Protein AF-A0A7J7HL01-F1 (afdb_monomer_lite)

Foldseek 3Di:
DDDDDDDDDDDDDDDDDDDDDDDDDDDDDDDDDDDPDDDDDDDDDDDDDDDDDDDDDDDDDDDDDPPPDDPPPFPAFDAFDAFFPQFDWDWDAFLNDIHIDTFAWLVSLLSVCQLCPPWAEDEQEDDAQQRLLVLLLVVVSCVSNVHNHAYAYAYAPPDPCQVVCVVSVQDVVVPRYDHNVVSVVPGLDDDDDDDDLPHWDKDKAFLFTNLQQNQQSVVCVVPIRTGTDIQMDGPGDDDPRNGDDYHDDPDPCLLAAWAAALLLQVLVQQLVVCVVVPHDNLLSLLQRLLQGTDFFDDDDDDDDDPPDDDDDDDDPQPDPNNVSVVVSLVPDDDPDSGDDDPVNNVVRVVSLVVQLVVVSSVSHDLLCSCSSRPVRRPQHQSVQCVARHSCSRQVSHDPSSNVTNVVPSVVSNVCCNPPVVVCVVVVPDDDVVVVVCSVPPSSVVSNVSVVVSHPPDGGDDHNQDPSTDPVRHDDDD

Sequence (477 aa):
MSAATSFSPSVAAAAGSASSSSKTLKPASKTLGFNLGFLSSSSSKTALKSLKAQVMLGNRFGLGSALGARMDSMPEMTSLDFESSVFKKEKITLAGHDEYIVRGGRDLFPLLPDAFKCIKQIGVIGWGSQGPAQAQNLRDSLAEAKSDIVVKTGLRKGSRSFAEARAAGFSDENGTLGDIWETISGSDLSMGLDFPKNMSVIAVCPKGMGLSVRRLYVQGKEINGAGINSSFGVHQLLNIFVDSMLMARPLMLPLDGILLGAVHGIVETLFRRYTENGMSEDLAYKNTVECITGNISKTISTQEKDGLPAFPMGKIDQTRIWKIGEQVRAARPAGDLGPLCSFTAGVYVALMMAQIEVLRKKGHSYSEIINESIIEAVDSLNPFMHACGVSFMVDNCSTTARLGSRKWAPRFDYILTQWAFVTVHNGDPIDQDLISNFLSDPVHAAMEVCAQLRPTVDISVPPDADFVWPELRQSGN

Organism: Camellia sinensis (NCBI:txid4442)

pLDDT: mean 70.43, std 24.14, range [22.98, 97.81]

Structure (mmCIF, N/CA/C/O backbone):
data_AF-A0A7J7HL01-F1
#
_entry.id   AF-A0A7J7HL01-F1
#
loop_
_atom_site.group_PDB
_atom_site.id
_atom_site.type_symbol
_atom_site.label_atom_id
_atom_site.label_alt_id
_atom_site.label_comp_id
_atom_site.label_asym_id
_atom_site.label_entity_id
_atom_site.label_seq_id
_atom_site.pdbx_PDB_ins_code
_atom_site.Cartn_x
_atom_site.Cartn_y
_atom_site.Cartn_z
_atom_site.occupancy
_atom_site.B_iso_or_equiv
_atom_site.auth_seq_id
_atom_site.auth_comp_id
_atom_site.auth_asym_id
_atom_site.auth_atom_id
_atom_site.pdbx_PDB_model_num
ATOM 1 N N . MET A 1 1 ? 14.677 51.785 24.207 1.00 29.34 1 MET A N 1
ATOM 2 C CA . MET A 1 1 ? 15.734 52.059 23.206 1.00 29.34 1 MET A CA 1
ATOM 3 C C . MET A 1 1 ? 17.082 51.722 23.824 1.00 29.34 1 MET A C 1
ATOM 5 O O . MET A 1 1 ? 17.170 51.781 25.043 1.00 29.34 1 MET A O 1
ATOM 9 N N . SER A 1 2 ? 18.090 51.453 22.989 1.00 25.84 2 SER A N 1
ATOM 10 C CA . SER A 1 2 ? 19.509 51.273 23.350 1.00 25.84 2 SER A CA 1
ATOM 11 C C . SER A 1 2 ? 19.879 50.061 24.221 1.00 25.84 2 SER A C 1
ATOM 13 O O . SER A 1 2 ? 19.065 49.499 24.947 1.00 25.84 2 SER A O 1
ATOM 15 N N . ALA A 1 3 ? 21.144 49.660 24.087 1.00 24.02 3 ALA A N 1
ATOM 16 C CA . ALA A 1 3 ? 21.828 48.568 24.776 1.00 24.02 3 ALA A CA 1
ATOM 17 C C . ALA A 1 3 ? 23.306 48.969 25.007 1.00 24.02 3 ALA A C 1
ATOM 19 O O . ALA A 1 3 ? 23.694 50.066 24.602 1.00 24.02 3 ALA A O 1
ATOM 20 N N . ALA A 1 4 ? 24.121 48.062 25.571 1.00 25.55 4 ALA A N 1
ATOM 21 C CA . ALA A 1 4 ? 25.527 48.272 25.978 1.00 25.55 4 ALA A CA 1
ATOM 22 C C . ALA A 1 4 ? 25.672 49.218 27.204 1.00 25.55 4 ALA A C 1
ATOM 24 O O . ALA A 1 4 ? 24.794 50.032 27.464 1.00 25.55 4 ALA A O 1
ATOM 25 N N . THR A 1 5 ? 26.701 49.120 28.055 1.00 26.72 5 THR A N 1
ATOM 26 C CA . THR A 1 5 ? 28.123 48.813 27.788 1.00 26.72 5 THR A CA 1
ATOM 27 C C . THR A 1 5 ? 28.791 47.846 28.782 1.00 26.72 5 THR A C 1
ATOM 29 O O . THR A 1 5 ? 28.269 47.538 29.849 1.00 26.72 5 THR A O 1
ATOM 32 N N . SER A 1 6 ? 29.978 47.360 28.403 1.00 25.86 6 SER A N 1
ATOM 33 C CA . SER A 1 6 ? 30.926 46.574 29.210 1.00 25.86 6 SER A CA 1
ATOM 34 C C . SER A 1 6 ? 32.072 47.445 29.754 1.00 25.86 6 SER A C 1
ATOM 36 O O . SER A 1 6 ? 32.301 48.517 29.204 1.00 25.86 6 SER A O 1
ATOM 38 N N . PHE A 1 7 ? 32.830 46.970 30.760 1.00 23.83 7 PHE A N 1
ATOM 39 C CA . PHE A 1 7 ? 34.312 47.051 30.821 1.00 23.83 7 PHE A CA 1
ATOM 40 C C . PHE A 1 7 ? 34.902 46.243 32.008 1.00 23.83 7 PHE A C 1
ATOM 42 O O . PHE A 1 7 ? 34.169 45.809 32.896 1.00 23.83 7 PHE A O 1
ATOM 49 N N . SER A 1 8 ? 36.225 46.023 32.023 1.00 27.44 8 SER A N 1
ATOM 50 C CA . SER A 1 8 ? 36.982 45.295 33.070 1.00 27.44 8 SER A CA 1
ATOM 51 C C . SER A 1 8 ? 38.372 45.914 33.323 1.00 27.44 8 SER A C 1
ATOM 53 O O . SER A 1 8 ? 38.898 46.593 32.441 1.00 27.44 8 SER A O 1
ATOM 55 N N . PRO A 1 9 ? 38.985 45.660 34.496 1.00 34.47 9 PRO A N 1
ATOM 56 C CA . PRO A 1 9 ? 40.424 45.312 34.603 1.00 34.47 9 PRO A CA 1
ATOM 57 C C . PRO A 1 9 ? 40.630 43.999 35.417 1.00 34.47 9 PRO A C 1
ATOM 59 O O . PRO A 1 9 ? 39.782 43.679 36.244 1.00 34.47 9 PRO A O 1
ATOM 62 N N . SER A 1 10 ? 41.613 43.108 35.180 1.00 26.17 10 SER A N 1
ATOM 63 C CA . SER A 1 10 ? 43.100 43.233 35.099 1.00 26.17 10 SER A CA 1
ATOM 64 C C . SER A 1 10 ? 43.760 43.377 36.494 1.00 26.17 10 SER A C 1
ATOM 66 O O . SER A 1 10 ? 43.157 43.974 37.376 1.00 26.17 10 SER A O 1
ATOM 68 N N . VAL A 1 11 ? 44.967 42.863 36.811 1.00 30.42 11 VAL A N 1
ATOM 69 C CA . VAL A 1 11 ? 46.184 42.593 35.994 1.00 30.42 11 VAL A CA 1
ATOM 70 C C . VAL A 1 11 ? 46.802 41.183 36.297 1.00 30.42 11 VAL A C 1
ATOM 72 O O . VAL A 1 11 ? 46.057 40.228 36.483 1.00 30.42 11 VAL A O 1
ATOM 75 N N . ALA A 1 12 ? 48.138 41.022 36.268 1.00 27.64 12 ALA A N 1
ATOM 76 C CA . ALA A 1 12 ? 48.958 39.786 36.310 1.00 27.64 12 ALA A CA 1
ATOM 77 C C . ALA A 1 12 ? 49.573 39.503 37.722 1.00 27.64 12 ALA A C 1
ATOM 79 O O . ALA A 1 12 ? 49.213 40.196 38.667 1.00 27.64 12 ALA A O 1
ATOM 80 N N . ALA A 1 13 ? 50.490 38.550 37.995 1.00 28.02 13 ALA A N 1
ATOM 81 C CA . ALA A 1 13 ? 51.474 37.775 37.196 1.00 28.02 13 ALA A CA 1
ATOM 82 C C . ALA A 1 13 ? 51.797 36.402 37.888 1.00 28.02 13 ALA A C 1
ATOM 84 O O . ALA A 1 13 ? 51.077 36.041 38.811 1.00 28.02 13 ALA A O 1
ATOM 85 N N . ALA A 1 14 ? 52.792 35.551 37.555 1.00 28.11 14 ALA A N 1
ATOM 86 C CA . ALA A 1 14 ? 54.014 35.663 36.730 1.00 28.11 14 ALA A CA 1
ATOM 87 C C . ALA A 1 14 ? 54.484 34.294 36.129 1.00 28.11 14 ALA A C 1
ATOM 89 O O . ALA A 1 14 ? 53.663 33.420 35.867 1.00 28.11 14 ALA A O 1
ATOM 90 N N . ALA A 1 15 ? 55.796 34.118 35.886 1.00 29.08 15 ALA A N 1
ATOM 91 C CA . ALA A 1 15 ? 56.472 32.951 35.273 1.00 29.08 15 ALA A CA 1
ATOM 92 C C . ALA A 1 15 ? 57.658 32.452 36.158 1.00 29.08 15 ALA A C 1
ATOM 94 O O . ALA A 1 15 ? 57.999 33.137 37.117 1.00 29.08 15 ALA A O 1
ATOM 95 N N . GLY A 1 16 ? 58.358 31.326 35.916 1.00 26.47 16 GLY A N 1
ATOM 96 C CA . GLY A 1 16 ? 58.182 30.242 34.928 1.00 26.47 16 GLY A CA 1
ATOM 97 C C . GLY A 1 16 ? 59.416 29.309 34.775 1.00 26.47 16 GLY A C 1
ATOM 98 O O . GLY A 1 16 ? 60.464 29.562 35.355 1.00 26.47 16 GLY A O 1
ATOM 99 N N . SER A 1 17 ? 59.256 28.240 33.976 1.00 26.05 17 SER A N 1
ATOM 100 C CA . SER A 1 17 ? 60.257 27.429 33.220 1.00 26.05 17 SER A CA 1
ATOM 101 C C . SER A 1 17 ? 61.647 27.035 33.790 1.00 26.05 17 SER A C 1
ATOM 103 O O . SER A 1 17 ? 62.511 27.892 33.942 1.00 26.05 17 SER A O 1
ATOM 105 N N . ALA A 1 18 ? 61.941 25.719 33.818 1.00 26.92 18 ALA A N 1
ATOM 106 C CA . ALA A 1 18 ? 63.184 25.087 33.299 1.00 26.92 18 ALA A CA 1
ATOM 107 C C . ALA A 1 18 ? 63.057 23.535 33.258 1.00 26.92 18 ALA A C 1
ATOM 109 O O . ALA A 1 18 ? 62.106 22.986 33.812 1.00 26.92 18 ALA A O 1
ATOM 110 N N . SER A 1 19 ? 63.981 22.815 32.602 1.00 25.48 19 SER A N 1
ATOM 111 C CA . SER A 1 19 ? 63.919 21.351 32.374 1.00 25.48 19 SER A CA 1
ATOM 112 C C . SER A 1 19 ? 65.281 20.639 32.512 1.00 25.48 19 SER A C 1
ATOM 114 O O . SER A 1 19 ? 66.314 21.280 32.332 1.00 25.48 19 SER A O 1
ATOM 116 N N . SER A 1 20 ? 65.300 19.315 32.783 1.00 25.81 20 SER A N 1
ATOM 117 C CA . SER A 1 20 ? 66.121 18.313 32.040 1.00 25.81 20 SER A CA 1
ATOM 118 C C . SER A 1 20 ? 66.154 16.866 32.615 1.00 25.81 20 SER A C 1
ATOM 120 O O . SER A 1 20 ? 66.310 16.626 33.805 1.00 25.81 20 SER A O 1
ATOM 122 N N . SER A 1 21 ? 66.024 15.896 31.696 1.00 25.55 21 SER A N 1
ATOM 123 C CA . SER A 1 21 ? 66.677 14.563 31.602 1.00 25.55 21 SER A CA 1
ATOM 124 C C . SER A 1 21 ? 66.883 13.598 32.807 1.00 25.55 21 SER A C 1
ATOM 126 O O . SER A 1 21 ? 67.878 13.664 33.521 1.00 25.55 21 SER A O 1
ATOM 128 N N . SER A 1 22 ? 66.097 12.506 32.779 1.00 23.73 22 SER A N 1
ATOM 129 C CA . SER A 1 22 ? 66.529 11.080 32.720 1.00 23.73 22 SER A CA 1
ATOM 130 C C . SER A 1 22 ? 67.330 10.373 33.839 1.00 23.73 22 SER A C 1
ATOM 132 O O . SER A 1 22 ? 68.417 10.800 34.222 1.00 23.73 22 SER A O 1
ATOM 134 N N . LYS A 1 23 ? 66.927 9.118 34.121 1.00 25.91 23 LYS A N 1
ATOM 135 C CA . LYS A 1 23 ? 67.829 7.942 34.184 1.00 25.91 23 LYS A CA 1
ATOM 136 C C . LYS A 1 23 ? 67.082 6.626 33.883 1.00 25.91 23 LYS A C 1
ATOM 138 O O . LYS A 1 23 ? 65.862 6.562 33.992 1.00 25.91 23 LYS A O 1
ATOM 143 N N . THR A 1 24 ? 67.817 5.614 33.425 1.00 24.47 24 THR A N 1
ATOM 144 C CA . THR A 1 24 ? 67.344 4.318 32.886 1.00 24.47 24 THR A CA 1
ATOM 145 C C . THR A 1 24 ? 67.360 3.184 33.918 1.00 24.47 24 THR A C 1
ATOM 147 O O . THR A 1 24 ? 68.121 3.272 34.875 1.00 24.47 24 THR A O 1
ATOM 150 N N . LEU A 1 25 ? 66.622 2.081 33.668 1.00 24.61 25 LEU A N 1
ATOM 151 C CA . LEU A 1 25 ? 67.093 0.702 33.940 1.00 24.61 25 LEU A CA 1
ATOM 152 C C . LEU A 1 25 ? 66.208 -0.430 33.348 1.00 24.61 25 LEU A C 1
ATOM 154 O O . LEU A 1 25 ? 64.989 -0.450 33.491 1.00 24.61 25 LEU A O 1
ATOM 158 N N . LYS A 1 26 ? 66.886 -1.392 32.711 1.00 23.83 26 LYS A N 1
ATOM 159 C CA . LYS A 1 26 ? 66.555 -2.789 32.322 1.00 23.83 26 LYS A CA 1
ATOM 160 C C . LYS A 1 26 ? 67.925 -3.457 32.007 1.00 23.83 26 LYS A C 1
ATOM 162 O O . LYS A 1 26 ? 68.878 -2.691 31.840 1.00 23.83 26 LYS A O 1
ATOM 167 N N . PRO A 1 27 ? 68.089 -4.796 31.868 1.00 35.81 27 PRO A N 1
ATOM 168 C CA . PRO A 1 27 ? 67.086 -5.875 31.797 1.00 35.81 27 PRO A CA 1
ATOM 169 C C . PRO A 1 27 ? 67.367 -7.084 32.736 1.00 35.81 27 PRO A C 1
ATOM 171 O O . PRO A 1 27 ? 68.411 -7.141 33.373 1.00 35.81 27 PRO A O 1
ATOM 174 N N . ALA A 1 28 ? 66.499 -8.110 32.720 1.00 26.06 28 ALA A N 1
ATOM 175 C CA . ALA A 1 28 ? 66.891 -9.532 32.810 1.00 26.06 28 ALA A CA 1
ATOM 176 C C . ALA A 1 28 ? 65.736 -10.474 32.391 1.00 26.06 28 ALA A C 1
ATOM 178 O O . ALA A 1 28 ? 64.565 -10.112 32.476 1.00 26.06 28 ALA A O 1
ATOM 179 N N . SER A 1 29 ? 66.081 -11.676 31.920 1.00 25.03 29 SER A N 1
ATOM 180 C CA . SER A 1 29 ? 65.177 -12.700 31.362 1.00 25.03 29 SER A CA 1
ATOM 181 C C . SER A 1 29 ? 64.543 -13.624 32.415 1.00 25.03 29 SER A C 1
ATOM 183 O O . SER A 1 29 ? 65.210 -13.974 33.390 1.00 25.03 29 SER A O 1
ATOM 185 N N . LYS A 1 30 ? 63.329 -14.137 32.138 1.00 24.41 30 LYS A N 1
ATOM 186 C CA . LYS A 1 30 ? 63.052 -15.592 32.164 1.00 24.41 30 LYS A CA 1
ATOM 187 C C . LYS A 1 30 ? 61.769 -15.968 31.409 1.00 24.41 30 LYS A C 1
ATOM 189 O O . LYS A 1 30 ? 60.782 -15.241 31.439 1.00 24.41 30 LYS A O 1
ATOM 194 N N . THR A 1 31 ? 61.804 -17.127 30.752 1.00 25.42 31 THR A N 1
ATOM 195 C CA . THR A 1 31 ? 60.706 -17.717 29.966 1.00 25.42 31 THR A CA 1
ATOM 196 C C . THR A 1 31 ? 60.035 -18.844 30.747 1.00 25.42 31 THR A C 1
ATOM 198 O O . THR A 1 31 ? 60.753 -19.639 31.345 1.00 25.42 31 THR A O 1
ATOM 201 N N . LEU A 1 32 ? 58.698 -18.911 30.697 1.00 24.52 32 LEU A N 1
ATOM 202 C CA . LEU A 1 32 ? 57.771 -20.059 30.855 1.00 24.52 32 LEU A CA 1
ATOM 203 C C . LEU A 1 32 ? 56.378 -19.452 31.157 1.00 24.52 32 LEU A C 1
ATOM 205 O O . LEU A 1 32 ? 56.291 -18.478 31.893 1.00 24.52 32 LEU A O 1
ATOM 209 N N . GLY A 1 33 ? 55.247 -19.912 30.620 1.00 27.34 33 GLY A N 1
ATOM 210 C CA . GLY A 1 33 ? 54.995 -21.149 29.879 1.00 27.34 33 GLY A CA 1
ATOM 211 C C . GLY A 1 33 ? 54.044 -22.048 30.668 1.00 27.34 33 GLY A C 1
ATOM 212 O O . GLY A 1 33 ? 54.488 -23.041 31.231 1.00 27.34 33 GLY A O 1
ATOM 213 N N . PHE A 1 34 ? 52.759 -21.681 30.741 1.00 24.05 34 PHE A N 1
ATOM 214 C CA . PHE A 1 34 ? 51.744 -22.413 31.506 1.00 24.05 34 PHE A CA 1
ATOM 215 C C . PHE A 1 34 ? 50.504 -22.732 30.668 1.00 24.05 34 PHE A C 1
ATOM 217 O O . PHE A 1 34 ? 49.886 -21.845 30.083 1.00 24.05 34 PHE A O 1
ATOM 224 N N . ASN A 1 35 ? 50.135 -24.014 30.649 1.00 23.86 35 ASN A N 1
ATOM 225 C CA . ASN A 1 35 ? 48.920 -24.510 30.011 1.00 23.86 35 ASN A CA 1
ATOM 226 C C . ASN A 1 35 ? 47.704 -24.299 30.923 1.00 23.86 35 ASN A C 1
ATOM 228 O O . ASN A 1 35 ? 47.723 -24.720 32.079 1.00 23.86 35 ASN A O 1
ATOM 232 N N . LEU A 1 36 ? 46.611 -23.767 30.373 1.00 25.75 36 LEU A N 1
ATOM 233 C CA . LEU A 1 36 ? 45.279 -23.875 30.972 1.00 25.75 36 LEU A CA 1
ATOM 234 C C . LEU A 1 36 ? 44.612 -25.162 30.472 1.00 25.75 36 LEU A C 1
ATOM 236 O O . LEU A 1 36 ? 43.933 -25.180 29.448 1.00 25.75 36 LEU A O 1
ATOM 240 N N . GLY A 1 37 ? 44.855 -26.262 31.185 1.00 22.98 37 GLY A N 1
ATOM 241 C CA . GLY A 1 37 ? 44.195 -27.538 30.920 1.00 22.98 37 GLY A CA 1
ATOM 242 C C . GLY A 1 37 ? 42.749 -27.517 31.413 1.00 22.98 37 GLY A C 1
ATOM 243 O O . GLY A 1 37 ? 42.517 -27.518 32.619 1.00 22.98 37 GLY A O 1
ATOM 244 N N . PHE A 1 38 ? 41.783 -27.531 30.495 1.00 24.66 38 PHE A N 1
ATOM 245 C CA . PHE A 1 38 ? 40.377 -27.768 30.830 1.00 24.66 38 PHE A CA 1
ATOM 246 C C . PHE A 1 38 ? 40.073 -29.271 30.812 1.00 24.66 38 PHE A C 1
ATOM 248 O O . PHE A 1 38 ? 40.457 -29.981 29.882 1.00 24.66 38 PHE A O 1
ATOM 255 N N . LEU A 1 39 ? 39.393 -29.759 31.851 1.00 25.38 39 LEU A N 1
ATOM 256 C CA . LEU A 1 39 ? 39.050 -31.175 31.990 1.00 25.38 39 LEU A CA 1
ATOM 257 C C . LEU A 1 39 ? 37.976 -31.580 30.972 1.00 25.38 39 LEU A C 1
ATOM 259 O O . LEU A 1 39 ? 36.962 -30.903 30.815 1.00 25.38 39 LEU A O 1
ATOM 263 N N . SER A 1 40 ? 38.200 -32.705 30.294 1.00 23.88 40 SER A N 1
ATOM 264 C CA . SER A 1 40 ? 37.270 -33.258 29.308 1.00 23.88 40 SER A CA 1
ATOM 265 C C . SER A 1 40 ? 36.294 -34.237 29.958 1.00 23.88 40 SER A C 1
ATOM 267 O O . SER A 1 40 ? 36.717 -35.195 30.604 1.00 23.88 40 SER A O 1
ATOM 269 N N . SER A 1 41 ? 34.997 -34.054 29.705 1.00 25.88 41 SER A N 1
ATOM 270 C CA . SER A 1 41 ? 33.998 -35.117 29.810 1.00 25.88 41 SER A CA 1
ATOM 271 C C . SER A 1 41 ? 33.519 -35.520 28.411 1.00 25.88 41 SER A C 1
ATOM 273 O O . SER A 1 41 ? 32.897 -34.755 27.678 1.00 25.88 41 SER A O 1
ATOM 275 N N . SER A 1 42 ? 33.824 -36.761 28.036 1.00 27.56 42 SER A N 1
ATOM 276 C CA . SER A 1 42 ? 33.091 -37.486 26.990 1.00 27.56 42 SER A CA 1
ATOM 277 C C . SER A 1 42 ? 31.805 -38.061 27.617 1.00 27.56 42 SER A C 1
ATOM 279 O O . SER A 1 42 ? 31.741 -38.204 28.834 1.00 27.56 42 SER A O 1
ATOM 281 N N . SER A 1 43 ? 30.717 -38.396 26.921 1.00 27.75 43 SER A N 1
ATOM 282 C CA . SER A 1 43 ? 30.431 -38.630 25.492 1.00 27.75 43 SER A CA 1
ATOM 283 C C . SER A 1 43 ? 29.081 -37.939 25.129 1.00 27.75 43 SER A C 1
ATOM 285 O O . SER A 1 43 ? 28.450 -37.369 26.008 1.00 27.75 43 SER A O 1
ATOM 287 N N . SER A 1 44 ? 28.536 -37.906 23.904 1.00 29.05 44 SER A N 1
ATOM 288 C CA . SER A 1 44 ? 28.429 -38.969 22.890 1.00 29.05 44 SER A CA 1
ATOM 289 C C . SER A 1 44 ? 28.151 -38.446 21.463 1.00 29.05 44 SER A C 1
ATOM 291 O O . SER A 1 44 ? 28.151 -37.245 21.215 1.00 29.05 44 SER A O 1
ATOM 293 N N . LYS A 1 45 ? 28.052 -39.366 20.490 1.00 27.83 45 LYS A N 1
ATOM 294 C CA . LYS A 1 45 ? 28.295 -39.118 19.057 1.00 27.83 45 LYS A CA 1
ATOM 295 C C . LYS A 1 45 ? 27.015 -39.169 18.211 1.00 27.83 45 LYS A C 1
ATOM 297 O O . LYS A 1 45 ? 26.355 -40.201 18.188 1.00 27.83 45 LYS A O 1
ATOM 302 N N . THR A 1 46 ? 26.828 -38.178 17.342 1.00 27.48 46 THR A N 1
ATOM 303 C CA . THR A 1 46 ? 26.179 -38.334 16.022 1.00 27.48 46 THR A CA 1
ATOM 304 C C . THR A 1 46 ? 26.951 -37.497 15.003 1.00 27.48 46 THR A C 1
ATOM 306 O O . THR A 1 46 ? 27.298 -36.355 15.289 1.00 27.48 46 THR A O 1
ATOM 309 N N . ALA A 1 47 ? 27.287 -38.065 13.842 1.00 28.06 47 ALA A N 1
ATOM 310 C CA . ALA A 1 47 ? 28.289 -37.491 12.940 1.00 28.06 47 ALA A CA 1
ATOM 311 C C . ALA A 1 47 ? 27.681 -36.843 11.686 1.00 28.06 47 ALA A C 1
ATOM 313 O O . ALA A 1 47 ? 27.060 -37.530 10.874 1.00 28.06 47 ALA A O 1
ATOM 314 N N . LEU A 1 48 ? 27.956 -35.553 11.466 1.00 26.66 48 LEU A N 1
ATOM 315 C CA . LEU A 1 48 ? 27.807 -34.940 10.143 1.00 26.66 48 LEU A CA 1
ATOM 316 C C . LEU A 1 48 ? 28.952 -35.416 9.237 1.00 26.66 48 LEU A C 1
ATOM 318 O O . LEU A 1 48 ? 30.127 -35.275 9.579 1.00 26.66 48 LEU A O 1
ATOM 322 N N . LYS A 1 49 ? 28.619 -35.945 8.055 1.00 27.55 49 LYS A N 1
ATOM 323 C CA . LYS A 1 49 ? 29.601 -36.221 6.998 1.00 27.55 49 LYS A CA 1
ATOM 324 C C . LYS A 1 49 ? 29.780 -34.976 6.131 1.00 27.55 49 LYS A C 1
ATOM 326 O O . LYS A 1 49 ? 28.821 -34.499 5.534 1.00 27.55 49 LYS A O 1
ATOM 331 N N . SER A 1 50 ? 31.012 -34.481 6.033 1.00 24.91 50 SER A N 1
ATOM 332 C CA . SER A 1 50 ? 31.370 -33.433 5.073 1.00 24.91 50 SER A CA 1
ATOM 333 C C . SER A 1 50 ? 31.376 -34.002 3.650 1.00 24.91 50 SER A C 1
ATOM 335 O O . SER A 1 50 ? 32.115 -34.945 3.359 1.00 24.91 50 SER A O 1
ATOM 337 N N . LEU A 1 51 ? 30.551 -33.432 2.770 1.00 25.31 51 LEU A N 1
ATOM 338 C CA . LEU A 1 51 ? 30.561 -33.710 1.335 1.00 25.31 51 LEU A CA 1
ATOM 339 C C . LEU A 1 51 ? 31.586 -32.796 0.656 1.00 25.31 51 LEU A C 1
ATOM 341 O O . LEU A 1 51 ? 31.399 -31.583 0.575 1.00 25.31 51 LEU A O 1
ATOM 345 N N . LYS A 1 52 ? 32.676 -33.386 0.158 1.00 26.05 52 LYS A N 1
ATOM 346 C CA . LYS A 1 52 ? 33.639 -32.689 -0.702 1.00 26.05 52 LYS A CA 1
ATOM 347 C C . LYS A 1 52 ? 33.086 -32.625 -2.124 1.00 26.05 52 LYS A C 1
ATOM 349 O O . LYS A 1 52 ? 32.767 -33.664 -2.695 1.00 26.05 52 LYS A O 1
ATOM 354 N N . ALA A 1 53 ? 33.030 -31.432 -2.708 1.00 24.77 53 ALA A N 1
ATOM 355 C CA . ALA A 1 53 ? 32.809 -31.289 -4.142 1.00 24.77 53 ALA A CA 1
ATOM 356 C C . ALA A 1 53 ? 34.078 -31.711 -4.903 1.00 24.77 53 ALA A C 1
ATOM 358 O O . ALA A 1 53 ? 35.177 -31.269 -4.570 1.00 24.77 53 ALA A O 1
ATOM 359 N N . GLN A 1 54 ? 33.924 -32.550 -5.928 1.00 25.16 54 GLN A N 1
ATOM 360 C CA . GLN A 1 54 ? 35.003 -32.955 -6.826 1.00 25.16 54 GLN A CA 1
ATOM 361 C C . GLN A 1 54 ? 34.537 -32.751 -8.268 1.00 25.16 54 GLN A C 1
ATOM 363 O O . GLN A 1 54 ? 33.583 -33.383 -8.714 1.00 25.16 54 GLN A O 1
ATOM 368 N N . VAL A 1 55 ? 35.194 -31.836 -8.980 1.00 23.55 55 VAL A N 1
ATOM 369 C CA . VAL A 1 55 ? 34.879 -31.525 -10.379 1.00 23.55 55 VAL A CA 1
ATOM 370 C C . VAL A 1 55 ? 35.398 -32.647 -11.275 1.00 23.55 55 VAL A C 1
ATOM 372 O O . VAL A 1 55 ? 36.560 -33.035 -11.166 1.00 23.55 55 VAL A O 1
ATOM 375 N N . MET A 1 56 ? 34.551 -33.134 -12.182 1.00 24.78 56 MET A N 1
ATOM 376 C CA . MET A 1 56 ? 34.934 -34.044 -13.262 1.00 24.78 56 MET A CA 1
ATOM 377 C C . MET A 1 56 ? 34.516 -33.447 -14.605 1.00 24.78 56 MET A C 1
ATOM 379 O O . MET A 1 56 ? 33.334 -33.226 -14.855 1.00 24.78 56 MET A O 1
ATOM 383 N N . LEU A 1 57 ? 35.498 -33.204 -15.473 1.00 28.83 57 LEU A N 1
ATOM 384 C CA . LEU A 1 57 ? 35.278 -32.876 -16.881 1.00 28.83 57 LEU A CA 1
ATOM 385 C C . LEU A 1 57 ? 34.977 -34.173 -17.645 1.00 28.83 57 LEU A C 1
ATOM 387 O O . LEU A 1 57 ? 35.785 -35.099 -17.628 1.00 28.83 57 LEU A O 1
ATOM 391 N N . GLY A 1 58 ? 33.827 -34.240 -18.317 1.00 27.31 58 GLY A N 1
ATOM 392 C CA . GLY A 1 58 ? 33.379 -35.432 -19.043 1.00 27.31 58 GLY A CA 1
ATOM 393 C C . GLY A 1 58 ? 32.575 -35.065 -20.285 1.00 27.31 58 GLY A C 1
ATOM 394 O O . GLY A 1 58 ? 31.376 -34.828 -20.206 1.00 27.31 58 GLY A O 1
ATOM 395 N N . ASN A 1 59 ? 33.244 -35.005 -21.435 1.00 28.52 59 ASN A N 1
ATOM 396 C CA . ASN A 1 59 ? 32.651 -34.557 -22.693 1.00 28.52 59 ASN A CA 1
ATOM 397 C C . ASN A 1 59 ? 31.877 -35.700 -23.388 1.00 28.52 59 ASN A C 1
ATOM 399 O O . ASN A 1 59 ? 32.481 -36.730 -23.695 1.00 28.52 59 ASN A O 1
ATOM 403 N N . ARG A 1 60 ? 30.576 -35.530 -23.676 1.00 27.61 60 ARG A N 1
ATOM 404 C CA . ARG A 1 60 ? 29.801 -36.415 -24.574 1.00 27.61 60 ARG A CA 1
ATOM 405 C C . ARG A 1 60 ? 28.719 -35.655 -25.348 1.00 27.61 60 ARG A C 1
ATOM 407 O O . ARG A 1 60 ? 27.884 -34.983 -24.756 1.00 27.61 60 ARG A O 1
ATOM 414 N N . PHE A 1 61 ? 28.706 -35.850 -26.666 1.00 28.66 61 PHE A N 1
ATOM 415 C CA . PHE A 1 61 ? 27.552 -35.590 -27.536 1.00 28.66 61 PHE A CA 1
ATOM 416 C C . PHE A 1 61 ? 26.453 -36.641 -27.296 1.00 28.66 61 PHE A C 1
ATOM 418 O O . PHE A 1 61 ? 26.778 -37.792 -26.996 1.00 28.66 61 PHE A O 1
ATOM 425 N N . GLY A 1 62 ? 25.183 -36.298 -27.550 1.00 26.55 62 GLY A N 1
ATOM 426 C CA . GLY A 1 62 ? 24.143 -37.312 -27.773 1.00 26.55 62 GLY A CA 1
ATOM 427 C C . GLY A 1 62 ? 22.695 -36.881 -27.532 1.00 26.55 62 GLY A C 1
ATOM 428 O O . GLY A 1 62 ? 22.199 -37.105 -26.440 1.00 26.55 62 GLY A O 1
ATOM 429 N N . LEU A 1 63 ? 22.038 -36.402 -28.600 1.00 27.33 63 LEU A N 1
ATOM 430 C CA . LEU A 1 63 ? 20.580 -36.311 -28.839 1.00 27.33 63 LEU A CA 1
ATOM 431 C C . LEU A 1 63 ? 19.690 -35.571 -27.812 1.00 27.33 63 LEU A C 1
ATOM 433 O O . LEU A 1 63 ? 19.908 -35.560 -26.607 1.00 27.33 63 LEU A O 1
ATOM 437 N N . GLY A 1 64 ? 18.635 -34.937 -28.329 1.00 33.34 64 GLY A N 1
ATOM 438 C CA . GLY A 1 64 ? 17.665 -34.205 -27.517 1.00 33.34 64 GLY A CA 1
ATOM 439 C C . GLY A 1 64 ? 16.651 -35.111 -26.816 1.00 33.34 64 GLY A C 1
ATOM 440 O O . GLY A 1 64 ? 16.284 -36.171 -27.319 1.00 33.34 64 GLY A O 1
ATOM 441 N N . SER A 1 65 ? 16.141 -34.629 -25.686 1.00 29.41 65 SER A N 1
ATOM 442 C CA . SER A 1 65 ? 14.900 -35.095 -25.070 1.00 29.41 65 SER A CA 1
ATOM 443 C C . SER A 1 65 ? 14.034 -33.872 -24.798 1.00 29.41 65 SER A C 1
ATOM 445 O O . SER A 1 65 ? 14.519 -32.896 -24.221 1.00 29.41 65 SER A O 1
ATOM 447 N N . ALA A 1 66 ? 12.772 -33.901 -25.223 1.00 35.34 66 ALA A N 1
ATOM 448 C CA . ALA A 1 66 ? 11.829 -32.848 -24.883 1.00 35.34 66 ALA A CA 1
ATOM 449 C C . ALA A 1 66 ? 11.514 -32.943 -23.384 1.00 35.34 66 ALA A C 1
ATOM 451 O O . ALA A 1 66 ? 10.842 -33.878 -22.942 1.00 35.34 66 ALA A O 1
ATOM 452 N N . LEU A 1 67 ? 11.990 -31.973 -22.601 1.00 31.50 67 LEU A N 1
ATOM 453 C CA . LEU A 1 67 ? 11.569 -31.788 -21.214 1.00 31.50 67 LEU A CA 1
ATOM 454 C C . LEU A 1 67 ? 10.151 -31.210 -21.196 1.00 31.50 67 LEU A C 1
ATOM 456 O O . LEU A 1 67 ? 9.943 -30.042 -20.882 1.00 31.50 67 LEU A O 1
ATOM 460 N N . GLY A 1 68 ? 9.172 -32.052 -21.535 1.00 29.55 68 GLY A N 1
ATOM 461 C CA . GLY A 1 68 ? 7.771 -31.774 -21.252 1.00 29.55 68 GLY A CA 1
ATOM 462 C C . GLY A 1 68 ? 7.632 -31.547 -19.752 1.00 29.55 68 GLY A C 1
ATOM 463 O O . GLY A 1 68 ? 7.827 -32.478 -18.964 1.00 29.55 68 GLY A O 1
ATOM 464 N N . ALA A 1 69 ? 7.370 -30.299 -19.365 1.00 31.11 69 ALA A N 1
ATOM 465 C CA . ALA A 1 69 ? 7.276 -29.909 -17.972 1.00 31.11 69 ALA A CA 1
ATOM 466 C C . ALA A 1 69 ? 6.159 -30.717 -17.306 1.00 31.11 69 ALA A C 1
ATOM 468 O O . ALA A 1 69 ? 4.979 -30.558 -17.620 1.00 31.11 69 ALA A O 1
ATOM 469 N N . ARG A 1 70 ? 6.530 -31.604 -16.378 1.00 28.55 70 ARG A N 1
ATOM 470 C CA . ARG A 1 70 ? 5.546 -32.178 -15.466 1.00 28.55 70 ARG A CA 1
ATOM 471 C C . ARG A 1 70 ? 4.939 -31.024 -14.681 1.00 28.55 70 ARG A C 1
ATOM 473 O O . ARG A 1 70 ? 5.676 -30.231 -14.097 1.00 28.55 70 ARG A O 1
ATOM 480 N N . MET A 1 71 ? 3.613 -30.984 -14.616 1.00 31.36 71 MET A N 1
ATOM 481 C CA . MET A 1 71 ? 2.944 -30.344 -13.493 1.00 31.36 71 MET A CA 1
ATOM 482 C C . MET A 1 71 ? 3.386 -31.086 -12.228 1.00 31.36 71 MET A C 1
ATOM 484 O O . MET A 1 71 ? 2.851 -32.149 -11.910 1.00 31.36 71 MET A O 1
ATOM 488 N N . ASP A 1 72 ? 4.383 -30.547 -11.524 1.00 35.53 72 ASP A N 1
ATOM 489 C CA . ASP A 1 72 ? 4.491 -30.799 -10.091 1.00 35.53 72 ASP A CA 1
ATOM 490 C C . ASP A 1 72 ? 3.154 -30.384 -9.472 1.00 35.53 72 ASP A C 1
ATOM 492 O O . ASP A 1 72 ? 2.609 -29.326 -9.801 1.00 35.53 72 ASP A O 1
ATOM 496 N N . SER A 1 73 ? 2.600 -31.237 -8.612 1.00 38.16 73 SER A N 1
ATOM 497 C CA . SER A 1 73 ? 1.329 -30.972 -7.944 1.00 38.16 73 SER A CA 1
ATOM 498 C C . SER A 1 73 ? 1.434 -29.657 -7.177 1.00 38.16 73 SER A C 1
ATOM 500 O O . SER A 1 73 ? 2.171 -29.587 -6.188 1.00 38.16 73 SER A O 1
ATOM 502 N N . MET A 1 74 ? 0.733 -28.617 -7.641 1.00 47.72 74 MET A N 1
ATOM 503 C CA . MET A 1 74 ? 0.742 -27.326 -6.957 1.00 47.72 74 MET A CA 1
ATOM 504 C C . MET A 1 74 ? 0.251 -27.516 -5.516 1.00 47.72 74 MET A C 1
ATOM 506 O O . MET A 1 74 ? -0.662 -28.318 -5.294 1.00 47.72 74 MET A O 1
ATOM 510 N N . PRO A 1 75 ? 0.849 -26.820 -4.532 1.00 54.78 75 PRO A N 1
ATOM 511 C CA . PRO A 1 75 ? 0.362 -26.883 -3.164 1.00 54.78 75 PRO A CA 1
ATOM 512 C C . PRO A 1 75 ? -1.094 -26.414 -3.122 1.00 54.78 75 PRO A C 1
ATOM 514 O O . PRO A 1 75 ? -1.458 -25.435 -3.774 1.00 54.78 75 PRO A O 1
ATOM 517 N N . GLU A 1 76 ? -1.914 -27.119 -2.349 1.00 58.62 76 GLU A N 1
ATOM 518 C CA . GLU A 1 76 ? -3.308 -26.761 -2.106 1.00 58.62 76 GLU A CA 1
ATOM 519 C C . GLU A 1 76 ? -3.363 -25.344 -1.510 1.00 58.62 76 GLU A C 1
ATOM 521 O O . GLU A 1 76 ? -2.855 -25.106 -0.412 1.00 58.62 76 GLU A O 1
ATOM 526 N N . MET A 1 77 ? -3.896 -24.374 -2.268 1.00 61.22 77 MET A N 1
ATOM 527 C CA . MET A 1 77 ? -3.949 -22.981 -1.812 1.00 61.22 77 MET A CA 1
ATOM 528 C C . MET A 1 77 ? -4.880 -22.868 -0.612 1.00 61.22 77 MET A C 1
ATOM 530 O O . MET A 1 77 ? -6.042 -23.276 -0.668 1.00 61.22 77 MET A O 1
ATOM 534 N N . THR A 1 78 ? -4.364 -22.305 0.480 1.00 62.12 78 THR A N 1
ATOM 535 C CA . THR A 1 78 ? -5.076 -22.283 1.755 1.00 62.12 78 THR A CA 1
ATOM 536 C C . THR A 1 78 ? -6.157 -21.209 1.745 1.00 62.12 78 THR A C 1
ATOM 538 O O . THR A 1 78 ? -5.883 -20.044 2.038 1.00 62.12 78 THR A O 1
ATOM 541 N N . SER A 1 79 ? -7.392 -21.608 1.444 1.00 65.81 79 SER A N 1
ATOM 542 C CA . SER A 1 79 ? -8.562 -20.830 1.845 1.00 65.81 79 SER A CA 1
ATOM 543 C C . SER A 1 79 ? -8.773 -20.961 3.355 1.00 65.81 79 SER A C 1
ATOM 545 O O . SER A 1 79 ? -8.552 -22.028 3.936 1.00 65.81 79 SER A O 1
ATOM 547 N N . LEU A 1 80 ? -9.167 -19.864 3.996 1.00 79.81 80 LEU A N 1
ATOM 548 C CA . LEU A 1 80 ? -9.434 -19.781 5.428 1.00 79.81 80 LEU A CA 1
ATOM 549 C C . LEU A 1 80 ? -10.852 -19.249 5.637 1.00 79.81 80 LEU A C 1
ATOM 551 O O . LEU A 1 80 ? -11.256 -18.272 5.008 1.00 79.81 80 LEU A O 1
ATOM 555 N N . ASP A 1 81 ? -11.586 -19.891 6.541 1.00 84.88 81 ASP A N 1
ATOM 556 C CA . ASP A 1 81 ? -12.940 -19.503 6.935 1.00 84.88 81 ASP A CA 1
ATOM 557 C C . ASP A 1 81 ? -12.958 -19.013 8.396 1.00 84.88 81 ASP A C 1
ATOM 559 O O . ASP A 1 81 ? -12.018 -19.237 9.165 1.00 84.88 81 ASP A O 1
ATOM 563 N N . PHE A 1 82 ? -14.016 -18.302 8.771 1.00 82.75 82 PHE A N 1
ATOM 564 C CA . PHE A 1 82 ? -14.211 -17.667 10.071 1.00 82.75 82 PHE A CA 1
ATOM 565 C C . PHE A 1 82 ? -15.692 -17.488 10.370 1.00 82.75 82 PHE A C 1
ATOM 567 O O . PHE A 1 82 ? -16.494 -17.332 9.457 1.00 82.75 82 PHE A O 1
ATOM 574 N N . GLU A 1 83 ? -16.047 -17.380 11.644 1.00 83.06 83 GLU A N 1
ATOM 575 C CA . GLU A 1 83 ? -17.387 -16.947 12.033 1.00 83.06 83 GLU A CA 1
ATOM 576 C C . GLU A 1 83 ? -17.390 -15.488 12.507 1.00 83.06 83 GLU A C 1
ATOM 578 O O . GLU A 1 83 ? -16.373 -14.940 12.946 1.00 83.06 83 GLU A O 1
ATOM 583 N N . SER A 1 84 ? -18.549 -14.850 12.357 1.00 83.06 84 SER A N 1
ATOM 584 C CA . SER A 1 84 ? -18.866 -13.536 12.911 1.00 83.06 84 SER A CA 1
ATOM 585 C C . SER A 1 84 ? -20.359 -13.487 13.209 1.00 83.06 84 SER A C 1
ATOM 587 O O . SER A 1 84 ? -21.175 -13.709 12.314 1.00 83.06 84 SER A O 1
ATOM 589 N N . SER A 1 85 ? -20.723 -13.174 14.451 1.00 87.44 85 SER A N 1
ATOM 590 C CA . SER A 1 85 ? -22.118 -12.884 14.814 1.00 87.44 85 SER A CA 1
ATOM 591 C C . SER A 1 85 ? -22.558 -11.449 14.489 1.00 87.44 85 SER A C 1
ATOM 593 O O . SER A 1 85 ? -23.757 -11.170 14.487 1.00 87.44 85 SER A O 1
ATOM 595 N N . VAL A 1 86 ? -21.609 -10.545 14.205 1.00 86.94 86 VAL A N 1
ATOM 596 C CA . VAL A 1 86 ? -21.850 -9.096 14.059 1.00 86.94 86 VAL A CA 1
ATOM 597 C C . VAL A 1 86 ? -21.834 -8.641 12.598 1.00 86.94 86 VAL A C 1
ATOM 599 O O . VAL A 1 86 ? -22.701 -7.872 12.187 1.00 86.94 86 VAL A O 1
ATOM 602 N N . PHE A 1 87 ? -20.876 -9.108 11.793 1.00 88.19 87 PHE A N 1
ATOM 603 C CA . PHE A 1 87 ? -20.714 -8.685 10.401 1.00 88.19 87 PHE A CA 1
ATOM 604 C C . PHE A 1 87 ? -21.078 -9.795 9.415 1.00 88.19 87 PHE A C 1
ATOM 606 O O . PHE A 1 87 ? -20.753 -10.967 9.592 1.00 88.19 87 PHE A O 1
ATOM 613 N N . LYS A 1 88 ? -21.702 -9.402 8.303 1.00 90.12 88 LYS A N 1
ATOM 614 C CA . LYS A 1 88 ? -22.053 -10.309 7.210 1.00 90.12 88 LYS A CA 1
ATOM 615 C C . LYS A 1 88 ? -20.790 -10.848 6.518 1.00 90.12 88 LYS A C 1
ATOM 617 O O . LYS A 1 88 ? -20.156 -10.132 5.743 1.00 90.12 88 LYS A O 1
ATOM 622 N N . LYS A 1 89 ? -20.477 -12.129 6.744 1.00 90.12 89 LYS A N 1
ATOM 623 C CA . LYS A 1 89 ? -19.537 -12.908 5.921 1.00 90.12 89 LYS A CA 1
ATOM 624 C C . LYS A 1 89 ? -20.086 -13.043 4.494 1.00 90.12 89 LYS A C 1
ATOM 626 O O . LYS A 1 89 ? -21.234 -13.445 4.302 1.00 90.12 89 LYS A O 1
ATOM 631 N N . GLU A 1 90 ? -19.270 -12.730 3.492 1.00 89.69 90 GLU A N 1
ATOM 632 C CA . GLU A 1 90 ? -19.559 -12.978 2.075 1.00 89.69 90 GLU A CA 1
ATOM 633 C C . GLU A 1 90 ? -18.519 -13.931 1.480 1.00 89.69 90 GLU A C 1
ATOM 635 O O . GLU A 1 90 ? -17.338 -13.846 1.810 1.00 89.69 90 GLU A O 1
ATOM 640 N N . LYS A 1 91 ? -18.951 -14.829 0.589 1.00 93.69 91 LYS A N 1
ATOM 641 C CA . LYS A 1 91 ? -18.066 -15.728 -0.163 1.00 93.69 91 LYS A CA 1
ATOM 642 C C . LYS A 1 91 ? -17.807 -15.150 -1.550 1.00 93.69 91 LYS A C 1
ATOM 644 O O . LYS A 1 91 ? -18.756 -14.795 -2.249 1.00 93.69 91 LYS A O 1
ATOM 649 N N . ILE A 1 92 ? -16.544 -15.101 -1.951 1.00 92.44 92 ILE A N 1
ATOM 650 C CA . ILE A 1 92 ? -16.099 -14.780 -3.310 1.00 92.44 92 ILE A CA 1
ATOM 651 C C . ILE A 1 92 ? -15.401 -16.002 -3.907 1.00 92.44 92 ILE A C 1
ATOM 653 O O . ILE A 1 92 ? -14.817 -16.795 -3.176 1.00 92.44 92 ILE A O 1
ATOM 657 N N . THR A 1 93 ? -15.444 -16.158 -5.229 1.00 94.81 93 THR A N 1
ATOM 658 C CA . THR A 1 93 ? -14.752 -17.252 -5.923 1.00 94.81 93 THR A CA 1
ATOM 659 C C . THR A 1 93 ? -13.703 -16.660 -6.856 1.00 94.81 93 THR A C 1
ATOM 661 O O . THR A 1 93 ? -14.036 -16.003 -7.840 1.00 94.81 93 THR A O 1
ATOM 664 N N . LEU A 1 94 ? -12.429 -16.881 -6.541 1.00 92.94 94 LEU A N 1
ATOM 665 C CA . LEU A 1 94 ? -11.274 -16.363 -7.265 1.00 92.94 94 LEU A CA 1
ATOM 666 C C . LEU A 1 94 ? -10.606 -17.516 -8.017 1.00 92.94 94 LEU A C 1
ATOM 668 O O . LEU A 1 94 ? -10.052 -18.426 -7.404 1.00 92.94 94 LEU A O 1
ATOM 672 N N . ALA A 1 95 ? -10.703 -17.513 -9.351 1.00 92.94 95 ALA A N 1
ATOM 673 C CA . ALA A 1 95 ? -10.145 -18.568 -10.211 1.00 92.94 95 ALA A CA 1
ATOM 674 C C . ALA A 1 95 ? -10.553 -20.011 -9.814 1.00 92.94 95 ALA A C 1
ATOM 676 O O . ALA A 1 95 ? -9.773 -20.950 -9.945 1.00 92.94 95 ALA A O 1
ATOM 677 N N . GLY A 1 96 ? -11.780 -20.189 -9.311 1.00 91.75 96 GLY A N 1
ATOM 678 C CA . GLY A 1 96 ? -12.297 -21.479 -8.834 1.00 91.75 96 GLY A CA 1
ATOM 679 C C . GLY A 1 96 ? -12.013 -21.794 -7.360 1.00 91.75 96 GLY A C 1
ATOM 680 O O . GLY A 1 96 ? -12.532 -22.785 -6.853 1.00 91.75 96 GLY A O 1
ATOM 681 N N . HIS A 1 97 ? -11.258 -20.950 -6.653 1.00 90.81 97 HIS A N 1
ATOM 682 C CA . HIS A 1 97 ? -11.036 -21.060 -5.211 1.00 90.81 97 HIS A CA 1
ATOM 683 C C . HIS A 1 97 ? -12.016 -20.156 -4.461 1.00 90.81 97 HIS A C 1
ATOM 685 O O . HIS A 1 97 ? -12.071 -18.953 -4.709 1.00 90.81 97 HIS A O 1
ATOM 691 N N . ASP A 1 98 ? -12.794 -20.723 -3.544 1.00 93.94 98 ASP A N 1
ATOM 692 C CA . ASP A 1 98 ? -13.646 -19.940 -2.650 1.00 93.94 98 ASP A CA 1
ATOM 693 C C . ASP A 1 98 ? -12.817 -19.287 -1.537 1.00 93.94 98 ASP A C 1
ATOM 695 O O . ASP A 1 98 ? -12.046 -19.966 -0.863 1.00 93.94 98 ASP A O 1
ATOM 699 N N . GLU A 1 99 ? -13.014 -17.991 -1.305 1.00 92.12 99 GLU A N 1
ATOM 700 C CA . GLU A 1 99 ? -12.459 -17.221 -0.185 1.00 92.12 99 GLU A CA 1
ATOM 701 C C . GLU A 1 99 ? -13.577 -16.416 0.501 1.00 92.12 99 GLU A C 1
ATOM 703 O O . GLU A 1 99 ? -14.601 -16.105 -0.116 1.00 92.12 99 GLU A O 1
ATOM 708 N N . TYR A 1 100 ? -13.396 -16.061 1.776 1.00 89.50 100 TYR A N 1
ATOM 709 C CA . TYR A 1 100 ? -14.404 -15.346 2.564 1.00 89.50 100 TYR A CA 1
ATOM 710 C C . TYR A 1 100 ? -13.937 -13.948 2.978 1.00 89.50 100 TYR A C 1
ATOM 712 O O . TYR A 1 100 ? -12.806 -13.759 3.421 1.00 89.50 100 TYR A O 1
ATOM 720 N N . ILE A 1 101 ? -14.834 -12.967 2.866 1.00 89.75 101 ILE A N 1
ATOM 721 C CA . ILE A 1 101 ? -14.573 -11.549 3.145 1.00 89.75 101 ILE A CA 1
ATOM 722 C C . ILE A 1 101 ? -15.669 -10.930 4.023 1.00 89.75 101 ILE A C 1
ATOM 724 O O . ILE A 1 101 ? -16.764 -11.473 4.169 1.00 89.75 101 ILE A O 1
ATOM 728 N N . VAL A 1 102 ? -15.387 -9.738 4.548 1.00 87.88 102 VAL A N 1
ATOM 729 C CA . VAL A 1 102 ? -16.390 -8.778 5.030 1.00 87.88 102 VAL A CA 1
ATOM 730 C C . VAL A 1 102 ? -16.217 -7.505 4.204 1.00 87.88 102 VAL A C 1
ATOM 732 O O . VAL A 1 102 ? -15.096 -7.012 4.078 1.00 87.88 102 VAL A O 1
ATOM 735 N N . ARG A 1 103 ? -17.296 -6.965 3.624 1.00 88.00 103 ARG A N 1
ATOM 736 C CA . ARG A 1 103 ? -17.245 -5.649 2.959 1.00 88.00 103 ARG A CA 1
ATOM 737 C C . ARG A 1 103 ? -17.253 -4.537 4.006 1.00 88.00 103 ARG A C 1
ATOM 739 O O . ARG A 1 103 ? -17.977 -4.634 4.988 1.00 88.00 103 ARG A O 1
ATOM 746 N N . GLY A 1 104 ? -16.466 -3.485 3.790 1.00 85.38 104 GLY A N 1
ATOM 747 C CA . GLY A 1 104 ? -16.467 -2.290 4.639 1.00 85.38 104 GLY A CA 1
ATOM 748 C C . GLY A 1 104 ? -17.470 -1.230 4.172 1.00 85.38 104 GLY A C 1
ATOM 749 O O . GLY A 1 104 ? -17.778 -1.143 2.985 1.00 85.38 104 GLY A O 1
ATOM 750 N N . GLY A 1 105 ? -17.929 -0.392 5.103 1.00 83.44 105 GLY A N 1
ATOM 751 C CA . GLY A 1 105 ? -18.817 0.742 4.834 1.00 83.44 105 GLY A CA 1
ATOM 752 C C . GLY A 1 105 ? -19.151 1.531 6.107 1.00 83.44 105 GLY A C 1
ATOM 753 O O . GLY A 1 105 ? -19.042 0.998 7.213 1.00 83.44 105 GLY A O 1
ATOM 754 N N . ARG A 1 106 ? -19.540 2.807 5.968 1.00 85.25 106 ARG A N 1
ATOM 755 C CA . ARG A 1 106 ? -20.007 3.658 7.087 1.00 85.25 106 ARG A CA 1
ATOM 756 C C . ARG A 1 106 ? -21.374 3.228 7.609 1.00 85.25 106 ARG A C 1
ATOM 758 O O . ARG A 1 106 ? -21.662 3.376 8.790 1.00 85.25 106 ARG A O 1
ATOM 765 N N . ASP A 1 107 ? -22.184 2.615 6.754 1.00 87.69 107 ASP A N 1
ATOM 766 C CA . ASP A 1 107 ? -23.439 1.949 7.109 1.00 87.69 107 ASP A CA 1
ATOM 767 C C . ASP A 1 107 ? -23.256 0.815 8.134 1.00 87.69 107 ASP A C 1
ATOM 769 O O . ASP A 1 107 ? -24.201 0.481 8.846 1.00 87.69 107 ASP A O 1
ATOM 773 N N . LEU A 1 108 ? -22.036 0.280 8.274 1.00 88.00 108 LEU A N 1
ATOM 774 C CA . LEU A 1 108 ? -21.682 -0.727 9.278 1.00 88.00 108 LEU A CA 1
ATOM 775 C C . LEU A 1 108 ? -21.170 -0.127 10.599 1.00 88.00 108 LEU A C 1
ATOM 777 O O . LEU A 1 108 ? -20.976 -0.863 11.565 1.00 88.00 108 LEU A O 1
ATOM 781 N N . PHE A 1 109 ? -20.964 1.191 10.692 1.00 89.50 109 PHE A N 1
ATOM 782 C CA . PHE A 1 109 ? -20.493 1.832 11.927 1.00 89.50 109 PHE A CA 1
ATOM 783 C C . PHE A 1 109 ? -21.424 1.637 13.138 1.00 89.50 109 PHE A C 1
ATOM 785 O O . PHE A 1 109 ? -20.898 1.434 14.233 1.00 89.50 109 PHE A O 1
ATOM 792 N N . PRO A 1 110 ? -22.768 1.595 12.999 1.00 93.44 110 PRO A N 1
ATOM 793 C CA . PRO A 1 110 ? -23.666 1.246 14.102 1.00 93.44 110 PRO A CA 1
ATOM 794 C C . PRO A 1 110 ? -23.425 -0.139 14.726 1.00 93.44 110 PRO A C 1
ATOM 796 O O . PRO A 1 110 ? -23.926 -0.389 15.816 1.00 93.44 110 PRO A O 1
ATOM 799 N N . LEU A 1 111 ? -22.662 -1.025 14.070 1.00 87.38 111 LEU A N 1
ATOM 800 C CA . LEU A 1 111 ? -22.296 -2.354 14.578 1.00 87.38 111 LEU A CA 1
ATOM 801 C C . LEU A 1 111 ? -21.009 -2.343 15.428 1.00 87.38 111 LEU A C 1
ATOM 803 O O . LEU A 1 111 ? -20.724 -3.315 16.126 1.00 87.38 111 LEU A O 1
ATOM 807 N N . LEU A 1 112 ? -20.224 -1.256 15.401 1.00 85.06 112 LEU A N 1
ATOM 808 C CA . LEU A 1 112 ? -18.960 -1.155 16.144 1.00 85.06 112 LEU A CA 1
ATOM 809 C C . LEU A 1 112 ? -19.109 -1.318 17.674 1.00 85.06 112 LEU A C 1
ATOM 811 O O . LEU A 1 112 ? -18.225 -1.944 18.260 1.00 85.06 112 LEU A O 1
ATOM 815 N N . PRO A 1 113 ? -20.182 -0.844 18.344 1.00 88.38 113 PRO A N 1
ATOM 816 C CA . PRO A 1 113 ? -20.381 -1.091 19.776 1.00 88.38 113 PRO A CA 1
ATOM 817 C C . PRO A 1 113 ? -20.578 -2.574 20.135 1.00 88.38 113 PRO A C 1
ATOM 819 O O . PRO A 1 113 ? -20.154 -2.997 21.209 1.00 88.38 113 PRO A O 1
ATOM 822 N N . ASP A 1 114 ? -21.181 -3.373 19.246 1.00 86.06 114 ASP A N 1
ATOM 823 C CA . ASP A 1 114 ? -21.320 -4.825 19.436 1.00 86.06 114 ASP A CA 1
ATOM 824 C C . ASP A 1 114 ? -20.044 -5.583 19.031 1.00 86.06 114 ASP A C 1
ATOM 826 O O . ASP A 1 114 ? -19.669 -6.541 19.704 1.00 86.06 114 ASP A O 1
ATOM 830 N N . ALA A 1 115 ? -19.325 -5.130 17.997 1.00 82.00 115 ALA A N 1
ATOM 831 C CA . ALA A 1 115 ? -18.027 -5.696 17.609 1.00 82.00 115 ALA A CA 1
ATOM 832 C C . ALA A 1 115 ? -16.929 -5.466 18.666 1.00 82.00 115 ALA A C 1
ATOM 834 O O . ALA A 1 115 ? -16.073 -6.320 18.879 1.00 82.00 115 ALA A O 1
ATOM 835 N N . PHE A 1 116 ? -16.957 -4.319 19.351 1.00 84.56 116 PHE A N 1
ATOM 836 C CA . PHE A 1 116 ? -16.022 -3.967 20.425 1.00 84.56 116 PHE A CA 1
ATOM 837 C C . PHE A 1 116 ? -16.627 -4.147 21.825 1.00 84.56 116 PHE A C 1
ATOM 839 O O . PHE A 1 116 ? -16.227 -3.491 22.788 1.00 84.56 116 PHE A O 1
ATOM 846 N N . LYS A 1 117 ? -17.593 -5.055 21.963 1.00 83.31 117 LYS A N 1
ATOM 847 C CA . LYS A 1 117 ? -18.255 -5.358 23.232 1.00 83.31 117 LYS A CA 1
ATOM 848 C C . LYS A 1 117 ? -17.242 -5.705 24.326 1.00 83.31 117 LYS A C 1
ATOM 850 O O . LYS A 1 117 ? -16.332 -6.504 24.130 1.00 83.31 117 LYS A O 1
ATOM 855 N N . CYS A 1 118 ? -17.429 -5.094 25.495 1.00 84.94 118 CYS A N 1
ATOM 856 C CA . CYS A 1 118 ? -16.528 -5.141 26.655 1.00 84.94 118 CYS A CA 1
ATOM 857 C C . CYS A 1 118 ? -15.174 -4.411 26.521 1.00 84.94 118 CYS A C 1
ATOM 859 O O . CYS A 1 118 ? -14.517 -4.263 27.550 1.00 84.94 118 CYS A O 1
ATOM 861 N N . ILE A 1 119 ? -14.785 -3.892 25.350 1.00 84.81 119 ILE A N 1
ATOM 862 C CA . ILE A 1 119 ? -13.662 -2.945 25.230 1.00 84.81 119 ILE A CA 1
ATOM 863 C C . ILE A 1 119 ? -14.119 -1.568 25.727 1.00 84.81 119 ILE A C 1
ATOM 865 O O . ILE A 1 119 ? -15.256 -1.160 25.497 1.00 84.81 119 ILE A O 1
ATOM 869 N N . LYS A 1 120 ? -13.229 -0.846 26.411 1.00 89.88 120 LYS A N 1
ATOM 870 C CA . LYS A 1 120 ? -13.429 0.539 26.868 1.00 89.88 120 LYS A CA 1
ATOM 871 C C . LYS A 1 120 ? -12.299 1.464 26.435 1.00 89.88 120 LYS A C 1
ATOM 873 O O . LYS A 1 120 ? -12.551 2.642 26.193 1.00 89.88 120 LYS A O 1
ATOM 878 N N . GLN A 1 121 ? -11.074 0.949 26.304 1.00 90.00 121 GLN A N 1
ATOM 879 C CA . GLN A 1 121 ? -9.944 1.715 25.780 1.00 90.00 121 GLN A CA 1
ATOM 880 C C . GLN A 1 121 ? -9.136 0.918 24.746 1.00 90.00 121 GLN A C 1
ATOM 882 O O . GLN A 1 121 ? -8.636 -0.174 25.019 1.00 90.00 121 GLN A O 1
ATOM 887 N N . ILE A 1 122 ? -8.951 1.516 23.566 1.00 87.25 122 ILE A N 1
ATOM 888 C CA . ILE A 1 122 ? -8.090 1.006 22.493 1.00 87.25 122 ILE A CA 1
ATOM 889 C C . ILE A 1 122 ? -6.750 1.749 22.544 1.00 87.25 122 ILE A C 1
ATOM 891 O O . ILE A 1 122 ? -6.698 2.963 22.330 1.00 87.25 122 ILE A O 1
ATOM 895 N N . GLY A 1 123 ? -5.664 1.017 22.806 1.00 84.88 123 GLY A N 1
ATOM 896 C CA . GLY A 1 123 ? -4.311 1.564 22.909 1.00 84.88 123 GLY A CA 1
ATOM 897 C C . GLY A 1 123 ? -3.570 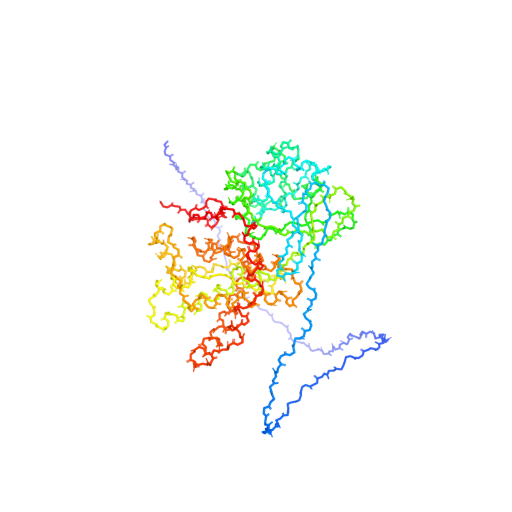1.567 21.571 1.00 84.88 123 GLY A C 1
ATOM 898 O O . GLY A 1 123 ? -3.034 0.540 21.154 1.00 84.88 123 GLY A O 1
ATOM 899 N N . VAL A 1 124 ? -3.470 2.724 20.912 1.00 86.31 124 VAL A N 1
ATOM 900 C CA . VAL A 1 124 ? -2.676 2.884 19.681 1.00 86.31 124 VAL A CA 1
ATOM 901 C C . VAL A 1 124 ? -1.231 3.215 20.047 1.00 86.31 124 VAL A C 1
ATOM 903 O O . VAL A 1 124 ? -0.909 4.318 20.487 1.00 86.31 124 VAL A O 1
ATOM 906 N N . ILE A 1 125 ? -0.340 2.237 19.893 1.00 83.81 125 ILE A N 1
ATOM 907 C CA . ILE A 1 125 ? 1.041 2.339 20.373 1.00 83.81 125 ILE A CA 1
ATOM 908 C C . ILE A 1 125 ? 1.988 2.822 19.268 1.00 83.81 125 ILE A C 1
ATOM 910 O O . ILE A 1 125 ? 2.264 2.111 18.303 1.00 83.81 125 ILE A O 1
ATOM 914 N N . GLY A 1 126 ? 2.553 4.015 19.469 1.00 81.19 126 GLY A N 1
ATOM 915 C CA . GLY A 1 126 ? 3.521 4.643 18.569 1.00 81.19 126 GLY A CA 1
ATOM 916 C C . GLY A 1 126 ? 2.907 5.459 17.423 1.00 81.19 126 GLY A C 1
ATOM 917 O O . GLY A 1 126 ? 1.886 5.114 16.836 1.00 81.19 126 GLY A O 1
ATOM 918 N N . TRP A 1 127 ? 3.594 6.542 17.056 1.00 85.69 127 TRP A N 1
ATOM 919 C CA . TRP A 1 127 ? 3.210 7.463 15.978 1.00 85.69 127 TRP A CA 1
ATOM 920 C C . TRP A 1 127 ? 4.051 7.184 14.716 1.00 85.69 127 TRP A C 1
ATOM 922 O O . TRP A 1 127 ? 4.855 8.002 14.287 1.00 85.69 127 TRP A O 1
ATOM 932 N N . GLY A 1 128 ? 3.968 5.951 14.198 1.00 80.44 128 GLY A N 1
ATOM 933 C CA . GLY A 1 128 ? 4.634 5.531 12.950 1.00 80.44 128 GLY A CA 1
ATOM 934 C C . GLY A 1 128 ? 3.831 5.915 11.699 1.00 80.44 128 GLY A C 1
ATOM 935 O O . GLY A 1 128 ? 2.937 6.735 11.785 1.00 80.44 128 GLY A O 1
ATOM 936 N N . SER A 1 129 ? 4.073 5.288 10.540 1.00 75.69 129 SER A N 1
ATOM 937 C CA . SER A 1 129 ? 3.279 5.580 9.320 1.00 75.69 129 SER A CA 1
ATOM 938 C C . SER A 1 129 ? 1.789 5.235 9.516 1.00 75.69 129 SER A C 1
ATOM 940 O O . SER A 1 129 ? 0.910 6.013 9.164 1.00 75.69 129 SER A O 1
ATOM 942 N N . GLN A 1 130 ? 1.499 4.097 10.160 1.00 80.31 130 GLN A N 1
ATOM 943 C CA . GLN A 1 130 ? 0.134 3.604 10.399 1.00 80.31 130 GLN A CA 1
ATOM 944 C C . GLN A 1 130 ? -0.566 4.240 11.619 1.00 80.31 130 GLN A C 1
ATOM 946 O O . GLN A 1 130 ? -1.772 4.463 11.579 1.00 80.31 130 GLN A O 1
ATOM 951 N N . GLY A 1 131 ? 0.167 4.557 12.695 1.00 83.94 131 GLY A N 1
ATOM 952 C CA . GLY A 1 131 ? -0.405 5.009 13.978 1.00 83.94 131 GLY A CA 1
ATOM 953 C C . GLY A 1 131 ? -1.332 6.237 13.890 1.00 83.94 131 GLY A C 1
ATOM 954 O O . GLY A 1 131 ? -2.483 6.135 14.315 1.00 83.94 131 GLY A O 1
ATOM 955 N N . PRO A 1 132 ? -0.902 7.364 13.287 1.00 85.75 132 PRO A N 1
ATOM 956 C CA . PRO A 1 132 ? -1.712 8.572 13.133 1.00 85.75 132 PRO A CA 1
ATOM 957 C C . PRO A 1 132 ? -2.976 8.337 12.307 1.00 85.75 132 PRO A C 1
ATOM 959 O O . PRO A 1 132 ? -4.010 8.948 12.575 1.00 85.75 132 PRO A O 1
ATOM 962 N N . ALA A 1 133 ? -2.895 7.470 11.295 1.00 83.81 133 ALA A N 1
ATOM 963 C CA . ALA A 1 133 ? -4.008 7.145 10.416 1.00 83.81 133 ALA A CA 1
ATOM 964 C C . ALA A 1 133 ? -5.041 6.269 11.127 1.00 83.81 133 ALA A C 1
ATOM 966 O O . ALA A 1 133 ? -6.224 6.604 11.148 1.00 83.81 133 ALA A O 1
ATOM 967 N N . GLN A 1 134 ? -4.589 5.187 11.766 1.00 85.94 134 GLN A N 1
ATOM 968 C CA . GLN A 1 134 ? -5.455 4.258 12.487 1.00 85.94 134 GLN A CA 1
ATOM 969 C C . GLN A 1 134 ? -6.094 4.921 13.714 1.00 85.94 134 GLN A C 1
ATOM 971 O O . GLN A 1 134 ? -7.305 4.811 13.879 1.00 85.94 134 GLN A O 1
ATOM 976 N N . ALA A 1 135 ? -5.340 5.688 14.514 1.00 84.31 135 ALA A N 1
ATOM 977 C CA . ALA A 1 135 ? -5.885 6.416 15.664 1.00 84.31 135 ALA A CA 1
ATOM 978 C C . ALA A 1 135 ? -7.000 7.390 15.255 1.00 84.31 135 ALA A C 1
ATOM 980 O O . ALA A 1 135 ? -8.080 7.384 15.846 1.00 84.31 135 ALA A O 1
ATOM 981 N N . GLN A 1 136 ? -6.769 8.203 14.218 1.00 90.56 136 GLN A N 1
ATOM 982 C CA . GLN A 1 136 ? -7.782 9.137 13.728 1.00 90.56 136 GLN A CA 1
ATOM 983 C C . GLN A 1 136 ? -8.982 8.428 13.091 1.00 90.56 136 GLN A C 1
ATOM 985 O O . GLN A 1 136 ? -10.110 8.836 13.339 1.00 90.56 136 GLN A O 1
ATOM 990 N N . ASN A 1 137 ? -8.771 7.384 12.283 1.00 90.12 137 ASN A N 1
ATOM 991 C CA . ASN A 1 137 ? -9.873 6.659 11.646 1.00 90.12 137 ASN A CA 1
ATOM 992 C C . ASN A 1 137 ? -10.742 5.937 12.688 1.00 90.12 137 ASN A C 1
ATOM 994 O O . ASN A 1 137 ? -11.964 6.027 12.601 1.00 90.12 137 ASN A O 1
ATOM 998 N N . LEU A 1 138 ? -10.139 5.299 13.700 1.00 87.25 138 LEU A N 1
ATOM 999 C CA . LEU A 1 138 ? -10.863 4.678 14.817 1.00 87.25 138 LEU A CA 1
ATOM 1000 C C . LEU A 1 138 ? -11.671 5.717 15.599 1.00 87.25 138 LEU A C 1
ATOM 1002 O O . LEU A 1 138 ? -12.876 5.549 15.752 1.00 87.25 138 LEU A O 1
ATOM 1006 N N . ARG A 1 139 ? -11.040 6.818 16.030 1.00 92.56 139 ARG A N 1
ATOM 1007 C CA . ARG A 1 139 ? -11.714 7.906 16.757 1.00 92.56 139 ARG A CA 1
ATOM 1008 C C . ARG A 1 139 ? -12.881 8.484 15.953 1.00 92.56 139 ARG A C 1
ATOM 1010 O O . ARG A 1 139 ? -13.974 8.632 16.489 1.00 92.56 139 ARG A O 1
ATOM 1017 N N . ASP A 1 140 ? -12.652 8.807 14.679 1.00 89.88 140 ASP A N 1
ATOM 1018 C CA . ASP A 1 140 ? -13.678 9.372 13.801 1.00 89.88 140 ASP A CA 1
ATOM 1019 C C . ASP A 1 140 ? -14.849 8.377 13.607 1.00 89.88 140 ASP A C 1
ATOM 1021 O O . ASP A 1 140 ? -16.001 8.799 13.633 1.00 89.88 140 ASP A O 1
ATOM 1025 N N . SER A 1 141 ? -14.574 7.071 13.461 1.00 89.00 141 SER A N 1
ATOM 1026 C CA . SER A 1 141 ? -15.609 6.033 13.266 1.00 89.00 141 SER A CA 1
ATOM 1027 C C . SER A 1 141 ? -16.410 5.752 14.542 1.00 89.00 141 SER A C 1
ATOM 1029 O O . SER A 1 141 ? -17.630 5.626 14.491 1.00 89.00 141 SER A O 1
ATOM 1031 N N . LEU A 1 142 ? -15.743 5.683 15.700 1.00 87.75 142 LEU A N 1
ATOM 1032 C CA . LEU A 1 142 ? -16.385 5.456 17.000 1.00 87.75 142 LEU A CA 1
ATOM 1033 C C . LEU A 1 142 ? -17.270 6.640 17.409 1.00 87.75 142 LEU A C 1
ATOM 1035 O O . LEU A 1 142 ? -18.357 6.429 17.944 1.00 87.75 142 LEU A O 1
ATOM 1039 N N . ALA A 1 143 ? -16.854 7.872 17.096 1.00 91.31 143 ALA A N 1
ATOM 1040 C CA . ALA A 1 143 ? -17.669 9.067 17.301 1.00 91.31 143 ALA A CA 1
ATOM 1041 C C . ALA A 1 143 ? -18.925 9.077 16.407 1.00 91.31 143 ALA A C 1
ATOM 1043 O O . ALA A 1 143 ? -20.013 9.407 16.879 1.00 91.31 143 ALA A O 1
ATOM 1044 N N . GLU A 1 144 ? -18.802 8.670 15.139 1.00 91.00 144 GLU A N 1
ATOM 1045 C CA . GLU A 1 144 ? -19.932 8.526 14.208 1.00 91.00 144 GLU A CA 1
ATOM 1046 C C . GLU A 1 144 ? -20.894 7.400 14.653 1.00 91.00 144 GLU A C 1
ATOM 1048 O O . GLU A 1 144 ? -22.113 7.582 14.639 1.00 91.00 144 GLU A O 1
ATOM 1053 N N . ALA A 1 145 ? -20.353 6.295 15.181 1.00 88.00 145 ALA A N 1
ATOM 1054 C CA . ALA A 1 145 ? -21.095 5.209 15.831 1.00 88.00 145 ALA A CA 1
ATOM 1055 C C . ALA A 1 145 ? -21.683 5.564 17.216 1.00 88.00 145 ALA A C 1
ATOM 1057 O O . ALA A 1 145 ? -22.447 4.775 17.770 1.00 88.00 145 ALA A O 1
ATOM 1058 N N . LYS A 1 146 ? -21.340 6.732 17.784 1.00 94.56 146 LYS A N 1
ATOM 1059 C CA . LYS A 1 146 ? -21.713 7.185 19.142 1.00 94.56 146 LYS A CA 1
ATOM 1060 C C . LYS A 1 146 ? -21.269 6.232 20.266 1.00 94.56 146 LYS A C 1
ATOM 1062 O O . LYS A 1 146 ? -21.946 6.115 21.285 1.00 94.56 146 LYS A O 1
ATOM 1067 N N . SER A 1 147 ? -20.134 5.563 20.076 1.00 89.69 147 SER A N 1
ATOM 1068 C CA . SER A 1 147 ? -19.494 4.727 21.095 1.00 89.69 147 SER A CA 1
ATOM 1069 C C . SER A 1 147 ? -18.782 5.580 22.155 1.00 89.69 147 SER A C 1
ATOM 1071 O O . SER A 1 147 ? -18.273 6.660 21.862 1.00 89.69 147 SER A O 1
ATOM 1073 N N . ASP A 1 148 ? -18.726 5.072 23.386 1.00 93.12 148 ASP A N 1
ATOM 1074 C CA . ASP A 1 148 ? -17.997 5.627 24.531 1.00 93.12 148 ASP A CA 1
ATOM 1075 C C . ASP A 1 148 ? -16.527 5.161 24.618 1.00 93.12 148 ASP A C 1
ATOM 1077 O O . ASP A 1 148 ? -15.797 5.584 25.516 1.00 93.12 148 ASP A O 1
ATOM 1081 N N . ILE A 1 149 ? -16.071 4.318 23.682 1.00 91.00 149 ILE A N 1
ATOM 1082 C CA . ILE A 1 149 ? -14.716 3.750 23.671 1.00 91.00 149 ILE A CA 1
ATOM 1083 C C . ILE A 1 149 ? -13.653 4.832 23.435 1.00 91.00 149 ILE A C 1
ATOM 1085 O O . ILE A 1 149 ? -13.646 5.538 22.423 1.00 91.00 149 ILE A O 1
ATOM 1089 N N . VAL A 1 150 ? -12.681 4.899 24.346 1.00 93.44 150 VAL A N 1
ATOM 1090 C CA . VAL A 1 150 ? -11.562 5.845 24.290 1.00 93.44 150 VAL A CA 1
ATOM 1091 C C . VAL A 1 150 ? -10.444 5.300 23.399 1.00 93.44 150 VAL A C 1
ATOM 1093 O O . VAL A 1 150 ? -9.883 4.236 23.657 1.00 93.44 150 VAL A O 1
ATOM 1096 N N . VAL A 1 151 ? -10.048 6.055 22.373 1.00 92.06 151 VAL A N 1
ATOM 1097 C CA . VAL A 1 151 ? -8.832 5.772 21.588 1.00 92.06 151 VAL A CA 1
ATOM 1098 C C . VAL A 1 151 ? -7.665 6.532 22.214 1.00 92.06 151 VAL A C 1
ATOM 1100 O O . VAL A 1 151 ? -7.592 7.753 22.084 1.00 92.06 151 VAL A O 1
ATOM 1103 N N . LYS A 1 152 ? -6.752 5.825 22.891 1.00 92.94 152 LYS A N 1
ATOM 1104 C CA . LYS A 1 152 ? -5.595 6.424 23.576 1.00 92.94 152 LYS A CA 1
ATOM 1105 C C . LYS A 1 152 ? -4.289 6.106 22.853 1.00 92.94 152 LYS A C 1
ATOM 1107 O O . LYS A 1 152 ? -3.983 4.953 22.565 1.00 92.94 152 LYS A O 1
ATOM 1112 N N . THR A 1 153 ? -3.497 7.136 22.584 1.00 91.31 153 THR A N 1
ATOM 1113 C CA . THR A 1 153 ? -2.184 7.037 21.943 1.00 91.31 153 THR A CA 1
ATOM 1114 C C . THR A 1 153 ? -1.089 6.873 22.998 1.00 91.31 153 THR A C 1
ATOM 1116 O O . THR A 1 153 ? -0.933 7.727 23.868 1.00 91.31 153 THR A O 1
ATOM 1119 N N . GLY A 1 154 ? -0.300 5.801 22.906 1.00 89.25 154 GLY A N 1
ATOM 1120 C CA . GLY A 1 154 ? 0.806 5.516 23.826 1.00 89.25 154 GLY A CA 1
ATOM 1121 C C . GLY A 1 154 ? 2.168 5.757 23.182 1.00 89.25 154 GLY A C 1
ATOM 1122 O O . GLY A 1 154 ? 2.541 5.052 22.239 1.00 89.25 154 GLY A O 1
ATOM 1123 N N . LEU A 1 155 ? 2.939 6.723 23.693 1.00 85.44 155 LEU A N 1
ATOM 1124 C CA . LEU A 1 155 ? 4.270 7.076 23.177 1.00 85.44 155 LEU A CA 1
ATOM 1125 C C . LEU A 1 155 ? 5.364 6.865 24.229 1.00 85.44 155 LEU A C 1
ATOM 1127 O O . LEU A 1 155 ? 5.155 7.071 25.418 1.00 85.44 155 LEU A O 1
ATOM 1131 N N . ARG A 1 156 ? 6.577 6.498 23.799 1.00 83.31 156 ARG A N 1
ATOM 1132 C CA . ARG A 1 156 ? 7.740 6.438 24.704 1.00 83.31 156 ARG A CA 1
ATOM 1133 C C . ARG A 1 156 ? 8.065 7.838 25.231 1.00 83.31 156 ARG A C 1
ATOM 1135 O O . ARG A 1 156 ? 8.199 8.762 24.424 1.00 83.31 156 ARG A O 1
ATOM 1142 N N . LYS A 1 157 ? 8.280 7.982 26.543 1.00 84.19 157 LYS A N 1
ATOM 1143 C CA . LYS A 1 157 ? 8.843 9.196 27.163 1.00 84.19 157 LYS A CA 1
ATOM 1144 C C . LYS A 1 157 ? 10.004 9.784 26.340 1.00 84.19 157 LYS A C 1
ATOM 1146 O O . LYS A 1 157 ? 10.969 9.089 26.036 1.00 84.19 157 LYS A O 1
ATOM 1151 N N . GLY A 1 158 ? 9.901 11.067 25.984 1.00 81.06 158 GLY A N 1
ATOM 1152 C CA . GLY A 1 158 ? 10.885 11.768 25.144 1.00 81.06 158 GLY A CA 1
ATOM 1153 C C . GLY A 1 158 ? 10.693 11.617 23.626 1.00 81.06 158 GLY A C 1
ATOM 1154 O O . GLY A 1 158 ? 11.525 12.108 22.866 1.00 81.06 158 GLY A O 1
ATOM 1155 N N . SER A 1 159 ? 9.619 10.969 23.158 1.00 85.19 159 SER A N 1
ATOM 1156 C CA . SER A 1 159 ? 9.277 10.924 21.729 1.00 85.19 159 SER A CA 1
ATOM 1157 C C . SER A 1 159 ? 9.069 12.328 21.144 1.00 85.19 159 SER A C 1
ATOM 1159 O O . SER A 1 159 ? 8.430 13.183 21.756 1.00 85.19 159 SER A O 1
ATOM 1161 N N . ARG A 1 160 ? 9.551 12.557 19.918 1.00 85.19 160 ARG A N 1
ATOM 1162 C CA . ARG A 1 160 ? 9.338 13.826 19.194 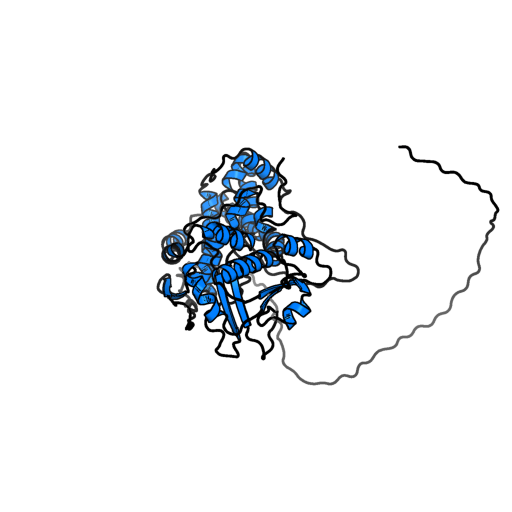1.00 85.19 160 ARG A CA 1
ATOM 1163 C C . ARG A 1 160 ? 7.872 14.004 18.767 1.00 85.19 160 ARG A C 1
ATOM 1165 O O . ARG A 1 160 ? 7.354 15.115 18.789 1.00 85.19 160 ARG A O 1
ATOM 1172 N N . SER A 1 161 ? 7.175 12.899 18.500 1.00 86.31 161 SER A N 1
ATOM 1173 C CA . SER A 1 161 ? 5.795 12.881 17.999 1.00 86.31 161 SER A CA 1
ATOM 1174 C C . SER A 1 161 ? 4.707 13.234 19.022 1.00 86.31 161 SER A C 1
ATOM 1176 O O . SER A 1 161 ? 3.532 13.242 18.670 1.00 86.31 161 SER A O 1
ATOM 1178 N N . PHE A 1 162 ? 5.051 13.575 20.272 1.00 87.31 162 PHE A N 1
ATOM 1179 C CA . PHE A 1 162 ? 4.071 14.128 21.223 1.00 87.31 162 PHE A CA 1
ATOM 1180 C C . PHE A 1 162 ? 3.421 15.422 20.692 1.00 87.31 162 PHE A C 1
ATOM 1182 O O . PHE A 1 162 ? 2.243 15.661 20.941 1.00 87.31 162 PHE A O 1
ATOM 1189 N N . ALA A 1 163 ? 4.159 16.247 19.938 1.00 89.19 163 ALA A N 1
ATOM 1190 C CA . ALA A 1 163 ? 3.601 17.447 19.307 1.00 89.19 163 ALA A CA 1
ATOM 1191 C C . ALA A 1 163 ? 2.641 17.106 18.149 1.00 89.19 163 ALA A C 1
ATOM 1193 O O . ALA A 1 163 ? 1.584 17.717 18.022 1.00 89.19 163 ALA A O 1
ATOM 1194 N N . GLU A 1 164 ? 2.982 16.098 17.344 1.00 87.25 164 GLU A N 1
ATOM 1195 C CA . GLU A 1 164 ? 2.185 15.627 16.202 1.00 87.25 164 GLU A CA 1
ATOM 1196 C C . GLU A 1 164 ? 0.867 14.979 16.655 1.00 87.25 164 GLU A C 1
ATOM 1198 O O . GLU A 1 164 ? -0.180 15.230 16.061 1.00 87.25 164 GLU A O 1
ATOM 1203 N N . ALA A 1 165 ? 0.899 14.194 17.737 1.00 89.50 165 ALA A N 1
ATOM 1204 C CA . ALA A 1 165 ? -0.297 13.607 18.339 1.00 89.50 165 ALA A CA 1
ATOM 1205 C C . ALA A 1 165 ? -1.264 14.690 18.855 1.00 89.50 165 ALA A C 1
ATOM 1207 O O . ALA A 1 165 ? -2.453 14.652 18.528 1.00 89.50 165 ALA A O 1
ATOM 1208 N N . ARG A 1 166 ? -0.746 15.713 19.556 1.00 92.31 166 ARG A N 1
ATOM 1209 C CA . ARG A 1 166 ? -1.546 16.864 20.017 1.00 92.31 166 ARG A CA 1
ATOM 1210 C C . ARG A 1 166 ? -2.107 17.690 18.861 1.00 92.31 166 ARG A C 1
ATOM 1212 O O . ARG A 1 166 ? -3.278 18.051 18.904 1.00 92.31 166 ARG A O 1
ATOM 1219 N N . ALA A 1 167 ? -1.338 17.905 17.792 1.00 90.75 167 ALA A N 1
ATOM 1220 C CA . ALA A 1 167 ? -1.834 18.552 16.573 1.00 90.75 167 ALA A CA 1
ATOM 1221 C C . ALA A 1 167 ? -2.961 17.753 15.880 1.00 90.75 167 ALA A C 1
ATOM 1223 O O . ALA A 1 167 ? -3.859 18.346 15.290 1.00 90.75 167 ALA A O 1
ATOM 1224 N N . ALA A 1 168 ? -2.962 16.421 15.997 1.00 90.06 168 ALA A N 1
ATOM 1225 C CA . ALA A 1 168 ? -4.045 15.553 15.527 1.00 90.06 168 ALA A CA 1
ATOM 1226 C C . ALA A 1 168 ? -5.240 15.439 16.505 1.00 90.06 168 ALA A C 1
ATOM 1228 O O . ALA A 1 168 ? -6.201 14.722 16.208 1.00 90.06 168 ALA A O 1
ATOM 1229 N N . GLY A 1 169 ? -5.201 16.128 17.654 1.00 92.56 169 GLY A N 1
ATOM 1230 C CA . GLY A 1 169 ? -6.263 16.162 18.669 1.00 92.56 169 GLY A CA 1
ATOM 1231 C C . GLY A 1 169 ? -6.139 15.135 19.804 1.00 92.56 169 GLY A C 1
ATOM 1232 O O . GLY A 1 169 ? -7.063 15.023 20.609 1.00 92.56 169 GLY A O 1
ATOM 1233 N N . PHE A 1 170 ? -5.030 14.392 19.886 1.00 93.31 170 PHE A N 1
ATOM 1234 C CA . PHE A 1 170 ? -4.765 13.447 20.976 1.00 93.31 170 PHE A CA 1
ATOM 1235 C C . PHE A 1 170 ? -3.953 14.132 22.073 1.00 93.31 170 PHE A C 1
ATOM 1237 O O . PHE A 1 170 ? -2.836 14.569 21.805 1.00 93.31 170 PHE A O 1
ATOM 1244 N N . SER A 1 171 ? -4.482 14.253 23.293 1.00 93.62 171 SER A N 1
ATOM 1245 C CA . SER A 1 171 ? -3.838 15.048 24.344 1.00 93.62 171 SER A CA 1
ATOM 1246 C C . SER A 1 171 ? -3.920 14.423 25.737 1.00 93.62 171 SER A C 1
ATOM 1248 O O . SER A 1 171 ? -4.691 13.501 26.003 1.00 93.62 171 SER A O 1
ATOM 1250 N N . ASP A 1 172 ? -3.055 14.899 26.623 1.00 90.00 172 ASP A N 1
ATOM 1251 C CA . ASP A 1 172 ? -2.944 14.437 28.002 1.00 90.00 172 ASP A CA 1
ATOM 1252 C C . ASP A 1 172 ? -4.169 14.918 28.812 1.00 90.00 172 ASP A C 1
ATOM 1254 O O . ASP A 1 172 ? -4.696 14.195 29.655 1.00 90.00 172 ASP A O 1
ATOM 1258 N N . GLU A 1 173 ? -4.684 16.113 28.496 1.00 90.00 173 GLU A N 1
ATOM 1259 C CA . GLU A 1 173 ? -5.822 16.763 29.159 1.00 90.00 173 GLU A CA 1
ATOM 1260 C C . GLU A 1 173 ? -7.170 16.095 28.852 1.00 90.00 173 GLU A C 1
ATOM 1262 O O . GLU A 1 173 ? -8.057 16.094 29.704 1.00 90.00 173 GLU A O 1
ATOM 1267 N N . ASN A 1 174 ? -7.335 15.521 27.654 1.00 90.06 174 ASN A N 1
ATOM 1268 C CA . ASN A 1 174 ? -8.520 14.735 27.290 1.00 90.06 174 ASN A CA 1
ATOM 1269 C C . ASN A 1 174 ? -8.321 13.217 27.493 1.00 90.06 174 ASN A C 1
ATOM 1271 O O . ASN A 1 174 ? -9.187 12.428 27.122 1.00 90.06 174 ASN A O 1
ATOM 1275 N N . GLY A 1 175 ? -7.189 12.804 28.079 1.00 91.69 175 GLY A N 1
ATOM 1276 C CA . GLY A 1 175 ? -6.862 11.412 28.397 1.00 91.69 175 GLY A CA 1
ATOM 1277 C C . GLY A 1 175 ? -6.482 10.528 27.202 1.00 91.69 175 GLY A C 1
ATOM 1278 O O . GLY A 1 175 ? -6.203 9.346 27.401 1.00 91.69 175 GLY A O 1
ATOM 1279 N N . THR A 1 176 ? -6.439 11.066 25.978 1.00 94.06 176 THR A N 1
ATOM 1280 C CA . THR A 1 176 ? -6.197 10.295 24.742 1.00 94.06 176 THR A CA 1
ATOM 1281 C C . THR A 1 176 ? -4.728 10.257 24.295 1.00 94.06 176 THR A C 1
ATOM 1283 O O . THR A 1 176 ? -4.414 9.666 23.262 1.00 94.06 176 THR A O 1
ATOM 1286 N N . LEU A 1 177 ? -3.804 10.817 25.079 1.00 93.19 177 LEU A N 1
ATOM 1287 C CA . LEU A 1 177 ? -2.351 10.674 24.926 1.00 93.19 177 LEU A CA 1
ATOM 1288 C C . LEU A 1 177 ? -1.718 10.313 26.281 1.00 93.19 177 LEU A C 1
ATOM 1290 O O . LEU A 1 177 ? -2.219 10.717 27.327 1.00 93.19 177 LEU A O 1
ATOM 1294 N N . GLY A 1 178 ? -0.633 9.536 26.276 1.00 90.56 178 GLY A N 1
ATOM 1295 C CA . GLY A 1 178 ? 0.107 9.184 27.493 1.00 90.56 178 GLY A CA 1
ATOM 1296 C C . GLY A 1 178 ? 1.392 8.400 27.220 1.00 90.56 178 GLY A C 1
ATOM 1297 O O . GLY A 1 178 ? 1.803 8.228 26.065 1.00 90.56 178 GLY A O 1
ATOM 1298 N N . ASP A 1 179 ? 2.036 7.902 28.282 1.00 90.75 179 ASP A N 1
ATOM 1299 C CA . ASP A 1 179 ? 3.187 7.006 28.116 1.00 90.75 179 ASP A CA 1
ATOM 1300 C C . ASP A 1 179 ? 2.753 5.651 27.529 1.00 90.75 179 ASP A C 1
ATOM 1302 O O . ASP A 1 179 ? 1.634 5.172 27.734 1.00 90.75 179 ASP A O 1
ATOM 1306 N N . ILE A 1 180 ? 3.660 5.021 26.785 1.00 86.38 180 ILE A N 1
ATOM 1307 C CA . ILE A 1 180 ? 3.487 3.695 26.191 1.00 86.38 180 ILE A CA 1
ATOM 1308 C C . ILE A 1 180 ? 3.068 2.629 27.213 1.00 86.38 180 ILE A C 1
ATOM 1310 O O . ILE A 1 180 ? 2.142 1.872 26.935 1.00 86.38 180 ILE A O 1
ATOM 1314 N N . TRP A 1 181 ? 3.703 2.563 28.385 1.00 81.75 181 TRP A N 1
ATOM 1315 C CA . TRP A 1 181 ? 3.453 1.492 29.356 1.00 81.75 181 TRP A CA 1
ATOM 1316 C C . TRP A 1 181 ? 2.157 1.715 30.128 1.00 81.75 181 TRP A C 1
ATOM 1318 O O . TRP A 1 181 ? 1.394 0.774 30.329 1.00 81.75 181 TRP A O 1
ATOM 1328 N N . GLU A 1 182 ? 1.877 2.969 30.484 1.00 84.75 182 GLU A N 1
ATOM 1329 C CA . GLU A 1 182 ? 0.598 3.394 31.055 1.00 84.75 182 GLU A CA 1
ATOM 1330 C C . GLU A 1 182 ? -0.554 3.046 30.098 1.00 84.75 182 GLU A C 1
ATOM 1332 O O . GLU A 1 182 ? -1.502 2.36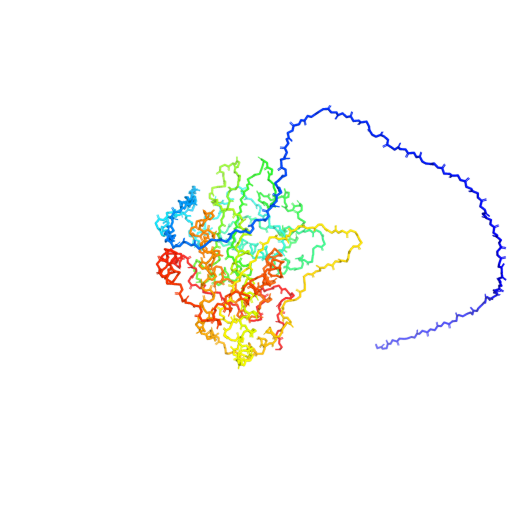1 30.482 1.00 84.75 182 GLU A O 1
ATOM 1337 N N . THR A 1 183 ? -0.425 3.428 28.822 1.00 83.25 183 THR A N 1
ATOM 1338 C CA . THR A 1 183 ? -1.442 3.169 27.794 1.00 83.25 183 THR A CA 1
ATOM 1339 C C . THR A 1 183 ? -1.656 1.674 27.573 1.00 83.25 183 THR A C 1
ATOM 1341 O O . THR A 1 183 ? -2.803 1.244 27.519 1.00 83.25 183 THR A O 1
ATOM 1344 N N . ILE A 1 184 ? -0.593 0.861 27.510 1.00 78.44 184 ILE A N 1
ATOM 1345 C CA . ILE A 1 184 ? -0.720 -0.606 27.438 1.00 78.44 184 ILE A CA 1
ATOM 1346 C C . ILE A 1 184 ? -1.431 -1.154 28.685 1.00 78.44 184 ILE A C 1
ATOM 1348 O O . ILE A 1 184 ? -2.326 -1.980 28.550 1.00 78.44 184 ILE A O 1
ATOM 1352 N N . SER A 1 185 ? -1.080 -0.684 29.888 1.00 80.00 185 SER A N 1
ATOM 1353 C CA . SER A 1 185 ? -1.643 -1.203 31.146 1.00 80.00 185 SER A CA 1
ATOM 1354 C C . SER A 1 185 ? -3.132 -0.899 31.353 1.00 80.00 185 SER A C 1
ATOM 1356 O O . SER A 1 185 ? -3.803 -1.633 32.073 1.00 80.00 185 SER A O 1
ATOM 1358 N N . GLY A 1 186 ? -3.641 0.169 30.730 1.00 77.88 186 GLY A N 1
ATOM 1359 C CA . GLY A 1 186 ? -5.041 0.591 30.812 1.00 77.88 186 GLY A CA 1
ATOM 1360 C C . GLY A 1 186 ? -5.888 0.287 29.573 1.00 77.88 186 GLY A C 1
ATOM 1361 O O . GLY A 1 186 ? -7.016 0.764 29.516 1.00 77.88 186 GLY A O 1
ATOM 1362 N N . SER A 1 187 ? -5.361 -0.430 28.572 1.00 75.94 187 SER A N 1
ATOM 1363 C CA . SER A 1 187 ? -6.093 -0.758 27.336 1.00 75.94 187 SER A CA 1
ATOM 1364 C C . SER A 1 187 ? -6.477 -2.230 27.273 1.00 75.94 187 SER A C 1
ATOM 1366 O O . SER A 1 187 ? -5.652 -3.104 27.529 1.00 75.94 187 SER A O 1
ATOM 1368 N N . ASP A 1 188 ? -7.698 -2.504 26.816 1.00 68.38 188 ASP A N 1
ATOM 1369 C CA . ASP A 1 188 ? -8.199 -3.870 26.617 1.00 68.38 188 ASP A CA 1
ATOM 1370 C C . ASP A 1 188 ? -7.582 -4.539 25.366 1.00 68.38 188 ASP A C 1
ATOM 1372 O O . ASP A 1 188 ? -7.661 -5.755 25.192 1.00 68.38 188 ASP A O 1
ATOM 1376 N N . LEU A 1 189 ? -6.937 -3.743 24.500 1.00 52.06 189 LEU A N 1
ATOM 1377 C CA . LEU A 1 189 ? -6.268 -4.159 23.265 1.00 52.06 189 LEU A CA 1
ATOM 1378 C C . LEU A 1 189 ? -4.901 -3.461 23.112 1.00 52.06 189 LEU A C 1
ATOM 1380 O O . LEU A 1 189 ? -4.793 -2.245 23.283 1.00 52.06 189 LEU A O 1
ATOM 1384 N N . SER A 1 190 ? -3.858 -4.225 22.765 1.00 51.91 190 SER A N 1
ATOM 1385 C CA . SER A 1 190 ? -2.490 -3.739 22.500 1.00 51.91 190 SER A CA 1
ATOM 1386 C C . SER A 1 190 ? -1.717 -4.686 21.556 1.00 51.91 190 SER A C 1
ATOM 1388 O O . SER A 1 190 ? -2.187 -5.782 21.255 1.00 51.91 190 SER A O 1
ATOM 1390 N N . MET A 1 191 ? -0.547 -4.264 21.050 1.00 40.88 191 MET A N 1
ATOM 1391 C CA . MET A 1 191 ? 0.231 -4.977 20.014 1.00 40.88 191 MET A CA 1
ATOM 1392 C C . MET A 1 191 ? 1.643 -5.364 20.497 1.00 40.88 191 MET A C 1
ATOM 1394 O O . MET A 1 191 ? 2.292 -4.582 21.192 1.00 40.88 191 MET A O 1
ATOM 1398 N N . GLY A 1 192 ? 2.142 -6.547 20.103 1.00 39.00 192 GLY A N 1
ATOM 1399 C CA . GLY A 1 192 ? 3.390 -7.144 20.617 1.00 39.00 192 GLY A CA 1
ATOM 1400 C C . GLY A 1 192 ? 4.161 -8.021 19.613 1.00 39.00 192 GLY A C 1
ATOM 1401 O O . GLY A 1 192 ? 3.789 -8.103 18.445 1.00 39.00 192 GLY A O 1
ATOM 1402 N N . LEU A 1 193 ? 5.265 -8.637 20.068 1.00 45.81 193 LEU A N 1
ATOM 1403 C CA . LEU A 1 193 ? 6.244 -9.363 19.227 1.00 45.81 193 LEU A CA 1
ATOM 1404 C C . LEU A 1 193 ? 6.210 -10.896 19.359 1.00 45.81 193 LEU A C 1
ATOM 1406 O O . LEU A 1 193 ? 6.472 -11.590 18.382 1.00 45.81 193 LEU A O 1
ATOM 1410 N N . ASP A 1 194 ? 5.918 -11.406 20.552 1.00 46.28 194 ASP A N 1
ATOM 1411 C CA . ASP A 1 194 ? 5.589 -12.807 20.838 1.00 46.28 194 ASP A CA 1
ATOM 1412 C C . ASP A 1 194 ? 4.646 -12.804 22.052 1.00 46.28 194 ASP A C 1
ATOM 1414 O O . ASP A 1 194 ? 4.676 -11.862 22.855 1.00 46.28 194 ASP A O 1
ATOM 1418 N N . PHE A 1 195 ? 3.741 -13.775 22.144 1.00 65.44 195 PHE A N 1
ATOM 1419 C CA . PHE A 1 195 ? 2.441 -13.530 22.768 1.00 65.44 195 PHE A CA 1
ATOM 1420 C C . PHE A 1 195 ? 2.200 -14.304 24.073 1.00 65.44 195 PHE A C 1
ATOM 1422 O O . PHE A 1 195 ? 2.208 -15.538 24.084 1.00 65.44 195 PHE A O 1
ATOM 1429 N N . PRO A 1 196 ? 1.910 -13.604 25.190 1.00 73.62 196 PRO A N 1
ATOM 1430 C CA . PRO A 1 196 ? 1.490 -14.245 26.429 1.00 73.62 196 PRO A CA 1
ATOM 1431 C C . PRO A 1 196 ? 0.212 -15.072 26.240 1.00 73.62 196 PRO A C 1
ATOM 1433 O O . PRO A 1 196 ? -0.770 -14.608 25.660 1.00 73.62 196 PRO A O 1
ATOM 1436 N N . LYS A 1 197 ? 0.177 -16.285 26.804 1.00 77.00 197 LYS A N 1
ATOM 1437 C CA . LYS A 1 197 ? -0.981 -17.206 26.745 1.00 77.00 197 LYS A CA 1
ATOM 1438 C C . LYS A 1 197 ? -2.238 -16.713 27.484 1.00 77.00 197 LYS A C 1
ATOM 1440 O O . LYS A 1 197 ? -3.231 -17.427 27.535 1.00 77.00 197 LYS A O 1
ATOM 1445 N N . ASN A 1 198 ? -2.184 -15.524 28.082 1.00 79.12 198 ASN A N 1
ATOM 1446 C CA . ASN A 1 198 ? -3.268 -14.868 28.813 1.00 79.12 198 ASN A CA 1
ATOM 1447 C C . ASN A 1 198 ? -3.800 -13.597 28.112 1.00 79.12 198 ASN A C 1
ATOM 1449 O O . ASN A 1 198 ? -4.536 -12.838 28.736 1.00 79.12 198 ASN A O 1
ATOM 1453 N N . MET A 1 199 ? -3.440 -13.357 26.844 1.00 75.94 199 MET A N 1
ATOM 1454 C CA . MET A 1 199 ? -3.999 -12.282 26.010 1.00 75.94 199 MET A CA 1
ATOM 1455 C C . MET A 1 199 ? -4.568 -12.841 24.696 1.00 75.94 199 MET A C 1
ATOM 1457 O O . MET A 1 199 ? -3.959 -13.718 24.085 1.00 75.94 199 MET A O 1
ATOM 1461 N N . SER A 1 200 ? -5.711 -12.332 24.226 1.00 75.06 200 SER A N 1
ATOM 1462 C CA . SER A 1 200 ? -6.108 -12.537 22.823 1.00 75.06 200 SER A CA 1
ATOM 1463 C C . SER A 1 200 ? -5.163 -11.750 21.905 1.00 75.06 200 SER A C 1
ATOM 1465 O O . SER A 1 200 ? -4.634 -10.709 22.291 1.00 75.06 200 SER A O 1
ATOM 1467 N N . VAL A 1 201 ? -4.938 -12.255 20.695 1.00 75.94 201 VAL A N 1
ATOM 1468 C CA . VAL A 1 201 ? -3.973 -11.721 19.734 1.00 75.94 201 VAL A CA 1
ATOM 1469 C C . VAL A 1 201 ? -4.640 -11.624 18.376 1.00 75.94 201 VAL A C 1
ATOM 1471 O O . VAL A 1 201 ? -4.870 -12.645 17.720 1.00 75.94 201 VAL A O 1
ATOM 1474 N N . ILE A 1 202 ? -4.896 -10.388 17.956 1.00 77.94 202 ILE A N 1
ATOM 1475 C CA . ILE A 1 202 ? -5.378 -10.071 16.616 1.00 77.94 202 ILE A CA 1
ATOM 1476 C C . ILE A 1 202 ? -4.420 -9.127 15.879 1.00 77.94 202 ILE A C 1
ATOM 1478 O O . ILE A 1 202 ? -3.613 -8.431 16.494 1.00 77.94 202 ILE A O 1
ATOM 1482 N N . ALA A 1 203 ? -4.530 -9.093 14.556 1.00 75.06 203 ALA A N 1
ATOM 1483 C CA . ALA A 1 203 ? -3.852 -8.161 13.670 1.00 75.06 203 ALA A CA 1
ATOM 1484 C C . ALA A 1 203 ? -4.839 -7.627 12.626 1.00 75.06 203 ALA A C 1
ATOM 1486 O O . ALA A 1 203 ? -5.694 -8.366 12.146 1.00 75.06 203 ALA A O 1
ATOM 1487 N N . VAL A 1 204 ? -4.674 -6.370 12.220 1.00 77.38 204 VAL A N 1
ATOM 1488 C CA . VAL A 1 204 ? -5.284 -5.818 11.004 1.00 77.38 204 VAL A CA 1
ATOM 1489 C C . VAL A 1 204 ? -4.163 -5.171 10.203 1.00 77.38 204 VAL A C 1
ATOM 1491 O O . VAL A 1 204 ? -3.361 -4.404 10.739 1.00 77.38 204 VAL A O 1
ATOM 1494 N N . CYS A 1 205 ? -4.060 -5.537 8.931 1.00 81.50 205 CYS A N 1
ATOM 1495 C CA . CYS A 1 205 ? -2.942 -5.222 8.053 1.00 81.50 205 CYS A CA 1
ATOM 1496 C C . CYS A 1 205 ? -3.469 -4.544 6.779 1.00 81.50 205 CYS A C 1
ATOM 1498 O O . CYS A 1 205 ? -3.775 -5.241 5.805 1.00 81.50 205 CYS A O 1
ATOM 1500 N N . PRO A 1 206 ? -3.587 -3.201 6.783 1.00 81.25 206 PRO A N 1
ATOM 1501 C CA . PRO A 1 206 ? -3.903 -2.431 5.588 1.00 81.25 206 PRO A CA 1
ATOM 1502 C C . PRO A 1 206 ? -2.879 -2.678 4.479 1.00 81.25 206 PRO A C 1
ATOM 1504 O O . PRO A 1 206 ? -1.673 -2.579 4.712 1.00 81.25 206 PRO A O 1
ATOM 1507 N N . LYS A 1 207 ? -3.385 -2.975 3.284 1.00 84.94 207 LYS A N 1
ATOM 1508 C CA . LYS A 1 207 ? -2.649 -3.190 2.034 1.00 84.94 207 LYS A CA 1
ATOM 1509 C C . LYS A 1 207 ? -2.400 -1.833 1.369 1.00 84.94 207 LYS A C 1
ATOM 1511 O O . LYS A 1 207 ? -2.990 -1.482 0.348 1.00 84.94 207 LYS A O 1
ATOM 1516 N N . GLY A 1 208 ? -1.636 -1.001 2.073 1.00 76.75 208 GLY A N 1
ATOM 1517 C CA . GLY A 1 208 ? -1.322 0.370 1.691 1.00 76.75 208 GLY A CA 1
ATOM 1518 C C . GLY A 1 208 ? -0.604 1.142 2.795 1.00 76.75 208 GLY A C 1
ATOM 1519 O O . GLY A 1 208 ? -0.730 0.852 3.991 1.00 76.75 208 GLY A O 1
ATOM 1520 N N . MET A 1 209 ? 0.150 2.169 2.399 1.00 83.12 209 MET A N 1
ATOM 1521 C CA . MET A 1 209 ? 0.857 3.040 3.344 1.00 83.12 209 MET A CA 1
ATOM 1522 C C . MET A 1 209 ? -0.121 3.788 4.266 1.00 83.12 209 MET A C 1
ATOM 1524 O O . MET A 1 209 ? -1.217 4.150 3.855 1.00 83.12 209 MET A O 1
ATOM 1528 N N . GLY A 1 210 ? 0.260 4.105 5.509 1.00 79.38 210 GLY A N 1
ATOM 1529 C CA . GLY A 1 210 ? -0.690 4.710 6.461 1.00 79.38 210 GLY A CA 1
ATOM 1530 C C . GLY A 1 210 ? -1.299 6.040 5.984 1.00 79.38 210 GLY A C 1
ATOM 1531 O O . GLY A 1 210 ? -2.433 6.373 6.321 1.00 79.38 210 GLY A O 1
ATOM 1532 N N . LEU A 1 211 ? -0.598 6.763 5.110 1.00 84.06 211 LEU A N 1
ATOM 1533 C CA . LEU A 1 211 ? -1.111 7.979 4.483 1.00 84.06 211 LEU A CA 1
ATOM 1534 C C . LEU A 1 211 ? -2.312 7.725 3.562 1.00 84.06 211 LEU A C 1
ATOM 1536 O O . LEU A 1 211 ? -3.279 8.483 3.622 1.00 84.06 211 LEU A O 1
ATOM 1540 N N . SER A 1 212 ? -2.300 6.651 2.763 1.00 80.81 212 SER A N 1
ATOM 1541 C CA . SER A 1 212 ? -3.449 6.281 1.927 1.00 80.81 212 SER A CA 1
ATOM 1542 C C . SER A 1 212 ? -4.620 5.789 2.778 1.00 80.81 212 SER A C 1
ATOM 1544 O O . SER A 1 212 ? -5.760 6.173 2.518 1.00 80.81 212 SER A O 1
ATOM 1546 N N . VAL A 1 213 ? -4.337 5.066 3.871 1.00 85.25 213 VAL A N 1
ATOM 1547 C CA . VAL A 1 213 ? -5.334 4.641 4.872 1.00 85.25 213 VAL A CA 1
ATOM 1548 C C . VAL A 1 213 ? -6.089 5.838 5.468 1.00 85.25 213 VAL A C 1
ATOM 1550 O O . VAL A 1 213 ? -7.307 5.765 5.647 1.00 85.25 213 VAL A O 1
ATOM 1553 N N . ARG A 1 214 ? -5.417 6.967 5.748 1.00 88.19 214 ARG A N 1
ATOM 1554 C CA . ARG A 1 214 ? -6.103 8.198 6.190 1.00 88.19 214 ARG A CA 1
ATOM 1555 C C . ARG A 1 214 ? -6.769 8.939 5.029 1.00 88.19 214 ARG A C 1
ATOM 1557 O O . ARG A 1 214 ? -7.915 9.362 5.170 1.00 88.19 214 ARG A O 1
ATOM 1564 N N . ARG A 1 215 ? -6.079 9.104 3.895 1.00 86.19 215 ARG A N 1
ATOM 1565 C CA . ARG A 1 215 ? -6.551 9.919 2.764 1.00 86.19 215 ARG A CA 1
ATOM 1566 C C . ARG A 1 215 ? -7.828 9.359 2.135 1.00 86.19 215 ARG A C 1
ATOM 1568 O O . ARG A 1 215 ? -8.795 10.108 2.004 1.00 86.19 215 ARG A O 1
ATOM 1575 N N . LEU A 1 216 ? -7.874 8.057 1.841 1.00 82.44 216 LEU A N 1
ATOM 1576 C CA . LEU A 1 216 ? -9.065 7.410 1.280 1.00 82.44 216 LEU A CA 1
ATOM 1577 C C . LEU A 1 216 ? -10.223 7.345 2.283 1.00 82.44 216 LEU A C 1
ATOM 1579 O O . LEU A 1 216 ? -11.356 7.583 1.885 1.00 82.44 216 LEU A O 1
ATOM 1583 N N . TYR A 1 217 ? -9.964 7.145 3.582 1.00 86.50 217 TYR A N 1
ATOM 1584 C CA . TYR A 1 217 ? -11.011 7.237 4.613 1.00 86.50 217 TYR A CA 1
ATOM 1585 C C . TYR A 1 217 ? -11.653 8.635 4.675 1.00 86.50 217 TYR A C 1
ATOM 1587 O O . TYR A 1 217 ? -12.858 8.759 4.899 1.00 86.50 217 TYR A O 1
ATOM 1595 N N . VAL A 1 218 ? -10.859 9.697 4.484 1.00 86.44 218 VAL A N 1
ATOM 1596 C CA . VAL A 1 218 ? -11.354 11.083 4.454 1.00 86.44 218 VAL A CA 1
ATOM 1597 C C . VAL A 1 218 ? -12.117 11.382 3.159 1.00 86.44 218 VAL A C 1
ATOM 1599 O O . VAL A 1 218 ? -13.191 11.968 3.246 1.00 86.44 218 VAL A O 1
ATOM 1602 N N . GLN A 1 219 ? -11.635 10.936 1.990 1.00 83.12 219 GLN A N 1
ATOM 1603 C CA . GLN A 1 219 ? -12.409 10.992 0.734 1.00 83.12 219 GLN A CA 1
ATOM 1604 C C . GLN A 1 219 ? -13.736 10.213 0.873 1.00 83.12 219 GLN A C 1
ATOM 1606 O O . GLN A 1 219 ? -14.798 10.690 0.482 1.00 83.12 219 GLN A O 1
ATOM 1611 N N . GLY A 1 220 ? -13.700 9.063 1.548 1.00 83.94 220 GLY A N 1
ATOM 1612 C CA . GLY A 1 220 ? -14.855 8.230 1.871 1.00 83.94 220 GLY A CA 1
ATOM 1613 C C . GLY A 1 220 ? -15.813 8.788 2.924 1.00 83.94 220 GLY A C 1
ATOM 1614 O O . GLY A 1 220 ? -16.629 8.032 3.443 1.00 83.94 220 GLY A O 1
ATOM 1615 N N . LYS A 1 221 ? -15.728 10.072 3.300 1.00 84.56 221 LYS A N 1
ATOM 1616 C CA . LYS A 1 221 ? -16.790 10.753 4.069 1.00 84.56 221 LYS A CA 1
ATOM 1617 C C . LYS A 1 221 ? -17.995 11.119 3.201 1.00 84.56 221 LYS A C 1
ATOM 1619 O O . LYS A 1 221 ? -19.102 11.193 3.720 1.00 84.56 221 LYS A O 1
ATOM 1624 N N . GLU A 1 222 ? -17.785 11.304 1.900 1.00 78.88 222 GLU A N 1
ATOM 1625 C CA . GLU A 1 222 ? -18.834 11.674 0.939 1.00 78.88 222 GLU A CA 1
ATOM 1626 C C . GLU A 1 222 ? -19.313 10.473 0.105 1.00 78.88 222 GLU A C 1
ATOM 1628 O O . GLU A 1 222 ? -20.422 10.486 -0.425 1.00 78.88 222 GLU A O 1
ATOM 1633 N N . ILE A 1 223 ? -18.498 9.415 0.010 1.00 77.25 223 ILE A N 1
ATOM 1634 C CA . ILE A 1 223 ? -18.761 8.218 -0.799 1.00 77.25 223 ILE A CA 1
ATOM 1635 C C . ILE A 1 223 ? -18.523 6.967 0.055 1.00 77.25 223 ILE A C 1
ATOM 1637 O O . ILE A 1 223 ? -17.427 6.757 0.577 1.00 77.25 223 ILE A O 1
ATOM 1641 N N . ASN A 1 224 ? -19.552 6.129 0.206 1.00 76.69 224 ASN A N 1
ATOM 1642 C CA . ASN A 1 224 ? -19.466 4.930 1.039 1.00 76.69 224 ASN A CA 1
ATOM 1643 C C . ASN A 1 224 ? -18.492 3.883 0.461 1.00 76.69 224 ASN A C 1
ATOM 1645 O O . ASN A 1 224 ? -18.355 3.751 -0.753 1.00 76.69 224 ASN A O 1
ATOM 1649 N N . GLY A 1 225 ? -17.846 3.113 1.340 1.00 70.00 225 GLY A N 1
ATOM 1650 C CA . GLY A 1 225 ? -16.942 2.015 0.974 1.00 70.00 225 GLY A CA 1
ATOM 1651 C C . GLY A 1 225 ? -15.512 2.419 0.586 1.00 70.00 225 GLY A C 1
ATOM 1652 O O . GLY A 1 225 ? -14.687 1.537 0.363 1.00 70.00 225 GLY A O 1
ATOM 1653 N N . ALA A 1 226 ? -15.171 3.712 0.528 1.00 79.94 226 ALA A N 1
ATOM 1654 C CA . ALA A 1 226 ? -13.805 4.135 0.208 1.00 79.94 226 ALA A CA 1
ATOM 1655 C C . ALA A 1 226 ? -12.847 4.045 1.417 1.00 79.94 226 ALA A C 1
ATOM 1657 O O . ALA A 1 226 ? -13.118 4.554 2.507 1.00 79.94 226 ALA A O 1
ATOM 1658 N N . GLY A 1 227 ? -11.699 3.398 1.204 1.00 84.56 227 GLY A N 1
ATOM 1659 C CA . GLY A 1 227 ? -10.680 3.093 2.210 1.00 84.56 227 GLY A CA 1
ATOM 1660 C C . GLY A 1 227 ? -9.554 2.242 1.609 1.00 84.56 227 GLY A C 1
ATOM 1661 O O . GLY A 1 227 ? -9.507 2.057 0.399 1.00 84.56 227 GLY A O 1
ATOM 1662 N N . ILE A 1 228 ? -8.653 1.714 2.439 1.00 82.75 228 ILE A N 1
ATOM 1663 C CA . ILE A 1 228 ? -7.625 0.750 2.006 1.00 82.75 228 ILE A CA 1
ATOM 1664 C C . ILE A 1 228 ? -8.048 -0.665 2.411 1.00 82.75 228 ILE A C 1
ATOM 1666 O O . ILE A 1 228 ? -8.370 -0.906 3.580 1.00 82.75 228 ILE A O 1
ATOM 1670 N N . ASN A 1 229 ? -8.005 -1.601 1.456 1.00 86.06 229 ASN A N 1
ATOM 1671 C CA . ASN A 1 229 ? -8.215 -3.029 1.703 1.00 86.06 229 ASN A CA 1
ATOM 1672 C C . ASN A 1 229 ? -7.293 -3.518 2.825 1.00 86.06 229 ASN A C 1
ATOM 1674 O O . ASN A 1 229 ? -6.137 -3.115 2.904 1.00 86.06 229 ASN A O 1
ATOM 1678 N N . SER A 1 230 ? -7.776 -4.401 3.693 1.00 83.62 230 SER A N 1
ATOM 1679 C CA . SER A 1 230 ? -6.978 -4.946 4.796 1.00 83.62 230 SER A CA 1
ATOM 1680 C C . SER A 1 230 ? -7.100 -6.460 4.839 1.00 83.62 230 SER A C 1
ATOM 1682 O O . SER A 1 230 ? -8.203 -6.987 4.726 1.00 83.62 230 SER A O 1
ATOM 1684 N N . SER A 1 231 ? -5.984 -7.158 5.062 1.00 83.38 231 SER A N 1
ATOM 1685 C CA . SER A 1 231 ? -6.053 -8.501 5.646 1.00 83.38 231 SER A CA 1
ATOM 1686 C C . SER A 1 231 ? -6.093 -8.385 7.172 1.00 83.38 231 SER A C 1
ATOM 1688 O O . SER A 1 231 ? -5.817 -7.329 7.741 1.00 83.38 231 SER A O 1
ATOM 1690 N N . PHE A 1 232 ? -6.446 -9.465 7.851 1.00 79.69 232 PHE A N 1
ATOM 1691 C CA . PHE A 1 232 ? -6.684 -9.506 9.290 1.00 79.69 232 PHE A CA 1
ATOM 1692 C C . PHE A 1 232 ? -6.317 -10.881 9.838 1.00 79.69 232 PHE A C 1
ATOM 1694 O O . PHE A 1 232 ? -6.413 -11.846 9.090 1.00 79.69 232 PHE A O 1
ATOM 1701 N N . GLY A 1 233 ? -5.816 -10.956 11.076 1.00 77.06 233 GLY A N 1
ATOM 1702 C CA . GLY A 1 233 ? -5.243 -12.166 11.674 1.00 77.06 233 GLY A CA 1
ATOM 1703 C C . GLY A 1 233 ? -5.702 -12.457 13.107 1.00 77.06 233 GLY A C 1
ATOM 1704 O O . GLY A 1 233 ? -5.372 -11.664 13.969 1.00 77.06 233 GLY A O 1
ATOM 1705 N N . VAL A 1 234 ? -6.316 -13.613 13.409 1.00 77.44 234 VAL A N 1
ATOM 1706 C CA . VAL A 1 234 ? -6.519 -14.137 14.784 1.00 77.44 234 VAL A CA 1
ATOM 1707 C C . VAL A 1 234 ? -5.437 -15.161 15.121 1.00 77.44 234 VAL A C 1
ATOM 1709 O O . VAL A 1 234 ? -5.538 -16.323 14.740 1.00 77.44 234 VAL A O 1
ATOM 1712 N N . HIS A 1 235 ? -4.388 -14.771 15.843 1.00 76.00 235 HIS A N 1
ATOM 1713 C CA . HIS A 1 235 ? -3.337 -15.720 16.232 1.00 76.00 235 HIS A CA 1
ATOM 1714 C C . HIS A 1 235 ? -3.687 -16.521 17.498 1.00 76.00 235 HIS A C 1
ATOM 1716 O O . HIS A 1 235 ? -3.328 -17.692 17.604 1.00 76.00 235 HIS A O 1
ATOM 1722 N N . GLN A 1 236 ? -4.390 -15.903 18.452 1.00 72.88 236 GLN A N 1
ATOM 1723 C CA . GLN A 1 236 ? -4.808 -16.527 19.710 1.00 72.88 236 GLN A CA 1
ATOM 1724 C C . GLN A 1 236 ? -6.104 -15.866 20.191 1.00 72.88 236 GLN A C 1
ATOM 1726 O O . GLN A 1 236 ? -6.232 -14.646 20.127 1.00 72.88 236 GLN A O 1
ATOM 1731 N N . LEU A 1 237 ? -7.056 -16.644 20.703 1.00 72.62 237 LEU A N 1
ATOM 1732 C CA . LEU A 1 237 ? -8.327 -16.133 21.218 1.00 72.62 237 LEU A CA 1
ATOM 1733 C C . LEU A 1 237 ? -8.688 -16.894 22.495 1.00 72.62 237 LEU A C 1
ATOM 1735 O O . LEU A 1 237 ? -8.699 -18.122 22.494 1.00 72.62 237 LEU A O 1
ATOM 1739 N N . LEU A 1 238 ? -8.908 -16.169 23.596 1.00 58.56 238 LEU A N 1
ATOM 1740 C CA . LEU A 1 238 ? -9.039 -16.769 24.936 1.00 58.56 238 LEU A CA 1
ATOM 1741 C C . LEU A 1 238 ? -10.445 -16.685 25.532 1.00 58.56 238 LEU A C 1
ATOM 1743 O O . LEU A 1 238 ? -10.794 -17.493 26.383 1.00 58.56 238 LEU A O 1
ATOM 1747 N N . ASN A 1 239 ? -11.244 -15.721 25.079 1.00 53.72 239 ASN A N 1
ATOM 1748 C CA . ASN A 1 239 ? -12.651 -15.570 25.426 1.00 53.72 239 ASN A CA 1
ATOM 1749 C C . ASN A 1 239 ? -13.441 -15.315 24.142 1.00 53.72 239 ASN A C 1
ATOM 1751 O O . ASN A 1 239 ? -12.971 -14.604 23.256 1.00 53.72 239 ASN A O 1
ATOM 1755 N N . ILE A 1 240 ? -14.658 -15.857 24.082 1.00 43.16 240 ILE A N 1
ATOM 1756 C CA . ILE A 1 240 ? -15.523 -15.924 22.886 1.00 43.16 240 ILE A CA 1
ATOM 1757 C C . ILE A 1 240 ? -16.013 -14.527 22.421 1.00 43.16 240 ILE A C 1
ATOM 1759 O O . ILE A 1 240 ? -16.613 -14.394 21.366 1.00 43.16 240 ILE A O 1
ATOM 1763 N N . PHE A 1 241 ? -15.732 -13.465 23.183 1.00 41.81 241 PHE A N 1
ATOM 1764 C CA . PHE A 1 241 ? -16.287 -12.121 22.981 1.00 41.81 241 PHE A CA 1
ATOM 1765 C C . PHE A 1 241 ? -15.578 -11.227 21.950 1.00 41.81 241 PHE A C 1
ATOM 1767 O O . PHE A 1 241 ? -16.093 -10.151 21.673 1.00 41.81 241 PHE A O 1
ATOM 1774 N N . VAL A 1 242 ? -14.453 -11.647 21.356 1.00 40.88 242 VAL A N 1
ATOM 1775 C CA . VAL A 1 242 ? -13.918 -10.984 20.145 1.00 40.88 242 VAL A CA 1
ATOM 1776 C C . VAL A 1 242 ? -14.435 -11.732 18.920 1.00 40.88 242 VAL A C 1
ATOM 1778 O O . VAL A 1 242 ? -13.708 -12.451 18.235 1.00 40.88 242 VAL A O 1
ATOM 1781 N N . ASP A 1 243 ? -15.740 -11.610 18.713 1.00 37.78 243 ASP A N 1
ATOM 1782 C CA . ASP A 1 243 ? -16.423 -12.118 17.531 1.00 37.78 243 ASP A CA 1
ATOM 1783 C C . ASP A 1 243 ? -16.006 -11.264 16.321 1.00 37.78 243 ASP A C 1
ATOM 1785 O O . ASP A 1 243 ? -15.986 -10.035 16.407 1.00 37.78 243 ASP A O 1
ATOM 1789 N N . SER A 1 244 ? -15.692 -11.890 15.181 1.00 33.78 244 SER A N 1
ATOM 1790 C CA . SER A 1 244 ? -15.036 -11.272 14.005 1.00 33.78 244 SER A CA 1
ATOM 1791 C C . SER A 1 244 ? -13.650 -10.636 14.240 1.00 33.78 244 SER A C 1
ATOM 1793 O O . SER A 1 244 ? -13.544 -9.549 14.792 1.00 33.78 244 SER A O 1
ATOM 1795 N N . MET A 1 245 ? -12.605 -11.242 13.653 1.00 31.03 245 MET A N 1
ATOM 1796 C CA . MET A 1 245 ? -11.654 -10.595 12.713 1.00 31.03 245 MET A CA 1
ATOM 1797 C C . MET A 1 245 ? -10.565 -11.606 12.243 1.00 31.03 245 MET A C 1
ATOM 1799 O O . MET A 1 245 ? -9.479 -11.575 12.802 1.00 31.03 245 MET A O 1
ATOM 1803 N N . LEU A 1 246 ? -10.906 -12.472 11.254 1.00 32.69 246 LEU A N 1
ATOM 1804 C CA . LEU A 1 246 ? -10.198 -13.570 10.496 1.00 32.69 246 LEU A CA 1
ATOM 1805 C C . LEU A 1 246 ? -8.668 -13.790 10.639 1.00 32.69 246 LEU A C 1
ATOM 1807 O O . LEU A 1 246 ? -7.944 -13.028 11.240 1.00 32.69 246 LEU A O 1
ATOM 1811 N N . MET A 1 247 ? -8.141 -14.861 10.039 1.00 25.91 247 MET A N 1
ATOM 1812 C CA . MET A 1 247 ? -6.726 -15.246 9.948 1.00 25.91 247 MET A CA 1
ATOM 1813 C C . MET A 1 247 ? -6.030 -14.839 8.630 1.00 25.91 247 MET A C 1
ATOM 1815 O O . MET A 1 247 ? -6.395 -15.292 7.553 1.00 25.91 247 MET A O 1
ATOM 1819 N N . ALA A 1 248 ? -4.917 -14.116 8.752 1.00 29.05 248 ALA A N 1
ATOM 1820 C CA . ALA A 1 248 ? -3.896 -13.856 7.744 1.00 29.05 248 ALA A CA 1
ATOM 1821 C C . ALA A 1 248 ? -2.587 -13.593 8.499 1.00 29.05 248 ALA A C 1
ATOM 1823 O O . ALA A 1 248 ? -2.591 -12.995 9.581 1.00 29.05 248 ALA A O 1
ATOM 1824 N N . ARG A 1 249 ? -1.454 -14.062 7.972 1.00 23.33 249 ARG A N 1
ATOM 1825 C CA . ARG A 1 249 ? -0.147 -13.830 8.607 1.00 23.33 249 ARG A CA 1
ATOM 1826 C C . ARG A 1 249 ? 0.427 -12.507 8.093 1.00 23.33 249 ARG A C 1
ATOM 1828 O O . ARG A 1 249 ? 0.339 -12.272 6.894 1.00 23.33 249 ARG A O 1
ATOM 1835 N N . PRO A 1 250 ? 1.055 -11.663 8.933 1.00 25.05 250 PRO A N 1
ATOM 1836 C CA . PRO A 1 250 ? 1.730 -10.461 8.451 1.00 25.05 250 PRO A CA 1
ATOM 1837 C C . PRO A 1 250 ? 2.896 -10.865 7.541 1.00 25.05 250 PRO A C 1
ATOM 1839 O O . PRO A 1 250 ? 3.949 -11.313 8.006 1.00 25.05 250 PRO A O 1
ATOM 1842 N N . LEU A 1 251 ? 2.685 -10.768 6.228 1.00 29.75 251 LEU A N 1
ATOM 1843 C CA . LEU A 1 251 ? 3.629 -11.261 5.243 1.00 29.75 251 LEU A CA 1
ATOM 1844 C C . LEU A 1 251 ? 4.704 -10.210 4.964 1.00 29.75 251 LEU A C 1
ATOM 1846 O O . LEU A 1 251 ? 4.423 -9.095 4.544 1.00 29.75 251 LEU A O 1
ATOM 1850 N N . MET A 1 252 ? 5.965 -10.592 5.154 1.00 34.28 252 MET A N 1
ATOM 1851 C CA . MET A 1 252 ? 7.135 -9.755 4.853 1.00 34.28 252 MET A CA 1
ATOM 1852 C C . MET A 1 252 ? 7.808 -10.185 3.534 1.00 34.28 252 MET A C 1
ATOM 1854 O O . MET A 1 252 ? 9.016 -10.090 3.393 1.00 34.28 252 MET A O 1
ATOM 1858 N N . LEU A 1 253 ? 7.026 -10.743 2.601 1.00 29.92 253 LEU A N 1
ATOM 1859 C CA . LEU A 1 253 ? 7.402 -11.058 1.211 1.00 29.92 253 LEU A CA 1
ATOM 1860 C C . LEU A 1 253 ? 6.908 -10.067 0.121 1.00 29.92 253 LEU A C 1
ATOM 1862 O O . LEU A 1 253 ? 7.524 -10.088 -0.939 1.00 29.92 253 LEU A O 1
ATOM 1866 N N . PRO A 1 254 ? 5.874 -9.215 0.305 1.00 39.31 254 PRO A N 1
ATOM 1867 C CA . PRO A 1 254 ? 5.318 -8.382 -0.775 1.00 39.31 254 PRO A CA 1
ATOM 1868 C C . PRO A 1 254 ? 5.769 -6.917 -0.731 1.00 39.31 254 PRO A C 1
ATOM 1870 O O . PRO A 1 254 ? 6.227 -6.402 -1.751 1.00 39.31 254 PRO A O 1
ATOM 1873 N N . LEU A 1 255 ? 5.894 -6.358 0.486 1.00 35.06 255 LEU A N 1
ATOM 1874 C CA . LEU A 1 255 ? 6.872 -5.313 0.834 1.00 35.06 255 LEU A CA 1
ATOM 1875 C C . LEU A 1 255 ? 8.307 -5.690 0.431 1.00 35.06 255 LEU A C 1
ATOM 1877 O O . LEU A 1 255 ? 9.187 -4.837 0.486 1.00 35.06 255 LEU A O 1
ATOM 1881 N N . ASP A 1 256 ? 8.509 -6.954 0.043 1.00 43.28 256 ASP A N 1
ATOM 1882 C CA . ASP A 1 256 ? 9.723 -7.623 -0.398 1.00 43.28 256 ASP A CA 1
ATOM 1883 C C . ASP A 1 256 ? 9.624 -8.151 -1.864 1.00 43.28 256 ASP A C 1
ATOM 1885 O O . ASP A 1 256 ? 10.599 -8.704 -2.366 1.00 43.28 256 ASP A O 1
ATOM 1889 N N . GLY A 1 257 ? 8.528 -7.872 -2.599 1.00 52.91 257 GLY A N 1
ATOM 1890 C CA . GLY A 1 257 ? 8.242 -8.314 -3.979 1.00 52.91 257 GLY A CA 1
ATOM 1891 C C . GLY A 1 257 ? 8.044 -7.196 -5.035 1.00 52.91 257 GLY A C 1
ATOM 1892 O O . GLY A 1 257 ? 9.007 -6.910 -5.752 1.00 52.91 257 GLY A O 1
ATOM 1893 N N . ILE A 1 258 ? 6.871 -6.522 -5.102 1.00 50.19 258 ILE A N 1
ATOM 1894 C CA . ILE A 1 258 ? 6.519 -5.499 -6.122 1.00 50.19 258 ILE A CA 1
ATOM 1895 C C . ILE A 1 258 ? 5.964 -4.132 -5.623 1.00 50.19 258 ILE A C 1
ATOM 1897 O O . ILE A 1 258 ? 5.455 -3.363 -6.420 1.00 50.19 258 ILE A O 1
ATOM 1901 N N . LEU A 1 259 ? 6.085 -3.733 -4.351 1.00 50.53 259 LEU A N 1
ATOM 1902 C CA . LEU A 1 259 ? 5.404 -2.520 -3.846 1.00 50.53 259 LEU A CA 1
ATOM 1903 C C . LEU A 1 259 ? 6.233 -1.191 -3.821 1.00 50.53 259 LEU A C 1
ATOM 1905 O O . LEU A 1 259 ? 5.672 -0.134 -4.071 1.00 50.53 259 LEU A O 1
ATOM 1909 N N . LEU A 1 260 ? 7.567 -1.182 -3.604 1.00 57.06 260 LEU A N 1
ATOM 1910 C CA . LEU A 1 260 ? 8.436 0.037 -3.583 1.00 57.06 260 LEU A CA 1
ATOM 1911 C C . LEU A 1 260 ? 9.894 0.020 -4.174 1.00 57.06 260 LEU A C 1
ATOM 1913 O O . LEU A 1 260 ? 10.577 1.039 -4.099 1.00 57.06 260 LEU A O 1
ATOM 1917 N N . GLY A 1 261 ? 10.469 -1.098 -4.648 1.00 53.78 261 GLY A N 1
ATOM 1918 C CA . GLY A 1 261 ? 11.949 -1.294 -4.727 1.00 53.78 261 GLY A CA 1
ATOM 1919 C C . GLY A 1 261 ? 12.587 -1.990 -5.954 1.00 53.78 261 GLY A C 1
ATOM 1920 O O . GLY A 1 261 ? 13.516 -1.449 -6.526 1.00 53.78 261 GLY A O 1
ATOM 1921 N N . ALA A 1 262 ? 12.128 -3.148 -6.419 1.00 60.19 262 ALA A N 1
ATOM 1922 C CA . ALA A 1 262 ? 12.725 -3.915 -7.519 1.00 60.19 262 ALA A CA 1
ATOM 1923 C C . ALA A 1 262 ? 12.619 -3.115 -8.804 1.00 60.19 262 ALA A C 1
ATOM 1925 O O . ALA A 1 262 ? 13.514 -3.112 -9.641 1.00 60.19 262 ALA A O 1
ATOM 1926 N N . VAL A 1 263 ? 11.556 -2.326 -8.864 1.00 58.28 263 VAL A N 1
ATOM 1927 C CA . VAL A 1 263 ? 11.384 -1.273 -9.828 1.00 58.28 263 VAL A CA 1
ATOM 1928 C C . VAL A 1 263 ? 12.075 0.048 -9.495 1.00 58.28 263 VAL A C 1
ATOM 1930 O O . VAL A 1 263 ? 12.480 0.7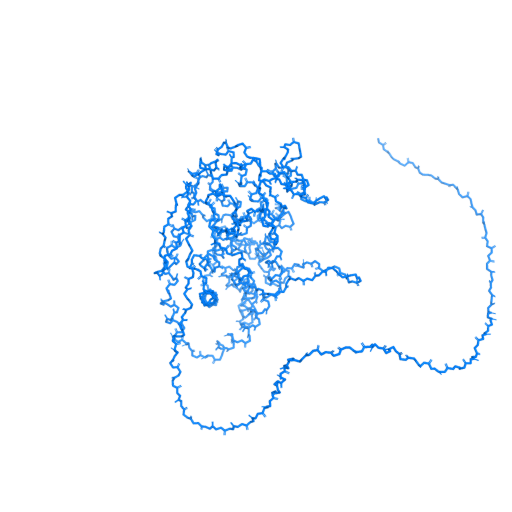14 -10.427 1.00 58.28 263 VAL A O 1
ATOM 1933 N N . HIS A 1 264 ? 12.331 0.437 -8.243 1.00 59.28 264 HIS A N 1
ATOM 1934 C CA . HIS A 1 264 ? 13.366 1.466 -8.021 1.00 59.28 264 HIS A CA 1
ATOM 1935 C C . HIS A 1 264 ? 14.694 1.013 -8.680 1.00 59.28 264 HIS A C 1
ATOM 1937 O O . HIS A 1 264 ? 15.411 1.839 -9.230 1.00 59.28 264 HIS A O 1
ATOM 1943 N N . GLY A 1 265 ? 14.927 -0.306 -8.773 1.00 61.84 265 GLY A N 1
ATOM 1944 C CA . GLY A 1 265 ? 15.810 -0.928 -9.762 1.00 61.84 265 GLY A CA 1
ATOM 1945 C C . GLY A 1 265 ? 15.378 -0.674 -11.215 1.00 61.84 265 GLY A C 1
ATOM 1946 O O . GLY A 1 265 ? 15.990 0.163 -11.862 1.00 61.84 265 GLY A O 1
ATOM 1947 N N . ILE A 1 266 ? 14.335 -1.351 -11.730 1.00 65.50 266 ILE A N 1
ATOM 1948 C CA . ILE A 1 266 ? 13.881 -1.278 -13.147 1.00 65.50 266 ILE A CA 1
ATOM 1949 C C . ILE A 1 266 ? 13.842 0.150 -13.714 1.00 65.50 266 ILE A C 1
ATOM 1951 O O . ILE A 1 266 ? 14.213 0.345 -14.864 1.00 65.50 266 ILE A O 1
ATOM 1955 N N . VAL A 1 267 ? 13.405 1.142 -12.945 1.00 70.69 267 VAL A N 1
ATOM 1956 C CA . VAL A 1 267 ? 13.335 2.555 -13.326 1.00 70.69 267 VAL A CA 1
ATOM 1957 C C . VAL A 1 267 ? 14.731 3.158 -13.497 1.00 70.69 267 VAL A C 1
ATOM 1959 O O . VAL A 1 267 ? 15.008 3.690 -14.568 1.00 70.69 267 VAL A O 1
ATOM 1962 N N . GLU A 1 268 ? 15.639 3.011 -12.524 1.00 71.25 268 GLU A N 1
ATOM 1963 C CA . GLU A 1 268 ? 17.054 3.402 -12.679 1.00 71.25 268 GLU A CA 1
ATOM 1964 C C . GLU A 1 268 ? 17.706 2.662 -13.871 1.00 71.25 268 GLU A C 1
ATOM 1966 O O . GLU A 1 268 ? 18.472 3.252 -14.633 1.00 71.25 268 GLU A O 1
ATOM 1971 N N . THR A 1 269 ? 17.361 1.389 -14.090 1.00 74.81 269 THR A N 1
ATOM 1972 C CA . THR A 1 269 ? 17.900 0.510 -15.146 1.00 74.81 269 THR A CA 1
ATOM 1973 C C . THR A 1 269 ? 17.406 0.855 -16.551 1.00 74.81 269 THR A C 1
ATOM 1975 O O . THR A 1 269 ? 18.209 0.970 -17.478 1.00 74.81 269 THR A O 1
ATOM 1978 N N . LEU A 1 270 ? 16.096 1.033 -16.736 1.00 67.12 270 LEU A N 1
ATOM 1979 C CA . LEU A 1 270 ? 15.493 1.421 -18.011 1.00 67.12 270 LEU A CA 1
ATOM 1980 C C . LEU A 1 270 ? 15.864 2.859 -18.365 1.00 67.12 270 LEU A C 1
ATOM 1982 O O . LEU A 1 270 ? 16.163 3.123 -19.523 1.00 67.12 270 LEU A O 1
ATOM 1986 N N . PHE A 1 271 ? 15.911 3.775 -17.393 1.00 77.44 271 PHE A N 1
ATOM 1987 C CA . PHE A 1 271 ? 16.348 5.152 -17.632 1.00 77.44 271 PHE A CA 1
ATOM 1988 C C . PHE A 1 271 ? 17.794 5.188 -18.146 1.00 77.44 271 PHE A C 1
ATOM 1990 O O . PHE A 1 271 ? 18.108 5.882 -19.120 1.00 77.44 271 PHE A O 1
ATOM 1997 N N . ARG A 1 272 ? 18.670 4.381 -17.535 1.00 82.06 272 ARG A N 1
ATOM 1998 C CA . ARG A 1 272 ? 20.050 4.185 -17.986 1.00 82.06 272 ARG A CA 1
ATOM 1999 C C . ARG A 1 272 ? 20.083 3.625 -19.410 1.00 82.06 272 ARG A C 1
ATOM 2001 O O . ARG A 1 272 ? 20.599 4.304 -20.290 1.00 82.06 272 ARG A O 1
ATOM 2008 N N . ARG A 1 273 ? 19.399 2.502 -19.676 1.00 76.69 273 ARG A N 1
ATOM 2009 C CA . ARG A 1 273 ? 19.286 1.903 -21.022 1.00 76.69 273 ARG A CA 1
ATOM 2010 C C . ARG A 1 273 ? 18.771 2.895 -22.067 1.00 76.69 273 ARG A C 1
ATOM 2012 O O . ARG A 1 273 ? 19.310 2.949 -23.167 1.00 76.69 273 ARG A O 1
ATOM 2019 N N . TYR A 1 274 ? 17.724 3.657 -21.768 1.00 77.38 274 TYR A N 1
ATOM 2020 C CA . TYR A 1 274 ? 17.125 4.593 -22.718 1.00 77.38 274 TYR A CA 1
ATOM 2021 C C . TYR A 1 274 ? 18.057 5.771 -23.014 1.00 77.38 274 TYR A C 1
ATOM 2023 O O . TYR A 1 274 ? 18.249 6.090 -24.186 1.00 77.38 274 TYR A O 1
ATOM 2031 N N . THR A 1 275 ? 18.707 6.356 -22.000 1.00 81.56 275 THR A N 1
ATOM 2032 C CA . THR A 1 275 ? 19.697 7.426 -22.233 1.00 81.56 275 THR A CA 1
ATOM 2033 C C . THR A 1 275 ? 20.965 6.919 -22.935 1.00 81.56 275 THR A C 1
ATOM 2035 O O . THR A 1 275 ? 21.487 7.608 -23.807 1.00 81.56 275 THR A O 1
ATOM 2038 N N . GLU A 1 276 ? 21.410 5.688 -22.662 1.00 81.56 276 GLU A N 1
ATOM 2039 C CA . GLU A 1 276 ? 22.504 5.015 -23.390 1.00 81.56 276 GLU A CA 1
ATOM 2040 C C . GLU A 1 276 ? 22.160 4.731 -24.864 1.00 81.56 276 GLU A C 1
ATOM 2042 O O . GLU A 1 276 ? 23.041 4.765 -25.718 1.00 81.56 276 GLU A O 1
ATOM 2047 N N . ASN A 1 277 ? 20.880 4.504 -25.185 1.00 76.06 277 ASN A N 1
ATOM 2048 C CA . ASN A 1 277 ? 20.385 4.321 -26.556 1.00 76.06 277 ASN A CA 1
ATOM 2049 C C . ASN A 1 277 ? 19.912 5.643 -27.208 1.00 76.06 277 ASN A C 1
ATOM 2051 O O . ASN A 1 277 ? 19.171 5.622 -28.189 1.00 76.06 277 ASN A O 1
ATOM 2055 N N . GLY A 1 278 ? 20.339 6.799 -26.684 1.00 73.81 278 GLY A N 1
ATOM 2056 C CA . GLY A 1 278 ? 20.126 8.110 -27.309 1.00 73.81 278 GLY A CA 1
ATOM 2057 C C . GLY A 1 278 ? 18.749 8.747 -27.090 1.00 73.81 278 GLY A C 1
ATOM 2058 O O . GLY A 1 278 ? 18.447 9.761 -27.717 1.00 73.81 278 GLY A O 1
ATOM 2059 N N . MET A 1 279 ? 17.910 8.201 -26.204 1.00 80.69 279 MET A N 1
ATOM 2060 C CA . MET A 1 279 ? 16.682 8.874 -25.770 1.00 80.69 279 MET A CA 1
ATOM 2061 C C . MET A 1 279 ? 17.030 10.080 -24.885 1.00 80.69 279 MET A C 1
ATOM 2063 O O . MET A 1 279 ? 17.901 9.984 -24.018 1.00 80.69 279 MET A O 1
ATOM 2067 N N . SER A 1 280 ? 16.341 11.211 -25.071 1.00 80.38 280 SER A N 1
ATOM 2068 C CA . SER A 1 280 ? 16.538 12.392 -24.221 1.00 80.38 280 SER A CA 1
ATOM 2069 C C . SER A 1 280 ? 16.152 12.111 -22.766 1.00 80.38 280 SER A C 1
ATOM 2071 O O . SER A 1 280 ? 15.277 11.293 -22.489 1.00 80.38 280 SER A O 1
ATOM 2073 N N . GLU A 1 281 ? 16.802 12.802 -21.831 1.00 78.56 281 GLU A N 1
ATOM 2074 C CA . GLU A 1 281 ? 16.680 12.548 -20.389 1.00 78.56 281 GLU A CA 1
ATOM 2075 C C . GLU A 1 281 ? 15.233 12.676 -19.883 1.00 78.56 281 GLU A C 1
ATOM 2077 O O . GLU A 1 281 ? 14.735 11.764 -19.223 1.00 78.56 281 GLU A O 1
ATOM 2082 N N . ASP A 1 282 ? 14.516 13.728 -20.282 1.00 66.62 282 ASP A N 1
ATOM 2083 C CA . ASP A 1 282 ? 13.103 13.931 -19.931 1.00 66.62 282 ASP A CA 1
ATOM 2084 C C . ASP A 1 282 ? 12.199 12.814 -20.471 1.00 66.62 282 ASP A C 1
ATOM 2086 O O . ASP A 1 282 ? 11.276 12.358 -19.793 1.00 66.62 282 ASP A O 1
ATOM 2090 N N . LEU A 1 283 ? 12.461 12.350 -21.698 1.00 66.31 283 LEU A N 1
ATOM 2091 C CA . LEU A 1 283 ? 11.675 11.303 -22.346 1.00 66.31 283 LEU A CA 1
ATOM 2092 C C . LEU A 1 283 ? 12.000 9.924 -21.759 1.00 66.31 283 LEU A C 1
ATOM 2094 O O . LEU A 1 283 ? 11.096 9.113 -21.584 1.00 66.31 283 LEU A O 1
ATOM 2098 N N . ALA A 1 284 ? 13.254 9.680 -21.374 1.00 71.81 284 ALA A N 1
ATOM 2099 C CA . ALA A 1 284 ? 13.656 8.496 -20.626 1.00 71.81 284 ALA A CA 1
ATOM 2100 C C . ALA A 1 284 ? 13.027 8.474 -19.223 1.00 71.81 284 ALA A C 1
ATOM 2102 O O . ALA A 1 284 ? 12.616 7.407 -18.770 1.00 71.81 284 ALA A O 1
ATOM 2103 N N . TYR A 1 285 ? 12.885 9.627 -18.556 1.00 64.12 285 TYR A N 1
ATOM 2104 C CA . TYR A 1 285 ? 12.152 9.737 -17.289 1.00 64.12 285 TYR A CA 1
ATOM 2105 C C . TYR A 1 285 ? 10.664 9.411 -17.478 1.00 64.12 285 TYR A C 1
ATOM 2107 O O . TYR A 1 285 ? 10.134 8.523 -16.810 1.00 64.12 285 TYR A O 1
ATOM 2115 N N . LYS A 1 286 ? 10.001 10.070 -18.441 1.00 64.25 286 LYS A N 1
ATOM 2116 C CA . LYS A 1 286 ? 8.577 9.845 -18.751 1.00 64.25 286 LYS A CA 1
ATOM 2117 C C . LYS A 1 286 ? 8.285 8.407 -19.186 1.00 64.25 286 LYS A C 1
ATOM 2119 O O . LYS A 1 286 ? 7.301 7.833 -18.744 1.00 64.25 286 LYS A O 1
ATOM 2124 N N . ASN A 1 287 ? 9.160 7.789 -19.978 1.00 59.19 287 ASN A N 1
ATOM 2125 C CA . ASN A 1 287 ? 9.008 6.401 -20.423 1.00 59.19 287 ASN A CA 1
ATOM 2126 C C . ASN A 1 287 ? 9.384 5.355 -19.355 1.00 59.19 287 ASN A C 1
ATOM 2128 O O . ASN A 1 287 ? 9.420 4.171 -19.687 1.00 59.19 287 ASN A O 1
ATOM 2132 N N . THR A 1 288 ? 9.696 5.737 -18.109 1.00 64.31 288 THR A N 1
ATOM 2133 C CA . THR A 1 288 ? 10.075 4.788 -17.042 1.00 64.31 288 THR A CA 1
ATOM 2134 C C . THR A 1 288 ? 9.367 5.048 -15.722 1.00 64.31 288 THR A C 1
ATOM 2136 O O . THR A 1 288 ? 8.653 4.174 -15.235 1.00 64.31 288 THR A O 1
ATOM 2139 N N . VAL A 1 289 ? 9.545 6.234 -15.140 1.00 50.56 289 VAL A N 1
ATOM 2140 C CA . VAL A 1 289 ? 9.084 6.530 -13.778 1.00 50.56 289 VAL A CA 1
ATOM 2141 C C . VAL A 1 289 ? 7.572 6.698 -13.735 1.00 50.56 289 VAL A C 1
ATOM 2143 O O . VAL A 1 289 ? 6.934 6.214 -12.811 1.00 50.56 289 VAL A O 1
ATOM 2146 N N . GLU A 1 290 ? 6.976 7.295 -14.766 1.00 52.34 290 GLU A N 1
ATOM 2147 C CA . GLU A 1 290 ? 5.515 7.437 -14.878 1.00 52.34 290 GLU A CA 1
ATOM 2148 C C . GLU A 1 290 ? 4.801 6.090 -15.148 1.00 52.34 290 GLU A C 1
ATOM 2150 O O . GLU A 1 290 ? 3.612 6.076 -15.442 1.00 52.34 290 GLU A O 1
ATOM 2155 N N . CYS A 1 291 ? 5.508 4.950 -15.103 1.00 46.12 291 CYS A N 1
ATOM 2156 C CA . CYS A 1 291 ? 5.033 3.690 -15.679 1.00 46.12 291 CYS A CA 1
ATOM 2157 C C . CYS A 1 291 ? 5.237 2.430 -14.799 1.00 46.12 291 CYS A C 1
ATOM 2159 O O . CYS A 1 291 ? 4.647 1.399 -15.117 1.00 46.12 291 CYS A O 1
ATOM 2161 N N . ILE A 1 292 ? 6.048 2.452 -13.721 1.00 53.59 292 ILE A N 1
ATOM 2162 C CA . ILE A 1 292 ? 6.410 1.231 -12.955 1.00 53.59 292 ILE A CA 1
ATOM 2163 C C . ILE A 1 292 ? 6.772 1.507 -11.452 1.00 53.59 292 ILE A C 1
ATOM 2165 O O . ILE A 1 292 ? 7.617 2.367 -11.217 1.00 53.59 292 ILE A O 1
ATOM 2169 N N . THR A 1 293 ? 6.322 0.688 -10.458 1.00 33.12 293 THR A N 1
ATOM 2170 C CA . THR A 1 293 ? 6.954 0.445 -9.093 1.00 33.12 293 THR A CA 1
ATOM 2171 C C . THR A 1 293 ? 6.588 -0.951 -8.485 1.00 33.12 293 THR A C 1
ATOM 2173 O O . THR A 1 293 ? 5.518 -1.413 -8.853 1.00 33.12 293 THR A O 1
ATOM 2176 N N . GLY A 1 294 ? 7.278 -1.784 -7.643 1.00 32.47 294 GLY A N 1
ATOM 2177 C CA . GLY A 1 294 ? 8.493 -1.933 -6.753 1.00 32.47 294 GLY A CA 1
ATOM 2178 C C . GLY A 1 294 ? 9.051 -3.419 -6.703 1.00 32.47 294 GLY A C 1
ATOM 2179 O O . GLY A 1 294 ? 8.991 -3.957 -7.787 1.00 32.47 294 GLY A O 1
ATOM 2180 N N . ASN A 1 295 ? 9.613 -4.238 -5.726 1.00 35.03 295 ASN A N 1
ATOM 2181 C CA . ASN A 1 295 ? 10.166 -4.314 -4.304 1.00 35.03 295 ASN A CA 1
ATOM 2182 C C . ASN A 1 295 ? 11.544 -5.065 -3.954 1.00 35.03 295 ASN A C 1
ATOM 2184 O O . ASN A 1 295 ? 12.589 -4.491 -4.227 1.00 35.03 295 ASN A O 1
ATOM 2188 N N . ILE A 1 296 ? 11.650 -6.075 -3.053 1.00 36.50 296 ILE A N 1
ATOM 2189 C CA . ILE A 1 296 ? 12.571 -5.973 -1.863 1.00 36.50 296 ILE A CA 1
ATOM 2190 C C . ILE A 1 296 ? 13.287 -7.281 -1.287 1.00 36.50 296 ILE A C 1
ATOM 2192 O O . ILE A 1 296 ? 14.154 -7.779 -1.996 1.00 36.50 296 ILE A O 1
ATOM 2196 N N . SER A 1 297 ? 13.148 -7.765 -0.017 1.00 30.77 297 SER A N 1
ATOM 2197 C CA . SER A 1 297 ? 14.275 -8.035 0.948 1.00 30.77 297 SER A CA 1
ATOM 2198 C C . SER A 1 297 ? 14.643 -9.459 1.472 1.00 30.77 297 SER A C 1
ATOM 2200 O O . SER A 1 297 ? 14.134 -10.491 1.051 1.00 30.77 297 SER A O 1
ATOM 2202 N N . LYS A 1 298 ? 15.640 -9.459 2.409 1.00 31.56 298 LYS A N 1
ATOM 2203 C CA . LYS A 1 298 ? 15.789 -10.272 3.655 1.00 31.56 298 LYS A CA 1
ATOM 2204 C C . LYS A 1 298 ? 17.064 -9.914 4.482 1.00 31.56 298 LYS A C 1
ATOM 2206 O O . LYS A 1 298 ? 17.973 -10.739 4.592 1.00 31.56 298 LYS A O 1
ATOM 2211 N N . THR A 1 299 ? 17.232 -8.699 5.039 1.00 36.84 299 THR A N 1
ATOM 2212 C CA . THR A 1 299 ? 18.369 -8.387 5.971 1.00 36.84 299 THR A CA 1
ATOM 2213 C C . THR A 1 299 ? 18.096 -7.196 6.908 1.00 36.84 299 THR A C 1
ATOM 2215 O O . THR A 1 299 ? 18.582 -6.097 6.659 1.00 36.84 299 THR A O 1
ATOM 2218 N N . ILE A 1 300 ? 17.327 -7.396 7.985 1.00 38.41 300 ILE A N 1
ATOM 2219 C CA . ILE A 1 300 ? 17.071 -6.361 9.007 1.00 38.41 300 ILE A CA 1
ATOM 2220 C C . ILE A 1 300 ? 17.067 -7.007 10.402 1.00 38.41 300 ILE A C 1
ATOM 2222 O O . ILE A 1 300 ? 16.037 -7.493 10.852 1.00 38.41 300 ILE A O 1
ATOM 2226 N N . SER A 1 301 ? 18.232 -7.052 11.059 1.00 31.89 301 SER A N 1
ATOM 2227 C CA . SER A 1 301 ? 18.391 -7.178 12.521 1.00 31.89 301 SER A CA 1
ATOM 2228 C C . SER A 1 301 ? 19.879 -7.128 12.891 1.00 31.89 301 SER A C 1
ATOM 2230 O O . SER A 1 301 ? 20.608 -8.097 12.683 1.00 31.89 301 SER A O 1
ATOM 2232 N N . THR A 1 302 ? 20.332 -6.003 13.444 1.00 35.56 302 THR A N 1
ATOM 2233 C CA . THR A 1 302 ? 21.611 -5.879 14.163 1.00 35.56 302 THR A CA 1
ATOM 2234 C C . THR A 1 302 ? 21.471 -4.805 15.232 1.00 35.56 302 THR A C 1
ATOM 2236 O O . THR A 1 302 ? 20.920 -3.741 14.960 1.00 35.56 302 THR A O 1
ATOM 2239 N N . GLN A 1 303 ? 21.979 -5.091 16.428 1.00 35.62 303 GLN A N 1
ATOM 2240 C CA . GLN A 1 303 ? 22.031 -4.159 17.556 1.00 35.62 303 GLN A CA 1
ATOM 2241 C C . GLN A 1 303 ? 22.948 -2.963 17.255 1.00 35.62 303 GLN A C 1
ATOM 2243 O O . GLN A 1 303 ? 23.863 -3.072 16.432 1.00 35.62 303 GLN A O 1
ATOM 2248 N N . GLU A 1 304 ? 22.753 -1.860 17.981 1.00 40.44 304 GLU A N 1
ATOM 2249 C CA . GLU A 1 304 ? 23.818 -0.872 18.174 1.00 40.44 304 GLU A CA 1
ATOM 2250 C C . GLU A 1 304 ? 25.050 -1.574 18.770 1.00 40.44 304 GLU A C 1
ATOM 2252 O O . GLU A 1 304 ? 24.926 -2.483 19.594 1.00 40.44 304 GLU A O 1
ATOM 2257 N N . LYS A 1 305 ? 26.242 -1.191 18.307 1.00 45.81 305 LYS A N 1
ATOM 2258 C CA . LYS A 1 305 ? 27.518 -1.745 18.770 1.00 45.81 305 LYS A CA 1
ATOM 2259 C C . LYS A 1 305 ? 28.410 -0.607 19.225 1.00 45.81 305 LYS A C 1
ATOM 2261 O O . LYS A 1 305 ? 28.710 0.282 18.427 1.00 45.81 305 LYS A O 1
ATOM 2266 N N . ASP A 1 306 ? 28.860 -0.677 20.472 1.00 47.31 306 ASP A N 1
ATOM 2267 C CA . ASP A 1 306 ? 29.797 0.290 21.033 1.00 47.31 306 ASP A CA 1
ATOM 2268 C C . ASP A 1 306 ? 31.037 0.446 20.139 1.00 47.31 306 ASP A C 1
ATOM 2270 O O . ASP A 1 306 ? 31.635 -0.533 19.687 1.00 47.31 306 ASP A O 1
ATOM 2274 N N . GLY A 1 307 ? 31.416 1.698 19.871 1.00 56.19 307 GLY A N 1
ATOM 2275 C CA . GLY A 1 307 ? 32.594 2.040 19.068 1.00 56.19 307 GLY A CA 1
ATOM 2276 C C . GLY A 1 307 ? 32.384 2.134 17.549 1.00 56.19 307 GLY A C 1
ATOM 2277 O O . GLY A 1 307 ? 33.348 2.441 16.849 1.00 56.19 307 GLY A O 1
ATOM 2278 N N . LEU A 1 308 ? 31.170 1.927 17.021 1.00 51.22 308 LEU A N 1
ATOM 2279 C CA . LEU A 1 308 ? 30.837 2.228 15.619 1.00 51.22 308 LEU A CA 1
ATOM 2280 C C . LEU A 1 308 ? 29.945 3.481 15.501 1.00 51.22 308 LEU A C 1
ATOM 2282 O O . LEU A 1 308 ? 29.099 3.707 16.365 1.00 51.22 308 LEU A O 1
ATOM 2286 N N . PRO A 1 309 ? 30.099 4.302 14.442 1.00 63.31 309 PRO A N 1
ATOM 2287 C CA . PRO A 1 309 ? 29.235 5.458 14.217 1.00 63.31 309 PRO A CA 1
ATOM 2288 C C . PRO A 1 309 ? 27.819 5.032 13.800 1.00 63.31 309 PRO A C 1
ATOM 2290 O O . PRO A 1 309 ? 27.617 3.974 13.202 1.00 63.31 309 PRO A O 1
ATOM 2293 N N . ALA A 1 310 ? 26.833 5.886 14.078 1.00 63.41 310 ALA A N 1
ATOM 2294 C CA . ALA A 1 310 ? 25.455 5.672 13.651 1.00 63.41 310 ALA A CA 1
ATOM 2295 C C . ALA A 1 310 ? 25.288 5.907 12.137 1.00 63.41 310 ALA A C 1
ATOM 2297 O O . ALA A 1 310 ? 25.732 6.923 11.605 1.00 63.41 310 ALA A O 1
ATOM 2298 N N . PHE A 1 311 ? 24.584 4.994 11.461 1.00 66.69 311 PHE A N 1
ATOM 2299 C CA . PHE A 1 311 ? 24.296 5.058 10.024 1.00 66.69 311 PHE A CA 1
ATOM 2300 C C . PHE A 1 311 ? 22.781 5.209 9.770 1.00 66.69 311 PHE A C 1
ATOM 2302 O O . PHE A 1 311 ? 22.102 4.214 9.500 1.00 66.69 311 PHE A O 1
ATOM 2309 N N . PRO A 1 312 ? 22.212 6.427 9.872 1.00 74.69 312 PRO A N 1
ATOM 2310 C CA . PRO A 1 312 ? 20.833 6.676 9.457 1.00 74.69 312 PRO A CA 1
ATOM 2311 C C . PRO A 1 312 ? 20.666 6.467 7.942 1.00 74.69 312 PRO A C 1
ATOM 2313 O O . PRO A 1 312 ? 21.612 6.616 7.167 1.00 74.69 312 PRO A O 1
ATOM 2316 N N . MET A 1 313 ? 19.448 6.141 7.500 1.00 77.81 313 MET A N 1
ATOM 2317 C CA . MET A 1 313 ? 19.156 5.956 6.074 1.00 77.81 313 MET A CA 1
ATOM 2318 C C . MET A 1 313 ? 19.358 7.255 5.284 1.00 77.81 313 MET A C 1
ATOM 2320 O O . MET A 1 313 ? 18.686 8.252 5.538 1.00 77.81 313 MET A O 1
ATOM 2324 N N . GLY A 1 314 ? 20.243 7.215 4.286 1.00 76.12 314 GLY A N 1
ATOM 2325 C CA . GLY A 1 314 ? 20.442 8.317 3.346 1.00 76.12 314 GLY A CA 1
ATOM 2326 C C . GLY A 1 314 ? 19.267 8.517 2.381 1.00 76.12 314 GLY A C 1
ATOM 2327 O O . GLY A 1 314 ? 18.432 7.625 2.183 1.00 76.12 314 GLY A O 1
ATOM 2328 N N . LYS A 1 315 ? 19.237 9.698 1.753 1.00 85.62 315 LYS A N 1
ATOM 2329 C CA . LYS A 1 315 ? 18.342 10.022 0.633 1.00 85.62 315 LYS A CA 1
ATOM 2330 C C . LYS A 1 315 ? 18.610 9.109 -0.572 1.00 85.62 315 LYS A C 1
ATOM 2332 O O . LYS A 1 315 ? 19.748 8.704 -0.790 1.00 85.62 315 LYS A O 1
ATOM 2337 N N . ILE A 1 316 ? 17.567 8.818 -1.350 1.00 85.19 316 ILE A N 1
ATOM 2338 C CA . ILE A 1 316 ? 17.638 8.011 -2.589 1.00 85.19 316 ILE A CA 1
ATOM 2339 C C . ILE A 1 316 ? 17.290 8.815 -3.852 1.00 85.19 316 ILE A C 1
ATOM 2341 O O . ILE A 1 316 ? 17.548 8.375 -4.960 1.00 85.19 316 ILE A O 1
ATOM 2345 N N . ASP A 1 317 ? 16.760 10.021 -3.679 1.00 88.38 317 ASP A N 1
ATOM 2346 C CA . ASP A 1 317 ? 16.166 10.898 -4.693 1.00 88.38 317 ASP A CA 1
ATOM 2347 C C . ASP A 1 317 ? 17.107 12.018 -5.175 1.00 88.38 317 ASP A C 1
ATOM 2349 O O . ASP A 1 317 ? 16.665 13.053 -5.663 1.00 88.38 317 ASP A O 1
ATOM 2353 N N . GLN A 1 318 ? 18.419 11.844 -5.002 1.00 91.19 318 GLN A N 1
ATOM 2354 C CA . GLN A 1 318 ? 19.425 12.854 -5.366 1.00 91.19 318 GLN A CA 1
ATOM 2355 C C . GLN A 1 318 ? 20.345 12.401 -6.518 1.00 91.19 318 GLN A C 1
ATOM 2357 O O . GLN A 1 318 ? 21.302 13.100 -6.846 1.00 91.19 318 GLN A O 1
ATOM 2362 N N . THR A 1 319 ? 20.073 11.245 -7.139 1.00 86.31 319 THR A N 1
ATOM 2363 C CA . THR A 1 319 ? 20.738 10.797 -8.378 1.00 86.31 319 THR A CA 1
ATOM 2364 C C . THR A 1 319 ? 20.139 11.499 -9.609 1.00 86.31 319 THR A C 1
ATOM 2366 O O . THR A 1 319 ? 19.082 12.133 -9.532 1.00 86.31 319 THR A O 1
ATOM 2369 N N . ARG A 1 320 ? 20.822 11.397 -10.762 1.00 89.69 320 ARG A N 1
ATOM 2370 C CA . ARG A 1 320 ? 20.479 12.082 -12.028 1.00 89.69 320 ARG A CA 1
ATOM 2371 C C . ARG A 1 320 ? 19.000 11.955 -12.399 1.00 89.69 320 ARG A C 1
ATOM 2373 O O . ARG A 1 320 ? 18.355 12.974 -12.626 1.00 89.69 320 ARG A O 1
ATOM 2380 N N . ILE A 1 321 ? 18.464 10.732 -12.406 1.00 87.69 321 ILE A N 1
ATOM 2381 C CA . ILE A 1 321 ? 17.071 10.457 -12.784 1.00 87.69 321 ILE A CA 1
ATOM 2382 C C . ILE A 1 321 ? 16.083 11.273 -11.937 1.00 87.69 321 ILE A C 1
ATOM 2384 O O . ILE A 1 321 ? 15.226 11.960 -12.484 1.00 87.69 321 ILE A O 1
ATOM 2388 N N . TRP A 1 322 ? 16.234 11.305 -10.612 1.00 89.06 322 TRP A N 1
ATOM 2389 C CA . TRP A 1 322 ? 15.299 12.009 -9.725 1.00 89.06 322 TRP A CA 1
ATOM 2390 C C . TRP A 1 322 ? 15.369 13.534 -9.882 1.00 89.06 322 TRP A C 1
ATOM 2392 O O . TRP A 1 322 ? 14.333 14.194 -9.791 1.00 89.06 322 TRP A O 1
ATOM 2402 N N . LYS A 1 323 ? 16.542 14.077 -10.241 1.00 91.31 323 LYS A N 1
ATOM 2403 C CA . LYS A 1 323 ? 16.735 15.500 -10.575 1.00 91.31 323 LYS A CA 1
ATOM 2404 C C . LYS A 1 323 ? 16.174 15.919 -11.931 1.00 91.31 323 LYS A C 1
ATOM 2406 O O . LYS A 1 323 ? 15.764 17.068 -12.081 1.00 91.31 323 LYS A O 1
ATOM 2411 N N . ILE A 1 324 ? 16.082 15.003 -12.890 1.00 89.19 324 ILE A N 1
ATOM 2412 C CA . ILE A 1 324 ? 15.272 15.203 -14.102 1.00 89.19 324 ILE A CA 1
ATOM 2413 C C . ILE A 1 324 ? 13.788 15.145 -13.734 1.00 89.19 324 ILE A C 1
ATOM 2415 O O . ILE A 1 324 ? 13.010 15.982 -14.171 1.00 89.19 324 ILE A O 1
ATOM 2419 N N . GLY A 1 325 ? 13.400 14.228 -12.847 1.00 86.50 325 GLY A N 1
ATOM 2420 C CA . GLY A 1 325 ? 12.031 14.114 -12.346 1.00 86.50 325 GLY A CA 1
ATOM 2421 C C . GLY A 1 325 ? 11.477 15.373 -11.686 1.00 86.50 325 GLY A C 1
ATOM 2422 O O . GLY A 1 325 ? 10.309 15.697 -11.880 1.00 86.50 325 GLY A O 1
ATOM 2423 N N . GLU A 1 326 ? 12.306 16.094 -10.929 1.00 88.94 326 GLU A N 1
ATOM 2424 C CA . GLU A 1 326 ? 11.959 17.409 -10.369 1.00 88.94 326 GLU A CA 1
ATOM 2425 C C . GLU A 1 326 ? 11.590 18.412 -11.482 1.00 88.94 326 GLU A C 1
ATOM 2427 O O . GLU A 1 326 ? 10.565 19.084 -11.385 1.00 88.94 326 GLU A O 1
ATOM 2432 N N . GLN A 1 327 ? 12.357 18.446 -12.577 1.00 90.81 327 GLN A N 1
ATOM 2433 C CA . GLN A 1 327 ? 12.113 19.320 -13.735 1.00 90.81 327 GLN A CA 1
ATOM 2434 C C . GLN A 1 327 ? 10.888 18.874 -14.550 1.00 90.81 327 GLN A C 1
ATOM 2436 O O . GLN A 1 327 ? 10.026 19.689 -14.875 1.00 90.81 327 GLN A O 1
ATOM 2441 N N . VAL A 1 328 ? 10.770 17.570 -14.825 1.00 89.12 328 VAL A N 1
ATOM 2442 C CA . VAL A 1 328 ? 9.645 16.978 -15.563 1.00 89.12 328 VAL A CA 1
ATOM 2443 C C . VAL A 1 328 ? 8.320 17.239 -14.849 1.00 89.12 328 VAL A C 1
ATOM 2445 O O . VAL A 1 328 ? 7.365 17.641 -15.508 1.00 89.12 328 VAL A O 1
ATOM 2448 N N . ARG A 1 329 ? 8.259 17.072 -13.518 1.00 88.19 329 ARG A N 1
ATOM 2449 C CA . ARG A 1 329 ? 7.052 17.373 -12.729 1.00 88.19 329 ARG A CA 1
ATOM 2450 C C . ARG A 1 329 ? 6.731 18.863 -12.678 1.00 88.19 329 ARG A C 1
ATOM 2452 O O . ARG A 1 329 ? 5.563 19.210 -12.799 1.00 88.19 329 ARG A O 1
ATOM 2459 N N . ALA A 1 330 ? 7.734 19.737 -12.561 1.00 89.31 330 ALA A N 1
ATOM 2460 C CA . ALA A 1 330 ? 7.521 21.187 -12.570 1.00 89.31 330 ALA A CA 1
ATOM 2461 C C . ALA A 1 330 ? 6.908 21.704 -13.891 1.00 89.31 330 ALA A C 1
ATOM 2463 O O . ALA A 1 330 ? 6.243 22.737 -13.895 1.00 89.31 330 ALA A O 1
ATOM 2464 N N . ALA A 1 331 ? 7.098 20.976 -14.997 1.00 90.31 331 ALA A N 1
ATOM 2465 C CA . ALA A 1 331 ? 6.504 21.265 -16.304 1.00 90.31 331 ALA A CA 1
ATOM 2466 C C . ALA A 1 331 ? 5.285 20.381 -16.656 1.00 90.31 331 ALA A C 1
ATOM 2468 O O . ALA A 1 331 ? 4.800 20.439 -17.789 1.00 90.31 331 ALA A O 1
ATOM 2469 N N . ARG A 1 332 ? 4.798 19.531 -15.737 1.00 85.75 332 ARG A N 1
ATOM 2470 C CA . ARG A 1 332 ? 3.738 18.547 -16.017 1.00 85.75 332 ARG A CA 1
ATOM 2471 C C . ARG A 1 332 ? 2.336 19.159 -15.839 1.00 85.75 332 ARG A C 1
ATOM 2473 O O . ARG A 1 332 ? 2.058 19.712 -14.776 1.00 85.75 332 ARG A O 1
ATOM 2480 N N . PRO A 1 333 ? 1.423 19.039 -16.825 1.00 86.62 333 PRO A N 1
ATOM 2481 C CA . PRO A 1 333 ? 0.024 19.429 -16.655 1.00 86.62 333 PRO A CA 1
ATOM 2482 C C . PRO A 1 333 ? -0.675 18.662 -15.523 1.00 86.62 333 PRO A C 1
ATOM 2484 O O . PRO A 1 333 ? -0.373 17.497 -15.255 1.00 86.62 333 PRO A O 1
ATOM 2487 N N . ALA A 1 334 ? -1.668 19.290 -14.892 1.00 83.56 334 ALA A N 1
ATOM 2488 C CA . ALA A 1 334 ? -2.538 18.603 -13.942 1.00 83.56 334 ALA A CA 1
ATOM 2489 C C . ALA A 1 334 ? -3.349 17.506 -14.661 1.00 83.56 334 ALA A C 1
ATOM 2491 O O . ALA A 1 334 ? -4.008 17.782 -15.662 1.00 83.56 334 ALA A O 1
ATOM 2492 N N . GLY A 1 335 ? -3.298 16.273 -14.148 1.00 78.81 335 GLY A N 1
ATOM 2493 C CA . GLY A 1 335 ? -3.971 15.114 -14.750 1.00 78.81 335 GLY A CA 1
ATOM 2494 C C . GLY A 1 335 ? -3.228 14.444 -15.917 1.00 78.81 335 GLY A C 1
ATOM 2495 O O . GLY A 1 335 ? -3.805 13.571 -16.557 1.00 78.81 335 GLY A O 1
ATOM 2496 N N . ASP A 1 336 ? -1.976 14.819 -16.206 1.00 76.88 336 ASP A N 1
ATOM 2497 C CA . ASP A 1 336 ? -1.114 14.078 -17.142 1.00 76.88 336 ASP A CA 1
ATOM 2498 C C . ASP A 1 336 ? -0.817 12.670 -16.587 1.00 76.88 336 ASP A C 1
ATOM 2500 O O . ASP A 1 336 ? -0.274 12.538 -15.490 1.00 76.88 336 ASP A O 1
ATOM 2504 N N . LEU A 1 337 ? -1.181 11.628 -17.342 1.00 81.69 337 LEU A N 1
ATOM 2505 C CA . LEU A 1 337 ? -1.015 10.215 -16.970 1.00 81.69 337 LEU A CA 1
ATOM 2506 C C . LEU A 1 337 ? 0.306 9.599 -17.472 1.00 81.69 337 LEU A C 1
ATOM 2508 O O . LEU A 1 337 ? 0.569 8.426 -17.214 1.00 81.69 337 LEU A O 1
ATOM 2512 N N . GLY A 1 338 ? 1.128 10.360 -18.200 1.00 82.81 338 GLY A N 1
ATOM 2513 C CA . GLY A 1 338 ? 2.352 9.864 -18.824 1.00 82.81 338 GLY A CA 1
ATOM 2514 C C . GLY A 1 338 ? 2.130 8.982 -20.071 1.00 82.81 338 GLY A C 1
ATOM 2515 O O . GLY A 1 338 ? 1.000 8.694 -20.472 1.00 82.81 338 GLY A O 1
ATOM 2516 N N . PRO A 1 339 ? 3.222 8.574 -20.748 1.00 83.69 339 PRO A N 1
ATOM 2517 C CA . PRO A 1 339 ? 3.172 7.745 -21.950 1.00 83.69 339 PRO A CA 1
ATOM 2518 C C . PRO A 1 339 ? 3.190 6.237 -21.639 1.00 83.69 339 PRO A C 1
ATOM 2520 O O . PRO A 1 339 ? 4.049 5.746 -20.905 1.00 83.69 339 PRO A O 1
ATOM 2523 N N . LEU A 1 340 ? 2.326 5.462 -22.301 1.00 83.94 340 LEU A N 1
ATOM 2524 C CA . LEU A 1 340 ? 2.380 3.996 -22.256 1.00 83.94 340 LEU A CA 1
ATOM 2525 C C . LEU A 1 340 ? 3.499 3.455 -23.165 1.00 83.94 340 LEU A C 1
ATOM 2527 O O . LEU A 1 340 ? 3.287 3.161 -24.342 1.00 83.94 340 LEU A O 1
ATOM 2531 N N . CYS A 1 341 ? 4.708 3.318 -22.621 1.00 86.69 341 CYS A N 1
ATOM 2532 C CA . CYS A 1 341 ? 5.831 2.705 -23.330 1.00 86.69 341 CYS A CA 1
ATOM 2533 C C . CYS A 1 341 ? 5.738 1.166 -23.282 1.00 86.69 341 CYS A C 1
ATOM 2535 O O . CYS A 1 341 ? 5.750 0.565 -22.209 1.00 86.69 341 CYS A O 1
ATOM 2537 N N . SER A 1 342 ? 5.673 0.507 -24.443 1.00 89.94 342 SER A N 1
ATOM 2538 C CA . SER A 1 342 ? 5.411 -0.939 -24.545 1.00 89.94 342 SER A CA 1
ATOM 2539 C C . SER A 1 342 ? 6.503 -1.826 -23.935 1.00 89.94 342 SER A C 1
ATOM 2541 O O . SER A 1 342 ? 6.184 -2.804 -23.262 1.00 89.94 342 SER A O 1
ATOM 2543 N N . PHE A 1 343 ? 7.785 -1.485 -24.112 1.00 90.56 343 PHE A N 1
ATOM 2544 C CA . PHE A 1 343 ? 8.897 -2.232 -23.503 1.00 90.56 343 PHE A CA 1
ATOM 2545 C C . PHE A 1 343 ? 8.890 -2.096 -21.973 1.00 90.56 343 PHE A C 1
ATOM 2547 O O . PHE A 1 343 ? 9.018 -3.085 -21.254 1.00 90.56 343 PHE A O 1
ATOM 2554 N N . THR A 1 344 ? 8.659 -0.877 -21.483 1.00 85.50 344 THR A N 1
ATOM 2555 C CA . THR A 1 344 ? 8.500 -0.544 -20.061 1.00 85.50 344 THR A CA 1
ATOM 2556 C C . THR A 1 344 ? 7.349 -1.336 -19.427 1.00 85.50 344 THR A C 1
ATOM 2558 O O . THR A 1 344 ? 7.555 -2.017 -18.422 1.00 85.50 344 THR A O 1
ATOM 2561 N N . ALA A 1 345 ? 6.170 -1.340 -20.059 1.00 84.00 345 ALA A N 1
ATOM 2562 C CA . ALA A 1 345 ? 5.014 -2.117 -19.615 1.00 84.00 345 ALA A CA 1
ATOM 2563 C C . ALA A 1 345 ? 5.289 -3.633 -19.618 1.00 84.00 345 ALA A C 1
ATOM 2565 O O . ALA A 1 345 ? 4.953 -4.316 -18.653 1.00 84.00 345 ALA A O 1
ATOM 2566 N N . GLY A 1 346 ? 5.965 -4.154 -20.650 1.00 91.50 346 GLY A N 1
ATOM 2567 C CA . GLY A 1 346 ? 6.366 -5.562 -20.718 1.00 91.50 346 GLY A CA 1
ATOM 2568 C C . GLY A 1 346 ? 7.264 -5.986 -19.551 1.00 91.50 346 GLY A C 1
ATOM 2569 O O . GLY A 1 346 ? 7.020 -7.023 -18.936 1.00 91.50 346 GLY A O 1
ATOM 2570 N N . VAL A 1 347 ? 8.252 -5.161 -19.182 1.00 91.94 347 VAL A N 1
ATOM 2571 C CA . VAL A 1 347 ? 9.112 -5.417 -18.010 1.00 91.94 347 VAL A CA 1
ATOM 2572 C C . VAL A 1 347 ? 8.322 -5.324 -16.695 1.00 91.94 347 VAL A C 1
ATOM 2574 O O . VAL A 1 347 ? 8.571 -6.122 -15.790 1.00 91.94 347 VAL A O 1
ATOM 2577 N N . TYR A 1 348 ? 7.350 -4.409 -16.580 1.00 86.56 348 TYR A N 1
ATOM 2578 C CA . TYR A 1 348 ? 6.513 -4.299 -15.377 1.00 86.56 348 TYR A CA 1
ATOM 2579 C C . TYR A 1 348 ? 5.631 -5.532 -15.169 1.00 86.56 348 TYR A C 1
ATOM 2581 O O . TYR A 1 348 ? 5.662 -6.159 -14.109 1.00 86.56 348 TYR A O 1
ATOM 2589 N N . VAL A 1 349 ? 4.868 -5.899 -16.200 1.00 90.62 349 VAL A N 1
ATOM 2590 C CA . VAL A 1 349 ? 3.903 -7.001 -16.142 1.00 90.62 349 VAL A CA 1
ATOM 2591 C C . VAL A 1 349 ? 4.626 -8.340 -15.983 1.00 90.62 349 VAL A C 1
ATOM 2593 O O . VAL A 1 349 ? 4.183 -9.176 -15.200 1.00 90.62 349 VAL A O 1
ATOM 2596 N N . ALA A 1 350 ? 5.796 -8.523 -16.606 1.00 93.44 350 ALA A N 1
ATOM 2597 C CA . ALA A 1 350 ? 6.634 -9.696 -16.357 1.00 93.44 350 ALA A CA 1
ATOM 2598 C C . ALA A 1 350 ? 7.036 -9.830 -14.872 1.00 93.44 350 ALA A C 1
ATOM 2600 O O . ALA A 1 350 ? 7.029 -10.940 -14.339 1.00 93.44 350 ALA A O 1
ATOM 2601 N N . LEU A 1 351 ? 7.329 -8.721 -14.175 1.00 90.81 351 LEU A N 1
ATOM 2602 C CA . LEU A 1 351 ? 7.603 -8.750 -12.734 1.00 90.81 351 LEU A CA 1
ATOM 2603 C C . LEU A 1 351 ? 6.339 -9.023 -11.899 1.00 90.81 351 LEU A C 1
ATOM 2605 O O . LEU A 1 351 ? 6.424 -9.793 -10.942 1.00 90.81 351 LEU A O 1
ATOM 2609 N N . MET A 1 352 ? 5.179 -8.456 -12.264 1.00 88.44 352 MET A N 1
ATOM 2610 C CA . MET A 1 352 ? 3.893 -8.769 -11.612 1.00 88.44 352 MET A CA 1
ATOM 2611 C C . MET A 1 352 ? 3.614 -10.272 -11.661 1.00 88.44 352 MET A C 1
ATOM 2613 O O . MET A 1 352 ? 3.448 -10.904 -10.619 1.00 88.44 352 MET A O 1
ATOM 2617 N N . MET A 1 353 ? 3.642 -10.860 -12.860 1.00 95.25 353 MET A N 1
ATOM 2618 C CA . MET A 1 353 ? 3.377 -12.286 -13.062 1.00 95.25 353 MET A CA 1
ATOM 2619 C C . MET A 1 353 ? 4.409 -13.167 -12.348 1.00 95.25 353 MET A C 1
ATOM 2621 O O . MET A 1 353 ? 4.043 -14.166 -11.728 1.00 95.25 353 MET A O 1
ATOM 2625 N N . ALA A 1 354 ? 5.688 -12.774 -12.349 1.00 93.56 354 ALA A N 1
ATOM 2626 C CA . ALA A 1 354 ? 6.728 -13.482 -11.606 1.00 93.56 354 ALA A CA 1
ATOM 2627 C C . ALA A 1 354 ? 6.491 -13.460 -10.084 1.00 93.56 354 ALA A C 1
ATOM 2629 O O . ALA A 1 354 ? 6.709 -14.478 -9.426 1.00 93.56 354 ALA A O 1
ATOM 2630 N N . GLN A 1 355 ? 6.016 -12.348 -9.507 1.00 88.94 355 GLN A N 1
ATOM 2631 C CA . GLN A 1 355 ? 5.614 -12.318 -8.097 1.00 88.94 355 GLN A CA 1
ATOM 2632 C C . GLN A 1 355 ? 4.382 -13.190 -7.838 1.00 88.94 355 GLN A C 1
ATOM 2634 O O . GLN A 1 355 ? 4.401 -13.987 -6.898 1.00 88.94 355 GLN A O 1
ATOM 2639 N N . ILE A 1 356 ? 3.334 -13.035 -8.650 1.00 92.00 356 ILE A N 1
ATOM 2640 C CA . ILE A 1 356 ? 2.070 -13.775 -8.535 1.00 92.00 356 ILE A CA 1
ATOM 2641 C C . ILE A 1 356 ? 2.356 -15.277 -8.487 1.00 92.00 356 ILE A C 1
ATOM 2643 O O . ILE A 1 356 ? 1.946 -15.956 -7.548 1.00 92.00 356 ILE A O 1
ATOM 2647 N N . GLU A 1 357 ? 3.167 -15.780 -9.418 1.00 93.56 357 GLU A N 1
ATOM 2648 C CA . GLU A 1 357 ? 3.552 -17.189 -9.488 1.00 93.56 357 GLU A CA 1
ATOM 2649 C C . GLU A 1 357 ? 4.456 -17.628 -8.314 1.00 93.56 357 GLU A C 1
ATOM 2651 O O . GLU A 1 357 ? 4.321 -18.741 -7.798 1.00 93.56 357 GLU A O 1
ATOM 2656 N N . VAL A 1 358 ? 5.350 -16.758 -7.825 1.00 88.75 358 VAL A N 1
ATOM 2657 C CA . VAL A 1 358 ? 6.186 -17.026 -6.636 1.00 88.75 358 VAL A CA 1
ATOM 2658 C C . VAL A 1 358 ? 5.367 -17.093 -5.342 1.00 88.75 358 VAL A C 1
ATOM 2660 O O . VAL A 1 358 ? 5.756 -17.825 -4.428 1.00 88.75 358 VAL A O 1
ATOM 2663 N N . LEU A 1 359 ? 4.265 -16.348 -5.234 1.00 86.00 359 LEU A N 1
ATOM 2664 C CA . LEU A 1 359 ? 3.351 -16.412 -4.092 1.00 86.00 359 LEU A CA 1
ATOM 2665 C C . LEU A 1 359 ? 2.361 -17.583 -4.229 1.00 86.00 359 LEU A C 1
ATOM 2667 O O . LEU A 1 359 ? 2.187 -18.335 -3.269 1.00 86.00 359 LEU A O 1
ATOM 2671 N N . ARG A 1 360 ? 1.822 -17.834 -5.430 1.00 90.69 360 ARG A N 1
ATOM 2672 C CA . ARG A 1 360 ? 1.000 -19.016 -5.755 1.00 90.69 360 ARG A CA 1
ATOM 2673 C C . ARG A 1 360 ? 1.733 -20.316 -5.400 1.00 90.69 360 ARG A C 1
ATOM 2675 O O . ARG A 1 360 ? 1.210 -21.139 -4.654 1.00 90.69 360 ARG A O 1
ATOM 2682 N N . LYS A 1 361 ? 3.006 -20.466 -5.801 1.00 87.75 361 LYS A N 1
ATOM 2683 C CA . LYS A 1 361 ? 3.856 -21.628 -5.436 1.00 87.75 361 LYS A CA 1
ATOM 2684 C C . LYS A 1 361 ? 4.218 -21.732 -3.952 1.00 87.75 361 LYS A C 1
ATOM 2686 O O . LYS A 1 361 ? 4.791 -22.739 -3.545 1.00 87.75 361 LYS A O 1
ATOM 2691 N N . LYS A 1 362 ? 3.901 -20.722 -3.138 1.00 83.50 362 LYS A N 1
ATOM 2692 C CA . LYS A 1 362 ? 4.040 -20.749 -1.672 1.00 83.50 362 LYS A CA 1
ATOM 2693 C C . LYS A 1 362 ? 2.707 -20.984 -0.947 1.00 83.50 362 LYS A C 1
ATOM 2695 O O . LYS A 1 362 ? 2.715 -21.042 0.278 1.00 83.50 362 LYS A O 1
ATOM 2700 N N . GLY A 1 363 ? 1.601 -21.158 -1.678 1.00 86.62 363 GLY A N 1
ATOM 2701 C CA . GLY A 1 363 ? 0.280 -21.471 -1.122 1.00 86.62 363 GLY A CA 1
ATOM 2702 C C . GLY A 1 363 ? -0.527 -20.264 -0.631 1.00 86.62 363 GLY A C 1
ATOM 2703 O O . GLY A 1 363 ? -1.513 -20.464 0.073 1.00 86.62 363 GLY A O 1
ATOM 2704 N N . HIS A 1 364 ? -0.129 -19.034 -0.980 1.00 86.44 364 HIS A N 1
ATOM 2705 C CA . HIS A 1 364 ? -0.901 -17.826 -0.659 1.00 86.44 364 HIS A CA 1
ATOM 2706 C C . HIS A 1 364 ? -2.255 -17.818 -1.386 1.00 86.44 364 HIS A C 1
ATOM 2708 O O . HIS A 1 364 ? -2.358 -18.343 -2.494 1.00 86.44 364 HIS A O 1
ATOM 2714 N N . SER A 1 365 ? -3.283 -17.220 -0.777 1.00 90.94 365 SER A N 1
ATOM 2715 C CA . SER A 1 365 ? -4.614 -17.116 -1.392 1.00 90.94 365 SER A CA 1
ATOM 2716 C C . SER A 1 365 ? -4.639 -16.070 -2.514 1.00 90.94 365 SER A C 1
ATOM 2718 O O . SER A 1 365 ? -3.784 -15.179 -2.559 1.00 90.94 365 SER A O 1
ATOM 2720 N N . TYR A 1 366 ? -5.613 -16.140 -3.425 1.00 92.94 366 TYR A N 1
ATOM 2721 C CA . TYR A 1 366 ? -5.702 -15.182 -4.527 1.00 92.94 366 TYR A CA 1
ATOM 2722 C C . TYR A 1 366 ? -5.987 -13.767 -4.031 1.00 92.94 366 TYR A C 1
ATOM 2724 O O . TYR A 1 366 ? -5.401 -12.827 -4.568 1.00 92.94 366 TYR A O 1
ATOM 2732 N N . SER A 1 367 ? -6.818 -13.591 -2.997 1.00 90.06 367 SER A N 1
ATOM 2733 C CA . SER A 1 367 ? -7.064 -12.250 -2.453 1.00 90.06 367 SER A CA 1
ATOM 2734 C C . SER A 1 367 ? -5.802 -11.641 -1.830 1.00 90.06 367 SER A C 1
ATOM 2736 O O . SER A 1 367 ? -5.536 -10.457 -2.049 1.00 90.06 367 SER A O 1
ATOM 2738 N N . GLU A 1 368 ? -4.970 -12.431 -1.138 1.00 88.19 368 GLU A N 1
ATOM 2739 C CA . GLU A 1 368 ? -3.675 -11.958 -0.640 1.00 88.19 368 GLU A CA 1
ATOM 2740 C C . GLU A 1 368 ? -2.732 -11.630 -1.804 1.00 88.19 368 GLU A C 1
ATOM 2742 O O . GLU A 1 368 ? -2.227 -10.511 -1.868 1.00 88.19 368 GLU A O 1
ATOM 2747 N N . ILE A 1 369 ? -2.568 -12.544 -2.769 1.00 90.19 369 ILE A N 1
ATOM 2748 C CA . ILE A 1 369 ? -1.707 -12.354 -3.947 1.00 90.19 369 ILE A CA 1
ATOM 2749 C C . ILE A 1 369 ? -2.084 -11.087 -4.722 1.00 90.19 369 ILE A C 1
ATOM 2751 O O . ILE A 1 369 ? -1.207 -10.282 -5.026 1.00 90.19 369 ILE A O 1
ATOM 2755 N N . ILE A 1 370 ? -3.361 -10.885 -5.045 1.00 91.19 370 ILE A N 1
ATOM 2756 C CA . ILE A 1 370 ? -3.812 -9.771 -5.891 1.00 91.19 370 ILE A CA 1
ATOM 2757 C C . ILE A 1 370 ? -3.673 -8.429 -5.164 1.00 91.19 370 ILE A C 1
ATOM 2759 O O . ILE A 1 370 ? -3.224 -7.454 -5.772 1.00 91.19 370 ILE A O 1
ATOM 2763 N N . ASN A 1 371 ? -3.975 -8.365 -3.862 1.00 85.94 371 ASN A N 1
ATOM 2764 C CA . ASN A 1 371 ? -3.763 -7.133 -3.101 1.00 85.94 371 ASN A CA 1
ATOM 2765 C C . ASN A 1 371 ? -2.271 -6.778 -3.003 1.00 85.94 371 ASN A C 1
ATOM 2767 O O . ASN A 1 371 ? -1.888 -5.649 -3.293 1.00 85.94 371 ASN A O 1
ATOM 2771 N N . GLU A 1 372 ? -1.436 -7.762 -2.676 1.00 86.50 372 GLU A N 1
ATOM 2772 C CA . GLU A 1 372 ? 0.001 -7.611 -2.417 1.00 86.50 372 GLU A CA 1
ATOM 2773 C C . GLU A 1 372 ? 0.879 -7.514 -3.685 1.00 86.50 372 GLU A C 1
ATOM 2775 O O . GLU A 1 372 ? 2.076 -7.223 -3.595 1.00 86.50 372 GLU A O 1
ATOM 2780 N N . SER A 1 373 ? 0.319 -7.796 -4.870 1.00 85.44 373 SER A N 1
ATOM 2781 C CA . SER A 1 373 ? 1.052 -7.816 -6.155 1.00 85.44 373 SER A CA 1
ATOM 2782 C C . SER A 1 373 ? 0.501 -6.867 -7.219 1.00 85.44 373 SER A C 1
ATOM 2784 O O . SER A 1 373 ? 1.188 -6.617 -8.206 1.00 85.44 373 SER A O 1
ATOM 2786 N N . ILE A 1 374 ? -0.731 -6.374 -7.055 1.00 86.44 374 ILE A N 1
ATOM 2787 C CA . ILE A 1 374 ? -1.407 -5.523 -8.042 1.00 86.44 374 ILE A CA 1
ATOM 2788 C C . ILE A 1 374 ? -2.021 -4.306 -7.345 1.00 86.44 374 ILE A C 1
ATOM 2790 O O . ILE A 1 374 ? -1.563 -3.188 -7.572 1.00 86.44 374 ILE A O 1
ATOM 2794 N N . ILE A 1 375 ? -3.020 -4.514 -6.478 1.00 83.94 375 ILE A N 1
ATOM 2795 C CA . ILE A 1 375 ? -3.875 -3.427 -5.965 1.00 83.94 375 ILE A CA 1
ATOM 2796 C C . ILE A 1 375 ? -3.075 -2.430 -5.119 1.00 83.94 375 ILE A C 1
ATOM 2798 O O . ILE A 1 375 ? -3.138 -1.238 -5.398 1.00 83.94 375 ILE A O 1
ATOM 2802 N N . GLU A 1 376 ? -2.271 -2.870 -4.142 1.00 84.56 376 GLU A N 1
ATOM 2803 C CA . GLU A 1 376 ? -1.496 -1.931 -3.312 1.00 84.56 376 GLU A CA 1
ATOM 2804 C C . GLU A 1 376 ? -0.501 -1.106 -4.153 1.00 84.56 376 GLU A C 1
ATOM 2806 O O . GLU A 1 376 ? -0.340 0.096 -3.917 1.00 84.56 376 GLU A O 1
ATOM 2811 N N . ALA A 1 377 ? 0.111 -1.706 -5.181 1.00 81.75 377 ALA A N 1
ATOM 2812 C CA . ALA A 1 377 ? 0.997 -0.984 -6.090 1.00 81.75 377 ALA A CA 1
ATOM 2813 C C . ALA A 1 377 ? 0.241 0.138 -6.820 1.00 81.75 377 ALA A C 1
ATOM 2815 O O . ALA A 1 377 ? 0.622 1.304 -6.701 1.00 81.75 377 ALA A O 1
ATOM 2816 N N . VAL A 1 378 ? -0.844 -0.186 -7.532 1.00 84.81 378 VAL A N 1
ATOM 2817 C CA . VAL A 1 378 ? -1.530 0.784 -8.406 1.00 84.81 378 VAL A CA 1
ATOM 2818 C C . VAL A 1 378 ? -2.423 1.774 -7.647 1.00 84.81 378 VAL A C 1
ATOM 2820 O O . VAL A 1 378 ? -2.402 2.957 -7.978 1.00 84.81 378 VAL A O 1
ATOM 2823 N N . ASP A 1 379 ? -3.123 1.338 -6.595 1.00 78.62 379 ASP A N 1
ATOM 2824 C CA . ASP A 1 379 ? -4.091 2.167 -5.859 1.00 78.62 379 ASP A CA 1
ATOM 2825 C C . ASP A 1 379 ? -3.472 2.938 -4.685 1.00 78.62 379 ASP A C 1
ATOM 2827 O O . ASP A 1 379 ? -4.007 3.973 -4.290 1.00 78.62 379 ASP A O 1
ATOM 2831 N N . SER A 1 380 ? -2.370 2.456 -4.091 1.00 82.50 380 SER A N 1
ATOM 2832 C CA . SER A 1 380 ? -1.810 3.066 -2.874 1.00 82.50 380 SER A CA 1
ATOM 2833 C C . SER A 1 380 ? -0.404 3.642 -3.016 1.00 82.50 380 SER A C 1
ATOM 2835 O O . SER A 1 380 ? -0.089 4.556 -2.252 1.00 82.50 380 SER A O 1
ATOM 2837 N N . LEU A 1 381 ? 0.469 3.103 -3.871 1.00 84.81 381 LEU A N 1
ATOM 2838 C CA . LEU A 1 381 ? 1.906 3.418 -3.811 1.00 84.81 381 LEU A CA 1
ATOM 2839 C C . LEU A 1 381 ? 2.418 4.163 -5.046 1.00 84.81 381 LEU A C 1
ATOM 2841 O O . LEU A 1 381 ? 3.015 5.234 -4.899 1.00 84.81 381 LEU A O 1
ATOM 2845 N N . ASN A 1 382 ? 2.104 3.677 -6.249 1.00 85.56 382 ASN A N 1
ATOM 2846 C CA . ASN A 1 382 ? 2.420 4.351 -7.511 1.00 85.56 382 ASN A CA 1
ATOM 2847 C C . ASN A 1 382 ? 1.947 5.826 -7.532 1.00 85.56 382 ASN A C 1
ATOM 2849 O O . ASN A 1 382 ? 2.742 6.671 -7.954 1.00 85.56 382 ASN A O 1
ATOM 2853 N N . PRO A 1 383 ? 0.753 6.203 -7.008 1.00 86.94 383 PRO A N 1
ATOM 2854 C CA . PRO A 1 383 ? 0.314 7.602 -6.965 1.00 86.94 383 PRO A CA 1
ATOM 2855 C C . PRO A 1 383 ? 1.258 8.535 -6.191 1.00 86.94 383 PRO A C 1
ATOM 2857 O O . PRO A 1 383 ? 1.447 9.682 -6.591 1.00 86.94 383 PRO A O 1
ATOM 2860 N N . PHE A 1 384 ? 1.920 8.056 -5.129 1.00 85.62 384 PHE A N 1
ATOM 2861 C CA . PHE A 1 384 ? 2.903 8.856 -4.385 1.00 85.62 384 PHE A CA 1
ATOM 2862 C C . PHE A 1 384 ? 4.204 9.047 -5.177 1.00 85.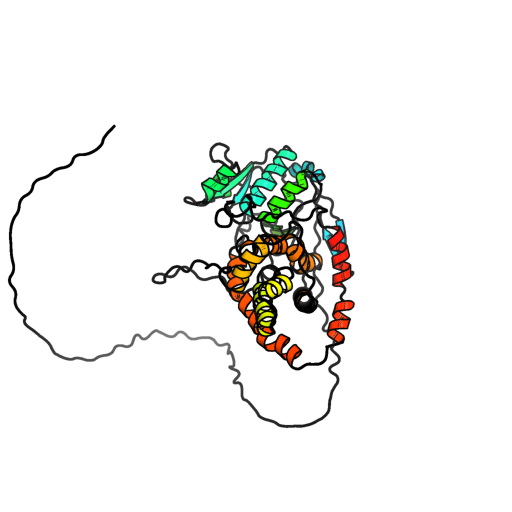62 384 PHE A C 1
ATOM 2864 O O . PHE A 1 384 ? 4.800 10.126 -5.122 1.00 85.62 384 PHE A O 1
ATOM 2871 N N . MET A 1 385 ? 4.636 8.045 -5.953 1.00 85.50 385 MET A N 1
ATOM 2872 C CA . MET A 1 385 ? 5.795 8.215 -6.834 1.00 85.50 385 MET A CA 1
ATOM 2873 C C . MET A 1 385 ? 5.470 9.138 -8.015 1.00 85.50 385 MET A C 1
ATOM 2875 O O . MET A 1 385 ? 6.274 10.013 -8.332 1.00 85.50 385 MET A O 1
ATOM 2879 N N . HIS A 1 386 ? 4.289 9.002 -8.619 1.00 84.44 386 HIS A N 1
ATOM 2880 C CA . HIS A 1 386 ? 3.818 9.913 -9.660 1.00 84.44 386 HIS A CA 1
ATOM 2881 C C . HIS A 1 386 ? 3.728 11.361 -9.145 1.00 84.44 386 HIS A C 1
ATOM 2883 O O . HIS A 1 386 ? 4.143 12.286 -9.847 1.00 84.44 386 HIS A O 1
ATOM 2889 N N . ALA A 1 387 ? 3.252 11.574 -7.912 1.00 83.12 387 ALA A N 1
ATOM 2890 C CA . ALA A 1 387 ? 3.159 12.899 -7.299 1.00 83.12 387 ALA A CA 1
ATOM 2891 C C . ALA A 1 387 ? 4.530 13.571 -7.097 1.00 83.12 387 ALA A C 1
ATOM 2893 O O . ALA A 1 387 ? 4.705 14.709 -7.525 1.00 83.12 387 ALA A O 1
ATOM 2894 N N . CYS A 1 388 ? 5.505 12.885 -6.479 1.00 87.69 388 CYS A N 1
ATOM 2895 C CA . CYS A 1 388 ? 6.739 13.529 -5.990 1.00 87.69 388 CYS A CA 1
ATOM 2896 C C . CYS A 1 388 ? 8.047 12.721 -6.152 1.00 87.69 388 CYS A C 1
ATOM 2898 O O . CYS A 1 388 ? 9.100 13.180 -5.712 1.00 87.69 388 CYS A O 1
ATOM 2900 N N . GLY A 1 389 ? 8.034 11.567 -6.822 1.00 87.00 389 GLY A N 1
ATOM 2901 C CA . GLY A 1 389 ? 9.211 10.715 -7.044 1.00 87.00 389 GLY A CA 1
ATOM 2902 C C . GLY A 1 389 ? 9.430 9.634 -5.974 1.00 87.00 389 GLY A C 1
ATOM 2903 O O . GLY A 1 389 ? 8.681 9.519 -5.003 1.00 87.00 389 GLY A O 1
ATOM 2904 N N . VAL A 1 390 ? 10.451 8.786 -6.166 1.00 88.25 390 VAL A N 1
ATOM 2905 C CA . VAL A 1 390 ? 10.580 7.510 -5.429 1.00 88.25 390 VAL A CA 1
ATOM 2906 C C . VAL A 1 390 ? 10.739 7.668 -3.916 1.00 88.25 390 VAL A C 1
ATOM 2908 O O . VAL A 1 390 ? 10.239 6.830 -3.173 1.00 88.25 390 VAL A O 1
ATOM 2911 N N . SER A 1 391 ? 11.369 8.742 -3.429 1.00 88.12 391 SER A N 1
ATOM 2912 C CA . SER A 1 391 ? 11.471 9.023 -1.989 1.00 88.12 391 SER A CA 1
ATOM 2913 C C . SER A 1 391 ? 10.107 9.271 -1.351 1.00 88.12 391 SER A C 1
ATOM 2915 O O . SER A 1 391 ? 9.863 8.796 -0.246 1.00 88.12 391 SER A O 1
ATOM 2917 N N . PHE A 1 392 ? 9.189 9.935 -2.053 1.00 87.56 392 PHE A N 1
ATOM 2918 C CA . PHE A 1 392 ? 7.850 10.233 -1.547 1.00 87.56 392 PHE A CA 1
ATOM 2919 C C . PHE A 1 392 ? 6.969 8.983 -1.432 1.00 87.56 392 PHE A C 1
ATOM 2921 O O . PHE A 1 392 ? 6.102 8.916 -0.567 1.00 87.56 392 PHE A O 1
ATOM 2928 N N . MET A 1 393 ? 7.225 7.951 -2.238 1.00 87.94 393 MET A N 1
ATOM 2929 C CA . MET A 1 393 ? 6.624 6.630 -2.039 1.00 87.94 393 MET A CA 1
ATOM 2930 C C . MET A 1 393 ? 7.386 5.813 -0.980 1.00 87.94 393 MET A C 1
ATOM 2932 O O . MET A 1 393 ? 6.781 5.285 -0.051 1.00 87.94 393 MET A O 1
ATOM 2936 N N . VAL A 1 394 ? 8.717 5.704 -1.090 1.00 86.81 394 VAL A N 1
ATOM 2937 C CA . VAL A 1 394 ? 9.541 4.839 -0.225 1.00 86.81 394 VAL A CA 1
ATOM 2938 C C . VAL A 1 394 ? 9.554 5.316 1.222 1.00 86.81 394 VAL A C 1
ATOM 2940 O O . VAL A 1 394 ? 9.317 4.519 2.126 1.00 86.81 394 VAL A O 1
ATOM 2943 N N . ASP A 1 395 ? 9.865 6.587 1.465 1.00 86.69 395 ASP A N 1
ATOM 2944 C CA . ASP A 1 395 ? 10.158 7.094 2.806 1.00 86.69 395 ASP A CA 1
ATOM 2945 C C . ASP A 1 395 ? 8.908 7.477 3.621 1.00 86.69 395 ASP A C 1
ATOM 2947 O O . ASP A 1 395 ? 9.013 7.607 4.842 1.00 86.69 395 ASP A O 1
ATOM 2951 N N . ASN A 1 396 ? 7.724 7.517 2.992 1.00 84.88 396 ASN A N 1
ATOM 2952 C CA . ASN A 1 396 ? 6.424 7.542 3.680 1.00 84.88 396 ASN A CA 1
ATOM 2953 C C . ASN A 1 396 ? 5.991 6.164 4.237 1.00 84.88 396 ASN A C 1
ATOM 2955 O O . ASN A 1 396 ? 5.157 6.091 5.149 1.00 84.88 396 ASN A O 1
ATOM 2959 N N . CYS A 1 397 ? 6.594 5.072 3.756 1.00 84.75 397 CYS A N 1
ATOM 2960 C CA . CYS A 1 397 ? 6.326 3.707 4.214 1.00 84.75 397 CYS A CA 1
ATOM 2961 C C . CYS A 1 397 ? 7.136 3.308 5.465 1.00 84.75 397 CYS A C 1
ATOM 2963 O O . CYS A 1 397 ? 7.907 4.084 6.033 1.00 84.75 397 CYS A O 1
ATOM 2965 N N . SER A 1 398 ? 6.931 2.077 5.948 1.00 76.75 398 SER A N 1
ATOM 2966 C CA . SER A 1 398 ? 7.556 1.573 7.181 1.00 76.75 398 SER A CA 1
ATOM 2967 C C . SER A 1 398 ? 9.088 1.501 7.097 1.00 76.75 398 SER A C 1
ATOM 2969 O O . SER A 1 398 ? 9.660 1.291 6.028 1.00 76.75 398 SER A O 1
ATOM 2971 N N . THR A 1 399 ? 9.781 1.589 8.239 1.00 72.12 399 THR A N 1
ATOM 2972 C CA . THR A 1 399 ? 11.249 1.432 8.313 1.00 72.12 399 THR A CA 1
ATOM 2973 C C . THR A 1 399 ? 11.734 0.131 7.659 1.00 72.12 399 THR A C 1
ATOM 2975 O O . THR A 1 399 ? 12.779 0.127 7.012 1.00 72.12 399 THR A O 1
ATOM 2978 N N . THR A 1 400 ? 10.953 -0.949 7.764 1.00 71.31 400 THR A N 1
ATOM 2979 C CA . THR A 1 400 ? 11.208 -2.238 7.103 1.00 71.31 400 THR A CA 1
ATOM 2980 C C . THR A 1 400 ? 11.234 -2.093 5.578 1.00 71.31 400 THR A C 1
ATOM 2982 O O . THR A 1 400 ? 12.234 -2.440 4.948 1.00 71.31 400 THR A O 1
ATOM 2985 N N . ALA A 1 401 ? 10.192 -1.494 4.992 1.00 75.06 401 ALA A N 1
ATOM 2986 C CA . ALA A 1 401 ? 10.111 -1.217 3.556 1.00 75.06 401 ALA A CA 1
ATOM 2987 C C . ALA A 1 401 ? 11.212 -0.240 3.089 1.00 75.06 401 ALA A C 1
ATOM 2989 O O . ALA A 1 401 ? 11.849 -0.434 2.053 1.00 75.06 401 ALA A O 1
ATOM 2990 N N . ARG A 1 402 ? 11.514 0.788 3.888 1.00 80.25 402 ARG A N 1
ATOM 2991 C CA . ARG A 1 402 ? 12.546 1.796 3.589 1.00 80.25 402 ARG A CA 1
ATOM 2992 C C . ARG A 1 402 ? 13.960 1.218 3.532 1.00 80.25 402 ARG A C 1
ATOM 2994 O O . ARG A 1 402 ? 14.705 1.528 2.597 1.00 80.25 402 ARG A O 1
ATOM 3001 N N . LEU A 1 403 ? 14.319 0.384 4.513 1.00 74.25 403 LEU A N 1
ATOM 3002 C CA . LEU A 1 403 ? 15.593 -0.347 4.568 1.00 74.25 403 LEU A CA 1
ATOM 3003 C C . LEU A 1 403 ? 15.682 -1.387 3.453 1.00 74.25 403 LEU A C 1
ATOM 3005 O O . LEU A 1 403 ? 16.728 -1.556 2.826 1.00 74.25 403 LEU A O 1
ATOM 3009 N N . GLY A 1 404 ? 14.568 -2.063 3.186 1.00 74.69 404 GLY A N 1
ATOM 3010 C CA . GLY A 1 404 ? 14.462 -3.008 2.097 1.00 74.69 404 GLY A CA 1
ATOM 3011 C C . GLY A 1 404 ? 14.774 -2.385 0.733 1.00 74.69 404 GLY A C 1
ATOM 3012 O O . GLY A 1 404 ? 15.573 -2.960 -0.008 1.00 74.69 404 GLY A O 1
ATOM 3013 N N . SER A 1 405 ? 14.204 -1.208 0.417 1.00 81.31 405 SER A N 1
ATOM 3014 C CA . SER A 1 405 ? 14.248 -0.621 -0.941 1.00 81.31 405 SER A CA 1
ATOM 3015 C C . SER A 1 405 ? 15.688 -0.341 -1.323 1.00 81.31 405 SER A C 1
ATOM 3017 O O . SER A 1 405 ? 16.197 -0.832 -2.330 1.00 81.31 405 SER A O 1
ATOM 3019 N N . ARG A 1 406 ? 16.385 0.315 -0.395 1.00 82.56 406 ARG A N 1
ATOM 3020 C CA . ARG A 1 406 ? 17.811 0.633 -0.453 1.00 82.56 406 ARG A CA 1
ATOM 3021 C C . ARG A 1 406 ? 18.703 -0.601 -0.621 1.00 82.56 406 ARG A C 1
ATOM 3023 O O . ARG A 1 406 ? 19.751 -0.496 -1.248 1.00 82.56 406 ARG A O 1
ATOM 3030 N N . LYS A 1 407 ? 18.312 -1.769 -0.095 1.00 75.38 407 LYS A N 1
ATOM 3031 C CA . LYS A 1 407 ? 19.117 -2.998 -0.193 1.00 75.38 407 LYS A CA 1
ATOM 3032 C C . LYS A 1 407 ? 18.867 -3.810 -1.474 1.00 75.38 407 LYS A C 1
ATOM 3034 O O . LYS A 1 407 ? 19.770 -4.537 -1.894 1.00 75.38 407 LYS A O 1
ATOM 3039 N N . TRP A 1 408 ? 17.682 -3.732 -2.085 1.00 77.25 408 TRP A N 1
ATOM 3040 C CA . TRP A 1 408 ? 17.297 -4.668 -3.156 1.00 77.25 408 TRP A CA 1
ATOM 3041 C C . TRP A 1 408 ? 16.875 -4.046 -4.481 1.00 77.25 408 TRP A C 1
ATOM 3043 O O . TRP A 1 408 ? 16.976 -4.744 -5.487 1.00 77.25 408 TRP A O 1
ATOM 3053 N N . ALA A 1 409 ? 16.583 -2.744 -4.543 1.00 84.06 409 ALA A N 1
ATOM 3054 C CA . ALA A 1 409 ? 16.546 -2.026 -5.818 1.00 84.06 409 ALA A CA 1
ATOM 3055 C C . ALA A 1 409 ? 17.797 -2.302 -6.690 1.00 84.06 409 ALA A C 1
ATOM 3057 O O . ALA A 1 409 ? 17.632 -2.715 -7.841 1.00 84.06 409 ALA A O 1
ATOM 3058 N N . PRO A 1 410 ? 19.039 -2.283 -6.147 1.00 84.69 410 PRO A N 1
ATOM 3059 C CA . PRO A 1 410 ? 20.232 -2.621 -6.930 1.00 84.69 410 PRO A CA 1
ATOM 3060 C C . PRO A 1 410 ? 20.286 -4.083 -7.404 1.00 84.69 410 PRO A C 1
ATOM 3062 O O . PRO A 1 410 ? 21.021 -4.409 -8.330 1.00 84.69 410 PRO A O 1
ATOM 3065 N N . ARG A 1 411 ? 19.546 -5.006 -6.773 1.00 82.25 411 ARG A N 1
ATOM 3066 C CA . ARG A 1 411 ? 19.570 -6.435 -7.137 1.00 82.25 411 ARG A CA 1
ATOM 3067 C C . ARG A 1 411 ? 18.757 -6.711 -8.393 1.00 82.25 411 ARG A C 1
ATOM 3069 O O . ARG A 1 411 ? 19.201 -7.494 -9.230 1.00 82.25 411 ARG A O 1
ATOM 3076 N N . PHE A 1 412 ? 17.610 -6.053 -8.521 1.00 87.19 412 PHE A N 1
ATOM 3077 C CA . PHE A 1 412 ? 16.784 -6.130 -9.720 1.00 87.19 412 PHE A CA 1
ATOM 3078 C C . PHE A 1 412 ? 17.372 -5.299 -10.863 1.00 87.19 412 PHE A C 1
ATOM 3080 O O . PHE A 1 412 ? 17.371 -5.759 -12.000 1.00 87.19 412 PHE A O 1
ATOM 3087 N N . ASP A 1 413 ? 18.001 -4.162 -10.555 1.00 87.25 413 ASP A N 1
ATOM 3088 C CA . ASP A 1 413 ? 18.777 -3.404 -11.540 1.00 87.25 413 ASP A CA 1
ATOM 3089 C C . ASP A 1 413 ? 19.868 -4.259 -12.201 1.00 87.25 413 ASP A C 1
ATOM 3091 O O . ASP A 1 413 ? 19.941 -4.391 -13.427 1.00 87.25 413 ASP A O 1
ATOM 3095 N N . TYR A 1 414 ? 20.677 -4.926 -11.376 1.00 85.50 414 TYR A N 1
ATOM 3096 C CA . TYR A 1 414 ? 21.780 -5.737 -11.873 1.00 85.50 414 TYR A CA 1
ATOM 3097 C C . TYR A 1 414 ? 21.292 -6.964 -12.652 1.00 85.50 414 TYR A C 1
ATOM 3099 O O . TYR A 1 414 ? 21.856 -7.241 -13.706 1.00 85.50 414 TYR A O 1
ATOM 3107 N N . ILE A 1 415 ? 20.246 -7.682 -12.209 1.00 91.19 415 ILE A N 1
ATOM 3108 C CA . ILE A 1 415 ? 19.785 -8.877 -12.945 1.00 91.19 415 ILE A CA 1
ATOM 3109 C C . ILE A 1 415 ? 19.188 -8.518 -14.315 1.00 91.19 415 ILE A C 1
ATOM 3111 O O . ILE A 1 415 ? 19.424 -9.230 -15.288 1.00 91.19 415 ILE A O 1
ATOM 3115 N N . LEU A 1 416 ? 18.482 -7.389 -14.428 1.00 92.00 416 LEU A N 1
ATOM 3116 C CA . LEU A 1 416 ? 17.913 -6.935 -15.699 1.00 92.00 416 LEU A CA 1
ATOM 3117 C C . LEU A 1 416 ? 18.992 -6.442 -16.657 1.00 92.00 416 LEU A C 1
ATOM 3119 O O . LEU A 1 416 ? 18.996 -6.844 -17.818 1.00 92.00 416 LEU A O 1
ATOM 3123 N N . THR A 1 417 ? 19.940 -5.646 -16.154 1.00 90.56 417 THR A N 1
ATOM 3124 C CA . THR A 1 417 ? 21.090 -5.173 -16.936 1.00 90.56 417 THR A CA 1
ATOM 3125 C C . THR A 1 417 ? 21.946 -6.341 -17.440 1.00 90.56 417 THR A C 1
ATOM 3127 O O . THR A 1 417 ? 22.372 -6.335 -18.590 1.00 90.56 417 THR A O 1
ATOM 3130 N N . GLN A 1 418 ? 22.192 -7.353 -16.598 1.00 92.12 418 GLN A N 1
ATOM 3131 C CA . GLN A 1 418 ? 23.107 -8.464 -16.899 1.00 92.12 418 GLN A CA 1
ATOM 3132 C C . GLN A 1 418 ? 22.478 -9.610 -17.704 1.00 92.12 418 GLN A C 1
ATOM 3134 O O . GLN A 1 418 ? 23.219 -10.336 -18.361 1.00 92.12 418 GLN A O 1
ATOM 3139 N N . TRP A 1 419 ? 21.154 -9.797 -17.646 1.00 93.31 419 TRP A N 1
ATOM 3140 C CA . TRP A 1 419 ? 20.464 -10.908 -18.317 1.00 93.31 419 TRP A CA 1
ATOM 3141 C C . TRP A 1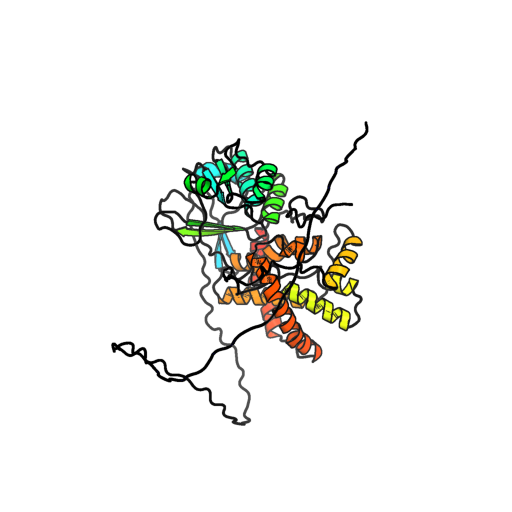 419 ? 19.391 -10.416 -19.286 1.00 93.31 419 TRP A C 1
ATOM 3143 O O . TRP A 1 419 ? 19.579 -10.513 -20.494 1.00 93.31 419 TRP A O 1
ATOM 3153 N N . ALA A 1 420 ? 18.290 -9.842 -18.790 1.00 92.81 420 ALA A N 1
ATOM 3154 C CA . ALA A 1 420 ? 17.134 -9.509 -19.630 1.00 92.81 420 ALA A CA 1
ATOM 3155 C C . ALA A 1 420 ? 17.488 -8.555 -20.788 1.00 92.81 420 ALA A C 1
ATOM 3157 O O . ALA A 1 420 ? 17.069 -8.759 -21.926 1.00 92.81 420 ALA A O 1
ATOM 3158 N N . PHE A 1 421 ? 18.309 -7.536 -20.526 1.00 93.00 421 PHE A N 1
ATOM 3159 C CA . PHE A 1 421 ? 18.748 -6.579 -21.543 1.00 93.00 421 PHE A CA 1
ATOM 3160 C C . PHE A 1 421 ? 19.790 -7.147 -22.511 1.00 93.00 421 PHE A C 1
ATOM 3162 O O . PHE A 1 421 ? 19.878 -6.646 -23.633 1.00 93.00 421 PHE A O 1
ATOM 3169 N N . VAL A 1 422 ? 20.538 -8.179 -22.103 1.00 96.00 422 VAL A N 1
ATOM 3170 C CA . VAL A 1 422 ? 21.474 -8.917 -22.964 1.00 96.00 422 VAL A CA 1
ATOM 3171 C C . VAL A 1 422 ? 20.694 -9.833 -23.905 1.00 96.00 422 VAL A C 1
ATOM 3173 O O . VAL A 1 422 ? 20.894 -9.753 -25.109 1.00 96.00 422 VAL A O 1
ATOM 3176 N N . THR A 1 423 ? 19.722 -10.590 -23.396 1.00 95.56 423 THR A N 1
ATOM 3177 C CA . THR A 1 423 ? 18.797 -11.412 -24.199 1.00 95.56 423 THR A CA 1
ATOM 3178 C C . THR A 1 423 ? 18.060 -10.586 -25.260 1.00 95.56 423 THR A C 1
ATOM 3180 O O . THR A 1 423 ? 18.046 -10.942 -26.438 1.00 95.56 423 THR A O 1
ATOM 3183 N N . VAL A 1 424 ? 17.547 -9.407 -24.885 1.00 94.94 424 VAL A N 1
ATOM 3184 C CA . VAL A 1 424 ? 16.928 -8.462 -25.835 1.00 94.94 424 VAL A CA 1
ATOM 3185 C C . VAL A 1 424 ? 17.940 -7.883 -26.838 1.00 94.94 424 VAL A C 1
ATOM 3187 O O . VAL A 1 424 ? 17.567 -7.594 -27.971 1.00 94.94 424 VAL A O 1
ATOM 3190 N N . HIS A 1 425 ? 19.207 -7.689 -26.456 1.00 94.00 425 HIS A N 1
ATOM 3191 C CA . HIS A 1 425 ? 20.247 -7.169 -27.355 1.00 94.00 425 HIS A CA 1
ATOM 3192 C C . HIS A 1 425 ? 20.760 -8.221 -28.351 1.00 94.00 425 HIS A C 1
ATOM 3194 O O . HIS A 1 425 ? 21.008 -7.889 -29.507 1.00 94.00 425 HIS A O 1
ATOM 3200 N N . ASN A 1 426 ? 20.866 -9.481 -27.924 1.00 96.44 426 ASN A N 1
ATOM 3201 C CA . ASN A 1 426 ? 21.246 -10.617 -28.766 1.00 96.44 426 ASN A CA 1
ATOM 3202 C C . ASN A 1 426 ? 20.200 -10.931 -29.851 1.00 96.44 426 ASN A C 1
ATOM 3204 O O . ASN A 1 426 ? 20.532 -11.564 -30.852 1.00 96.44 426 ASN A O 1
ATOM 3208 N N . GLY A 1 427 ? 18.944 -10.518 -29.645 1.00 95.69 427 GLY A N 1
ATOM 3209 C CA . GLY A 1 427 ? 17.818 -10.936 -30.480 1.00 95.69 427 GLY A CA 1
ATOM 3210 C C . GLY A 1 427 ? 17.371 -12.372 -30.192 1.00 95.69 427 GLY A C 1
ATOM 3211 O O . GLY A 1 427 ? 16.929 -13.063 -31.111 1.00 95.69 427 GLY A O 1
ATOM 3212 N N . ASP A 1 428 ? 17.510 -12.828 -28.941 1.00 95.62 428 ASP A N 1
ATOM 3213 C CA . ASP A 1 428 ? 17.079 -14.163 -28.514 1.00 95.62 428 ASP A CA 1
ATOM 3214 C C . ASP A 1 428 ? 15.574 -14.376 -28.838 1.00 95.62 428 ASP A C 1
ATOM 3216 O O . ASP A 1 428 ? 14.775 -13.446 -28.673 1.00 95.62 428 ASP A O 1
ATOM 3220 N N . PRO A 1 429 ? 15.145 -15.574 -29.292 1.00 96.62 429 PRO A N 1
ATOM 3221 C CA . PRO A 1 429 ? 13.751 -15.822 -29.667 1.00 96.62 429 PRO A CA 1
ATOM 3222 C C . PRO A 1 429 ? 12.749 -15.597 -28.525 1.00 96.62 429 PRO A C 1
ATOM 3224 O O . PRO A 1 429 ? 12.999 -15.966 -27.379 1.00 96.62 429 PRO A O 1
ATOM 3227 N N . ILE A 1 430 ? 11.570 -15.060 -28.857 1.00 96.38 430 ILE A N 1
ATOM 3228 C CA . ILE A 1 430 ? 10.475 -14.874 -27.895 1.00 96.38 430 ILE A CA 1
ATOM 3229 C C . ILE A 1 430 ? 9.927 -16.241 -27.471 1.00 96.38 430 ILE A C 1
ATOM 3231 O O . ILE A 1 430 ? 9.365 -16.969 -28.294 1.00 96.38 430 ILE A O 1
ATOM 3235 N N . ASP A 1 431 ? 10.029 -16.542 -26.179 1.00 96.44 431 ASP A N 1
ATOM 3236 C CA . ASP A 1 431 ? 9.406 -17.698 -25.535 1.00 96.44 431 ASP A CA 1
ATOM 3237 C C . ASP A 1 431 ? 7.871 -17.622 -25.666 1.00 96.44 431 ASP A C 1
ATOM 3239 O O . ASP A 1 431 ? 7.209 -16.796 -25.034 1.00 96.44 431 ASP A O 1
ATOM 3243 N N . GLN A 1 432 ? 7.306 -18.461 -26.538 1.00 97.44 432 GLN A N 1
ATOM 3244 C CA . GLN A 1 432 ? 5.865 -18.485 -26.801 1.00 97.44 432 GLN A CA 1
ATOM 3245 C C . GLN A 1 432 ? 5.071 -19.125 -25.659 1.00 97.44 432 GLN A C 1
ATOM 3247 O O . GLN A 1 432 ? 3.904 -18.778 -25.478 1.00 97.44 432 GLN A O 1
ATOM 3252 N N . ASP A 1 433 ? 5.687 -20.009 -24.870 1.00 96.75 433 ASP A N 1
ATOM 3253 C CA . ASP A 1 433 ? 5.019 -20.652 -23.743 1.00 96.75 433 ASP A CA 1
ATOM 3254 C C . ASP A 1 433 ? 4.826 -19.629 -22.618 1.00 96.75 433 ASP A C 1
ATOM 3256 O O . ASP A 1 433 ? 3.740 -19.550 -22.049 1.00 96.75 433 ASP A O 1
ATOM 3260 N N . LEU A 1 434 ? 5.811 -18.765 -22.343 1.00 96.56 434 LEU A N 1
ATOM 3261 C CA . LEU A 1 434 ? 5.648 -17.648 -21.402 1.00 96.56 434 LEU A CA 1
ATOM 3262 C C . LEU A 1 434 ? 4.559 -16.656 -21.840 1.00 96.56 434 LEU A C 1
ATOM 3264 O O . LEU A 1 434 ? 3.772 -16.221 -21.000 1.00 96.56 434 LEU A O 1
ATOM 3268 N N . ILE A 1 435 ? 4.470 -16.325 -23.133 1.00 97.31 435 ILE A N 1
ATOM 3269 C CA . ILE A 1 435 ? 3.412 -15.438 -23.651 1.00 97.31 435 ILE A CA 1
ATOM 3270 C C . ILE A 1 435 ? 2.033 -16.110 -23.576 1.00 97.31 435 ILE A C 1
ATOM 3272 O O . ILE A 1 435 ? 1.075 -15.483 -23.129 1.00 97.31 435 ILE A O 1
ATOM 3276 N N . SER A 1 436 ? 1.923 -17.386 -23.955 1.00 97.56 436 SER A N 1
ATOM 3277 C CA . SER A 1 436 ? 0.670 -18.147 -23.879 1.00 97.56 436 SER A CA 1
ATOM 3278 C C . SER A 1 436 ? 0.188 -18.315 -22.433 1.00 97.56 436 SER A C 1
ATOM 3280 O O . SER A 1 436 ? -0.971 -18.029 -22.123 1.00 97.56 436 SER A O 1
ATOM 3282 N N . ASN A 1 437 ? 1.090 -18.697 -21.521 1.00 97.38 437 ASN A N 1
ATOM 3283 C CA . ASN A 1 437 ? 0.798 -18.822 -20.094 1.00 97.38 437 ASN A CA 1
ATOM 3284 C C . ASN A 1 437 ? 0.387 -17.473 -19.491 1.00 97.38 437 ASN A C 1
ATOM 3286 O O . ASN A 1 437 ? -0.572 -17.432 -18.733 1.00 97.38 437 ASN A O 1
ATOM 3290 N N . PHE A 1 438 ? 1.036 -16.360 -19.864 1.00 97.06 438 PHE A N 1
ATOM 3291 C CA . PHE A 1 438 ? 0.607 -15.023 -19.438 1.00 97.06 438 PHE A CA 1
ATOM 3292 C C . PHE A 1 438 ? -0.820 -14.706 -19.903 1.00 97.06 438 PHE A C 1
ATOM 3294 O O . PHE A 1 438 ? -1.638 -14.289 -19.089 1.00 97.06 438 PHE A O 1
ATOM 3301 N N . LEU A 1 439 ? -1.134 -14.915 -21.186 1.00 97.38 439 LEU A N 1
ATOM 3302 C CA . LEU A 1 439 ? -2.451 -14.589 -21.752 1.00 97.38 439 LEU A CA 1
ATOM 3303 C C . LEU A 1 439 ? -3.587 -15.485 -21.228 1.00 97.38 439 LEU A C 1
ATOM 3305 O O . LEU A 1 439 ? -4.749 -15.091 -21.297 1.00 97.38 439 LEU A O 1
ATOM 3309 N N . SER A 1 440 ? -3.262 -16.673 -20.714 1.00 97.06 440 SER A N 1
ATOM 3310 C CA . SER A 1 440 ? -4.220 -17.639 -20.157 1.00 97.06 440 SER A CA 1
ATOM 3311 C C . SER A 1 440 ? -4.176 -17.765 -18.628 1.00 97.06 440 SER A C 1
ATOM 3313 O O . SER A 1 440 ? -4.888 -18.605 -18.075 1.00 97.06 440 SER A O 1
ATOM 3315 N N . ASP A 1 441 ? -3.379 -16.946 -17.925 1.00 97.81 441 ASP A N 1
ATOM 3316 C CA . ASP A 1 441 ? -3.217 -17.089 -16.476 1.00 97.81 441 ASP A CA 1
ATOM 3317 C C . ASP A 1 441 ? -4.540 -16.779 -15.740 1.00 97.81 441 ASP A C 1
ATOM 3319 O O . ASP A 1 441 ? -5.130 -15.707 -15.924 1.00 97.81 441 ASP A O 1
ATOM 3323 N N . PRO A 1 442 ? -5.021 -17.682 -14.866 1.00 96.75 442 PRO A N 1
ATOM 3324 C CA . PRO A 1 442 ? -6.299 -17.510 -14.180 1.00 96.75 442 PRO A CA 1
ATOM 3325 C C . PRO A 1 442 ? -6.348 -16.317 -13.205 1.00 96.75 442 PRO A C 1
ATOM 3327 O O . PRO A 1 442 ? -7.437 -15.949 -12.757 1.00 96.75 442 PRO A O 1
ATOM 3330 N N . VAL A 1 443 ? -5.213 -15.679 -12.884 1.00 95.00 443 VAL A N 1
ATOM 3331 C CA . VAL A 1 443 ? -5.175 -14.470 -12.048 1.00 95.00 443 VAL A CA 1
ATOM 3332 C C . VAL A 1 443 ? -5.946 -13.306 -12.669 1.00 95.00 443 VAL A C 1
ATOM 3334 O O . VAL A 1 443 ? -6.480 -12.498 -11.920 1.00 95.00 443 VAL A O 1
ATOM 3337 N N . HIS A 1 444 ? -6.074 -13.229 -14.000 1.00 94.19 444 HIS A N 1
ATOM 3338 C CA . HIS A 1 444 ? -6.790 -12.126 -14.659 1.00 94.19 444 HIS A CA 1
ATOM 3339 C C . HIS A 1 444 ? -8.279 -12.129 -14.298 1.00 94.19 444 HIS A C 1
ATOM 3341 O O . HIS A 1 444 ? -8.811 -11.118 -13.847 1.00 94.19 444 HIS A O 1
ATOM 3347 N N . ALA A 1 445 ? -8.929 -13.294 -14.370 1.00 94.25 445 ALA A N 1
ATOM 3348 C CA . ALA A 1 445 ? -10.327 -13.453 -13.965 1.00 94.25 445 ALA A CA 1
ATOM 3349 C C . ALA A 1 445 ? -10.521 -13.265 -12.446 1.00 94.25 445 ALA A C 1
ATOM 3351 O O . ALA A 1 445 ? -11.523 -12.707 -12.003 1.00 94.25 445 ALA A O 1
ATOM 3352 N N . ALA A 1 446 ? -9.551 -13.684 -11.624 1.00 93.44 446 ALA A N 1
ATOM 3353 C CA . ALA A 1 446 ? -9.575 -13.398 -10.188 1.00 93.44 446 ALA A CA 1
ATOM 3354 C C . ALA A 1 446 ? -9.409 -11.890 -9.894 1.00 93.44 446 ALA A C 1
ATOM 3356 O O . ALA A 1 446 ? -10.088 -11.351 -9.020 1.00 93.44 446 ALA A O 1
ATOM 3357 N N . MET A 1 447 ? -8.563 -11.188 -10.654 1.00 91.06 447 MET A N 1
ATOM 3358 C CA . MET A 1 447 ? -8.365 -9.741 -10.561 1.00 91.06 447 MET A CA 1
ATOM 3359 C C . MET A 1 447 ? -9.636 -8.975 -10.945 1.00 91.06 447 MET A C 1
ATOM 3361 O O . MET A 1 447 ? -9.976 -8.022 -10.251 1.00 91.06 447 MET A O 1
ATOM 3365 N N . GLU A 1 448 ? -10.380 -9.401 -11.971 1.00 89.88 448 GLU A N 1
ATOM 3366 C CA . GLU A 1 448 ? -11.682 -8.812 -12.327 1.00 89.88 448 GLU A CA 1
ATOM 3367 C C . GLU A 1 448 ? -12.710 -8.909 -11.186 1.00 89.88 448 GLU A C 1
ATOM 3369 O O . GLU A 1 448 ? -13.470 -7.965 -10.953 1.00 89.88 448 GLU A O 1
ATOM 3374 N N . VAL A 1 449 ? -12.720 -10.017 -10.435 1.00 92.12 449 VAL A N 1
ATOM 3375 C CA . VAL A 1 449 ? -13.568 -10.167 -9.239 1.00 92.12 449 VAL A CA 1
ATOM 3376 C C . VAL A 1 449 ? -13.069 -9.270 -8.103 1.00 92.12 449 VAL A C 1
ATOM 3378 O O . VAL A 1 449 ? -13.869 -8.562 -7.494 1.00 92.12 449 VAL A O 1
ATOM 3381 N N . CYS A 1 450 ? -11.759 -9.221 -7.839 1.00 86.88 450 CYS A N 1
ATOM 3382 C CA . CYS A 1 450 ? -11.188 -8.320 -6.831 1.00 86.88 450 CYS A CA 1
ATOM 3383 C C . CYS A 1 450 ? -11.372 -6.828 -7.175 1.00 86.88 450 CYS A C 1
ATOM 3385 O O . CYS A 1 450 ? -11.543 -6.013 -6.269 1.00 86.88 450 CYS A O 1
ATOM 3387 N N . ALA A 1 451 ? -11.398 -6.456 -8.457 1.00 81.62 451 ALA A N 1
ATOM 3388 C CA . ALA A 1 451 ? -11.637 -5.084 -8.903 1.00 81.62 451 ALA A CA 1
ATOM 3389 C C . ALA A 1 451 ? -13.048 -4.588 -8.534 1.00 81.62 451 ALA A C 1
ATOM 3391 O O . ALA A 1 451 ? -13.215 -3.418 -8.200 1.00 81.62 451 ALA A O 1
ATOM 3392 N N . GLN A 1 452 ? -14.040 -5.487 -8.481 1.00 85.62 452 GLN A N 1
ATOM 3393 C CA . GLN A 1 452 ? -15.405 -5.216 -7.994 1.00 85.62 452 GLN A CA 1
ATOM 3394 C C . GLN A 1 452 ? -15.492 -5.068 -6.458 1.00 85.62 452 GLN A C 1
ATOM 3396 O O . GLN A 1 452 ? -16.579 -4.876 -5.902 1.00 85.62 452 GLN A O 1
ATOM 3401 N N . LEU A 1 453 ? -14.361 -5.195 -5.755 1.00 83.56 453 LEU A N 1
ATOM 3402 C CA . LEU A 1 453 ? -14.219 -4.953 -4.317 1.00 83.56 453 LEU A CA 1
ATOM 3403 C C . LEU A 1 453 ? -13.431 -3.664 -4.014 1.00 83.56 453 LEU A C 1
ATOM 3405 O O . LEU A 1 453 ? -13.323 -3.299 -2.846 1.00 83.56 453 LEU A O 1
ATOM 3409 N N . ARG A 1 454 ? -12.867 -2.988 -5.031 1.00 78.31 454 ARG A N 1
ATOM 3410 C CA . ARG A 1 454 ? -12.124 -1.727 -4.857 1.00 78.31 454 ARG A CA 1
ATOM 3411 C C . ARG A 1 454 ? -13.048 -0.593 -4.382 1.00 78.31 454 ARG A C 1
ATOM 3413 O O . ARG A 1 454 ? -14.232 -0.582 -4.730 1.00 78.31 454 ARG A O 1
ATOM 3420 N N . PRO A 1 455 ? -12.502 0.416 -3.678 1.00 73.44 455 PRO A N 1
ATOM 3421 C CA . PRO A 1 455 ? -13.114 1.737 -3.585 1.00 73.44 455 PRO A CA 1
ATOM 3422 C C . PRO A 1 455 ? -13.570 2.260 -4.952 1.00 73.44 455 PRO A C 1
ATOM 3424 O O . PRO A 1 455 ? -12.855 2.142 -5.944 1.00 73.44 455 PRO A O 1
ATOM 3427 N N . THR A 1 456 ? -14.715 2.938 -4.993 1.00 75.00 456 THR A N 1
ATOM 3428 C CA . THR A 1 456 ? -15.202 3.671 -6.179 1.00 75.00 456 THR A CA 1
ATOM 3429 C C . THR A 1 456 ? -14.522 5.036 -6.363 1.00 75.00 456 THR A C 1
ATOM 3431 O O . THR A 1 456 ? -15.010 5.880 -7.113 1.00 75.00 456 THR A O 1
ATOM 3434 N N . VAL A 1 457 ? -13.421 5.277 -5.645 1.00 74.38 457 VAL A N 1
ATOM 3435 C CA . VAL A 1 457 ? -12.733 6.566 -5.538 1.00 74.38 457 VAL A CA 1
ATOM 3436 C C . VAL A 1 457 ? -11.229 6.319 -5.524 1.00 74.38 457 VAL A C 1
ATOM 3438 O O . VAL A 1 457 ? -10.706 5.762 -4.558 1.00 74.38 457 VAL A O 1
ATOM 3441 N N . ASP A 1 458 ? -10.531 6.763 -6.567 1.00 77.75 458 ASP A N 1
ATOM 3442 C CA . ASP A 1 458 ? -9.071 6.697 -6.617 1.00 77.75 458 ASP A CA 1
ATOM 3443 C C . ASP A 1 458 ? -8.434 7.721 -5.652 1.00 77.75 458 ASP A C 1
ATOM 3445 O O . ASP A 1 458 ? -9.022 8.755 -5.293 1.00 77.75 458 ASP A O 1
ATOM 3449 N N . ILE A 1 459 ? -7.214 7.437 -5.188 1.00 76.69 459 ILE A N 1
ATOM 3450 C CA . ILE A 1 459 ? -6.551 8.281 -4.191 1.00 76.69 459 ILE A CA 1
ATOM 3451 C C . ILE A 1 459 ? -6.065 9.608 -4.785 1.00 76.69 459 ILE A C 1
ATOM 3453 O O . ILE A 1 459 ? -5.320 9.661 -5.761 1.00 76.69 459 ILE A O 1
ATOM 3457 N N . SER A 1 460 ? -6.420 10.710 -4.126 1.00 77.62 460 SER A N 1
ATOM 3458 C CA . SER A 1 460 ? -5.913 12.038 -4.468 1.00 77.62 460 SER A CA 1
ATOM 3459 C C . SER A 1 460 ? -4.651 12.351 -3.654 1.00 77.62 460 SER A C 1
ATOM 3461 O O . SER A 1 460 ? -4.737 12.627 -2.454 1.00 77.62 460 SER A O 1
ATOM 3463 N N . VAL A 1 461 ? -3.482 12.326 -4.306 1.00 79.44 461 VAL A N 1
ATOM 3464 C CA . VAL A 1 461 ? -2.171 12.657 -3.711 1.00 79.44 461 VAL A CA 1
ATOM 3465 C C . VAL A 1 461 ? -1.584 13.902 -4.394 1.00 79.44 461 VAL A C 1
ATOM 3467 O O . VAL A 1 461 ? -0.933 13.773 -5.431 1.00 79.44 461 VAL A O 1
ATOM 3470 N N . PRO A 1 462 ? -1.823 15.117 -3.868 1.00 77.06 462 PRO A N 1
ATOM 3471 C CA . PRO A 1 462 ? -1.237 16.332 -4.424 1.00 77.06 462 PRO A CA 1
ATOM 3472 C C . PRO A 1 462 ? 0.235 16.510 -3.972 1.00 77.06 462 PRO A C 1
ATOM 3474 O O . PRO A 1 462 ? 0.620 15.959 -2.936 1.00 77.06 462 PRO A O 1
ATOM 3477 N N . PRO A 1 463 ? 1.082 17.261 -4.706 1.00 71.44 463 PRO A N 1
ATOM 3478 C CA . PRO A 1 463 ? 2.506 17.414 -4.367 1.00 71.44 463 PRO A CA 1
ATOM 3479 C C . PRO A 1 463 ? 2.780 18.115 -3.024 1.00 71.44 463 PRO A C 1
ATOM 3481 O O . PRO A 1 463 ? 3.781 17.832 -2.367 1.00 71.44 463 PRO A O 1
ATOM 3484 N N . ASP A 1 464 ? 1.876 19.003 -2.610 1.00 75.56 464 ASP A N 1
ATOM 3485 C CA . ASP A 1 464 ? 1.893 19.789 -1.372 1.00 75.56 464 ASP A CA 1
ATOM 3486 C C . ASP A 1 464 ? 1.175 19.098 -0.193 1.00 75.56 464 ASP A C 1
ATOM 3488 O O . ASP A 1 464 ? 0.938 19.726 0.836 1.00 75.56 464 ASP A O 1
ATOM 3492 N N . ALA A 1 465 ? 0.840 17.806 -0.328 1.00 74.56 465 ALA A N 1
ATOM 3493 C CA . ALA A 1 465 ? 0.036 17.027 0.617 1.00 74.56 465 ALA A CA 1
ATOM 3494 C C . ALA A 1 465 ? 0.413 17.232 2.101 1.00 74.56 465 ALA A C 1
ATOM 3496 O O . ALA A 1 465 ? 1.374 16.663 2.626 1.00 74.56 465 ALA A O 1
ATOM 3497 N N . ASP A 1 466 ? -0.432 17.983 2.806 1.00 75.50 466 ASP A N 1
ATOM 3498 C CA . ASP A 1 466 ? -0.320 18.307 4.231 1.00 75.50 466 ASP A CA 1
ATOM 3499 C C . ASP A 1 466 ? -0.322 17.067 5.140 1.00 75.50 466 ASP A C 1
ATOM 3501 O O . ASP A 1 466 ? 0.252 17.082 6.229 1.00 75.50 466 ASP A O 1
ATOM 3505 N N . PHE A 1 467 ? -0.936 15.976 4.682 1.00 73.12 467 PHE A N 1
ATOM 3506 C CA . PHE A 1 467 ? -1.057 14.725 5.419 1.00 73.12 467 PHE A CA 1
ATOM 3507 C C . PHE A 1 467 ? 0.234 13.890 5.483 1.00 73.12 467 PHE A C 1
ATOM 3509 O O . PHE A 1 467 ? 0.279 12.953 6.280 1.00 73.12 467 PHE A O 1
ATOM 3516 N N . VAL A 1 468 ? 1.286 14.195 4.706 1.00 75.31 468 VAL A N 1
ATOM 3517 C CA . VAL A 1 468 ? 2.543 13.410 4.728 1.00 75.31 468 VAL A CA 1
ATOM 3518 C C . VAL A 1 468 ? 3.449 13.750 5.922 1.00 75.31 468 VAL A C 1
ATOM 3520 O O . VAL A 1 468 ? 3.185 14.693 6.678 1.00 75.31 468 VAL A O 1
ATOM 3523 N N . TRP A 1 469 ? 4.534 12.986 6.109 1.00 63.12 469 TRP A N 1
ATOM 3524 C CA . TRP A 1 469 ? 5.539 13.251 7.150 1.00 63.12 469 TRP A CA 1
ATOM 3525 C C . TRP A 1 469 ? 6.079 14.689 7.093 1.00 63.12 469 TRP A C 1
ATOM 3527 O O . TRP A 1 469 ? 6.400 15.152 5.996 1.00 63.12 469 TRP A O 1
ATOM 3537 N N . PRO A 1 470 ? 6.251 15.395 8.229 1.00 64.88 470 PRO A N 1
ATOM 3538 C CA . PRO A 1 470 ? 6.777 16.761 8.241 1.00 64.88 470 PRO A CA 1
ATOM 3539 C C . PRO A 1 470 ? 8.113 16.927 7.501 1.00 64.88 470 PRO A C 1
ATOM 3541 O O . PRO A 1 470 ? 8.300 17.930 6.822 1.00 64.88 470 PRO A O 1
ATOM 3544 N N . GLU A 1 471 ? 9.012 15.939 7.562 1.00 68.44 471 GLU A N 1
ATOM 3545 C CA . GLU A 1 471 ? 10.293 15.948 6.835 1.00 68.44 471 GLU A CA 1
ATOM 3546 C C . GLU A 1 471 ? 10.200 15.661 5.321 1.00 68.44 471 GLU A C 1
ATOM 3548 O O . GLU A 1 471 ? 11.214 15.754 4.626 1.00 68.44 471 GLU A O 1
ATOM 3553 N N . LEU A 1 472 ? 9.016 15.302 4.809 1.00 67.12 472 LEU A N 1
ATOM 3554 C CA . LEU A 1 472 ? 8.743 15.042 3.388 1.00 67.12 472 LEU A CA 1
ATOM 3555 C C . LEU A 1 472 ? 7.738 16.025 2.765 1.00 67.12 472 LEU A C 1
ATOM 3557 O O . LEU A 1 472 ? 7.529 15.980 1.552 1.00 67.12 472 LEU A O 1
ATOM 3561 N N . ARG A 1 473 ? 7.135 16.923 3.555 1.00 74.38 473 ARG A N 1
ATOM 3562 C CA . ARG A 1 473 ? 6.296 18.013 3.034 1.00 74.38 473 ARG A CA 1
ATOM 3563 C C . ARG A 1 473 ? 7.159 18.978 2.234 1.00 74.38 473 ARG A C 1
ATOM 3565 O O . ARG A 1 473 ? 8.112 19.550 2.762 1.00 74.38 473 ARG A O 1
ATOM 3572 N N . GLN A 1 474 ? 6.798 19.194 0.976 1.00 62.16 474 GLN A N 1
ATOM 3573 C CA . GLN A 1 474 ? 7.354 20.295 0.201 1.00 62.16 474 GLN A CA 1
ATOM 3574 C C . GLN A 1 474 ? 6.636 21.573 0.637 1.00 62.16 474 GLN A C 1
ATOM 3576 O O . GLN A 1 474 ? 5.416 21.669 0.537 1.00 62.16 474 GLN A O 1
ATOM 3581 N N . SER A 1 475 ? 7.380 22.544 1.163 1.00 46.06 475 SER A N 1
ATOM 3582 C CA . SER A 1 475 ? 6.844 23.883 1.395 1.00 46.06 475 SER A CA 1
ATOM 3583 C C . SER A 1 475 ? 6.526 24.521 0.045 1.00 46.06 475 SER A C 1
ATOM 3585 O O . SER A 1 475 ? 7.443 24.713 -0.756 1.00 46.06 475 SER A O 1
ATOM 3587 N N . GLY A 1 476 ? 5.257 24.855 -0.198 1.00 40.59 476 GLY A N 1
ATOM 3588 C CA . GLY A 1 476 ? 4.884 25.701 -1.331 1.00 40.59 476 GLY A CA 1
ATOM 3589 C C . GLY A 1 476 ? 5.631 27.038 -1.276 1.00 40.59 476 GLY A C 1
ATOM 3590 O O . GLY A 1 476 ? 5.810 27.595 -0.189 1.00 40.59 476 GLY A O 1
ATOM 3591 N N . ASN A 1 477 ? 6.085 27.504 -2.443 1.00 30.89 477 ASN A N 1
ATOM 3592 C CA . ASN A 1 477 ? 6.653 28.843 -2.641 1.00 30.89 477 ASN A CA 1
ATOM 3593 C C . ASN A 1 477 ? 5.540 29.885 -2.813 1.00 30.89 477 ASN A C 1
ATOM 3595 O O . ASN A 1 477 ? 4.543 29.541 -3.486 1.00 30.89 477 ASN A O 1
#

Secondary structure (DSSP, 8-state):
-------------------------------------PPP-------PPP----------------------------------SSS--EEEEETTEEEEE----GGGGGGHHHHTTT--EEEEE--SSSHHHHHHHHHHHHHHTT---EEEEEE-TT-TTHHHHHHTT--TTTTSEEEHHHHHHT-SB---SS--TTS-EEEEEESS-HHHHHHHHHHTTTSTT-S--EEEEEEE--STT----------SSSTTTTSSSHHHHHHHHHHHHHHHTT--HHHHHHTTGGG------S-------TTS---PPPPSTTSHHHHHHHHHHHTPPTT------HHHHHHHHHHHHHHHHHHHTTT--HHHHHIIIIIIIIIIIHHHHHHH-HHHHHTTS-HHHHHHHHHHHHHHHHHIIIIIHHHHHHTPPP-HHHHHHHHH-THHHHHHHHHTTS-SS-----TT-TTS-TTTPPPP-

Radius of gyration: 30.36 Å; chains: 1; bounding box: 92×91×68 Å

InterPro domains:
  IPR000506 Ketol-acid reductoisomerase, C-terminal [PF01450] (257-302)
  IPR000506 Ketol-acid reductoisomerase, C-terminal [PS51851] (328-472)
  IPR008927 6-phosphogluconate dehydrogenase-like, C-terminal domain superfamily [SSF48179] (257-474)
  IPR013023 Ketol-acid reductoisomerase [PTHR21371] (79-193)
  IPR013116 Ketol-acid reductoisomerase, N-terminal [PF07991] (120-171)
  IPR013116 Ketol-acid reductoisomerase, N-terminal [PS51850] (102-318)
  IPR013328 6-phosphogluconate dehydrogenase, domain 2 [G3DSA:1.10.1040.10] (254-302)
  IPR013328 6-phosphogluconate dehydrogenase, domain 2 [G3DSA:1.10.1040.10] (303-474)
  IPR036291 NAD(P)-binding domain superfamily [SSF51735] (79-237)